Protein AF-0000000067513074 (afdb_homodimer)

Solvent-accessible surface area (backbone atoms only — not comparable to full-atom values): 26724 Å² total; per-residue (Å²): 68,36,32,22,31,34,34,36,28,40,37,81,64,78,59,92,57,51,27,50,28,47,42,52,38,52,47,52,33,28,34,73,69,33,50,67,59,33,52,51,52,70,66,39,91,72,62,56,42,25,28,27,61,53,77,79,62,62,86,81,49,72,67,53,92,24,59,45,41,37,36,40,22,25,51,39,55,80,50,51,60,54,42,53,51,26,46,63,68,39,33,84,79,36,42,60,40,76,96,36,60,24,37,70,72,46,79,27,54,35,48,88,71,31,84,78,16,24,71,49,46,64,67,56,36,69,65,32,62,62,32,54,61,50,36,38,38,30,76,25,44,22,22,35,74,38,82,31,87,92,77,44,80,38,70,43,46,63,89,46,40,48,56,53,52,48,40,31,48,52,50,42,55,72,59,44,96,73,50,68,52,70,68,57,44,51,52,44,52,51,47,37,65,64,30,39,31,70,69,44,48,42,71,47,38,60,46,77,42,70,42,75,95,42,76,42,56,10,22,29,29,32,43,27,32,33,45,72,62,82,49,64,70,55,20,34,47,46,15,23,39,39,58,42,24,57,44,61,26,40,52,39,59,23,50,28,25,18,7,40,30,39,58,101,70,34,32,22,29,34,34,35,28,40,36,80,65,80,57,93,57,52,27,49,29,48,42,51,38,52,47,52,34,28,35,73,67,33,51,67,58,33,51,52,53,69,66,40,90,73,63,56,42,25,29,26,61,53,76,80,62,62,85,80,52,70,64,52,90,27,59,46,40,37,36,39,20,27,51,38,55,80,50,52,59,54,40,53,52,28,48,62,66,38,31,84,78,36,41,59,40,77,96,36,60,24,37,71,72,47,80,27,55,36,48,87,70,31,86,78,15,24,71,51,46,64,67,56,37,70,62,31,62,62,32,53,61,50,38,38,38,30,76,25,43,22,23,36,75,38,82,31,86,90,77,42,79,38,72,42,46,64,89,45,39,49,58,52,52,46,38,31,48,52,50,40,54,73,57,44,96,72,50,69,53,71,68,58,43,52,52,45,52,50,47,37,65,64,31,40,32,69,71,42,47,45,70,46,40,58,45,77,43,70,42,73,95,41,75,42,57,10,22,28,29,34,41,28,34,32,44,72,60,84,48,62,68,54,20,33,49,48,15,24,39,40,58,42,24,58,43,62,26,39,53,40,59,21,49,27,24,19,7,40,29,39,58,102

Foldseek 3Di:
DKWKKKWKKFWQADDPQQLQLVLVLQLVLLCVQPVPVSVVQVPDPAHQKFKAWADDDPPPPCPDNGIIMMMMMGLDPVRVVSSVVSCVVCQVVFGDRPPITIHTDDMGAPCVRPVLHYDDDLVCLLPFDFAQKWKKFWRFFAWAWDADPPGDIDIDADPFQLQQLVQLLVSCQVRRPDHDDPVLSVVLSVQCVVFKGWPDWPDWDWDWHDFHPDIGIGIGGMTMIGGPDPDRSNRSSVRSSLCCCSRRFTHPRRRSRGRHMHID/DKWKKKWKKFWQDDDPQQLQLVLVLQLVLLCVQPVPVSVCQVPDPAHQKFKAWADDDPPPPCPDNGMIMMMMMGLDPVRVVSSVVSCVVCQVVFGDRPPITIHTDDMGAPCVRPVLHYDDDLVCLLPFDFAQKWKKFWRFFAWAWDADPPGDIDIDADPFQLQQLVQLLVSCQVRRPDHDDPVLSVVLSVQCVPFKGWPDWPDWDWDWHDFHPDIGIGIGGMTMIGGPDPDRSNRSSVRSSLCCCSRRFTHPSRRSRGRHMHID

pLDDT: mean 91.47, std 10.43, range [37.84, 98.88]

Sequence (528 aa):
MPQAVVLELVGEKPPLYPARYAHGLFFALLSRVSPELAQKLHEAPRKPFTLAPLPRAGPEGATLKGTLRLRLTTLDDGLFAPFLRALLEAAPDGLPLGDSSYRLARVLATREGHPLAGATSWEELKEAPKREKATFRFLTPTVFATSKPGGRTRYTPLPDPRLIAGSLLDKWQAHSPFPYNPKEEAALRELFELDLEVAGFRNLRFHRVQAGKGFFPGFTGEATLRLWSQSLEAQEALGRLHALAFFSGVGAKTPYGMGLAVPLMPQAVVLELVGEKPPLYPARYAHGLFFALLSRVSPELAQKLHEAPRKPFTLAPLPRAGPEGATLKGTLRLRLTTLDDGLFAPFLRALLEAAPDGLPLGDSSYRLARVLATREGHPLAGATSWEELKEAPKREKATFRFLTPTVFATSKPGGRTRYTPLPDPRLIAGSLLDKWQAHSPFPYNPKEEAALRELFELDLEVAGFRNLRFHRVQAGKGFFPGFTGEATLRLWSQSLEAQEALGRLHALAFFSGVGAKTPYGMGLAVPL

InterPro domains:
  IPR010156 CRISPR-associated endoribonuclease Cas6 [TIGR01877] (41-260)
  IPR019267 CRISPR-associated protein Cas6, C-terminal [PF10040] (137-259)
  IPR045648 CRISPR-associated protein Cas6-like, N-terminal domain [PF19308] (1-123)
  IPR045747 CRISPR-associated protein Cas6, N-terminal domain superfamily [G3DSA:3.30.70.1890] (1-123)

Organism: Thermus thermophilus (strain ATCC 27634 / DSM 579 / HB8) (NCBI:txid300852)

Secondary structure (DSSP, 8-state):
--EEEEEEEE-SS--S-HHHHHHHHHHHHHHHH-HHHHHHHHH-SS-SEEEEEPP---TTS---TTEEEEEEEES-HHHHHHHHHHHHHHGGG-EEETTEEEEEEEEE-STTT-TT-EE--HHHHHTPPP-SEEEEEEEEEEBEEEEPTTS-EEEE-S--HHHHHHHHHHHHHHH-SSPPPHHHHHHHHHHHHHHEEEEEEEEEEEEEEEETTEEEEEEEEEEEEEE----HHHHHHHHHHHHHHHHH-SSB-GGGT---EEE-/--EEEEEEEE-SS--S-HHHHHHHHHHHHHHHH-HHHHHHHHH-SS-SEEEEEPP---TTS---TTEEEEEEEES-HHHHHHHHHHHHHHGGG-EEETTEEEEEEEEE-STTT-TT-EE--HHHHHTPPP-SEEEEEEEEEEBEEEEPTTS-EEEE-S--HHHHHHHHHHHHHHH-SSPPPHHHHHHHHHHHHHHEEEEEEEEEEEEEEEETTEEEEEEEEEEEEEE----HHHHHHHHHHHHHHHHH-SSB-GGGT---EEE-

Radius of gyration: 27.01 Å; Cα contacts (8 Å, |Δi|>4): 1185; chains: 2; bounding box: 48×84×60 Å

Structure (mmCIF, N/CA/C/O backbone):
data_AF-0000000067513074-model_v1
#
loop_
_entity.id
_entity.type
_entity.pdbx_description
1 polymer 'Uncharacterized protein'
#
loop_
_atom_site.group_PDB
_atom_site.id
_atom_site.type_symbol
_atom_site.label_atom_id
_atom_site.label_alt_id
_atom_site.label_comp_id
_atom_site.label_asym_id
_atom_site.label_entity_id
_atom_site.label_seq_id
_atom_site.pdbx_PDB_ins_code
_atom_site.Cartn_x
_atom_site.Cartn_y
_atom_site.Cartn_z
_atom_site.occupancy
_atom_site.B_iso_or_equiv
_atom_site.auth_seq_id
_atom_site.auth_comp_id
_atom_site.auth_asym_id
_atom_site.auth_atom_id
_atom_site.pdbx_PDB_model_num
ATOM 1 N N . MET A 1 1 ? -8.18 26.219 18.656 1 90.75 1 MET A N 1
ATOM 2 C CA . MET A 1 1 ? -9.016 25.906 17.5 1 90.75 1 MET A CA 1
ATOM 3 C C . MET A 1 1 ? -8.156 25.625 16.266 1 90.75 1 MET A C 1
ATOM 5 O O . MET A 1 1 ? -7.246 26.391 15.953 1 90.75 1 MET A O 1
ATOM 9 N N . PRO A 1 2 ? -8.484 24.484 15.547 1 96.56 2 PRO A N 1
ATOM 10 C CA . PRO A 1 2 ? -7.773 24.172 14.312 1 96.56 2 PRO A CA 1
ATOM 11 C C . PRO A 1 2 ? -8.07 25.172 13.188 1 96.56 2 PRO A C 1
ATOM 13 O O . PRO A 1 2 ? -9.234 25.547 12.984 1 96.56 2 PRO A O 1
ATOM 16 N N . GLN A 1 3 ? -7.008 25.625 12.57 1 96.56 3 GLN A N 1
ATOM 17 C CA . GLN A 1 3 ? -7.137 26.625 11.5 1 96.56 3 GLN A CA 1
ATOM 18 C C . GLN A 1 3 ? -6.238 26.266 10.32 1 96.56 3 GLN A C 1
ATOM 20 O O . GLN A 1 3 ? -5.156 25.719 10.5 1 96.56 3 GLN A O 1
ATOM 25 N N . ALA A 1 4 ? -6.754 26.562 9.133 1 97.06 4 ALA A N 1
ATOM 26 C CA . ALA A 1 4 ? -6.016 26.422 7.883 1 97.06 4 ALA A CA 1
ATOM 27 C C . ALA A 1 4 ? -6.023 27.719 7.078 1 97.06 4 ALA A C 1
ATOM 29 O O . ALA A 1 4 ? -7.074 28.328 6.883 1 97.06 4 ALA A O 1
ATOM 30 N N . VAL A 1 5 ? -4.844 28.125 6.633 1 95.56 5 VAL A N 1
ATOM 31 C CA . VAL A 1 5 ? -4.73 29.344 5.852 1 95.56 5 VAL A CA 1
ATOM 32 C C . VAL A 1 5 ? -3.896 29.078 4.598 1 95.56 5 VAL A C 1
ATOM 34 O O . VAL A 1 5 ? -2.939 28.312 4.637 1 95.56 5 VAL A O 1
ATOM 37 N N . VAL A 1 6 ? -4.297 29.672 3.547 1 96.12 6 VAL A N 1
ATOM 38 C CA . VAL A 1 6 ? -3.521 29.625 2.311 1 96.12 6 VAL A CA 1
ATOM 39 C C . VAL A 1 6 ? -2.914 31 2.023 1 96.12 6 VAL A C 1
ATOM 41 O O . VAL A 1 6 ? -3.627 32 1.988 1 96.12 6 VAL A O 1
ATOM 44 N N . LEU A 1 7 ? -1.63 30.969 1.886 1 93.81 7 LEU A N 1
ATOM 45 C CA . LEU A 1 7 ? -0.892 32.188 1.55 1 93.81 7 LEU A CA 1
ATOM 46 C C . LEU A 1 7 ? -0.531 32.219 0.069 1 93.81 7 LEU A C 1
ATOM 48 O O . LEU A 1 7 ? 0.057 31.266 -0.447 1 93.81 7 LEU A O 1
ATOM 52 N N . GLU A 1 8 ? -0.875 33.219 -0.51 1 92.69 8 GLU A N 1
ATOM 53 C CA . GLU A 1 8 ? -0.435 33.438 -1.885 1 92.69 8 GLU A CA 1
ATOM 54 C C . GLU A 1 8 ? 0.752 34.406 -1.94 1 92.69 8 GLU A C 1
ATOM 56 O O . GLU A 1 8 ? 0.631 35.562 -1.574 1 92.69 8 GLU A O 1
ATOM 61 N N . LEU A 1 9 ? 1.809 33.844 -2.41 1 91 9 LEU A N 1
ATOM 62 C CA . LEU A 1 9 ? 3.053 34.594 -2.516 1 91 9 LEU A CA 1
ATOM 63 C C . LEU A 1 9 ? 3.445 34.781 -3.977 1 91 9 LEU A C 1
ATOM 65 O O . LEU A 1 9 ? 3.262 33.906 -4.801 1 91 9 LEU A O 1
ATOM 69 N N . VAL A 1 10 ? 3.969 35.938 -4.246 1 89.75 10 VAL A N 1
ATOM 70 C CA . VAL A 1 10 ? 4.391 36.25 -5.609 1 89.75 10 VAL A CA 1
ATOM 71 C C . VAL A 1 10 ? 5.879 36.594 -5.625 1 89.75 10 VAL A C 1
ATOM 73 O O . VAL A 1 10 ? 6.348 37.375 -4.812 1 89.75 10 VAL A O 1
ATOM 76 N N . GLY A 1 11 ? 6.531 35.875 -6.469 1 85.62 11 GLY A N 1
ATOM 77 C CA . GLY A 1 11 ? 7.957 36.094 -6.637 1 85.62 11 GLY A CA 1
ATOM 78 C C . GLY A 1 11 ? 8.453 35.812 -8.039 1 85.62 11 GLY A C 1
ATOM 79 O O . GLY A 1 11 ? 7.656 35.688 -8.977 1 85.62 11 GLY A O 1
ATOM 80 N N . GLU A 1 12 ? 9.797 35.844 -8.203 1 78 12 GLU A N 1
ATOM 81 C CA . GLU A 1 12 ? 10.375 35.656 -9.531 1 78 12 GLU A CA 1
ATOM 82 C C . GLU A 1 12 ? 10.312 34.219 -9.953 1 78 12 GLU A C 1
ATOM 84 O O . GLU A 1 12 ? 9.758 33.875 -11.016 1 78 12 GLU A O 1
ATOM 89 N N . LYS A 1 13 ? 11.047 33.375 -9.25 1 74.38 13 LYS A N 1
ATOM 90 C CA . LYS A 1 13 ? 11.055 31.953 -9.602 1 74.38 13 LYS A CA 1
ATOM 91 C C . LYS A 1 13 ? 10.867 31.078 -8.359 1 74.38 13 LYS A C 1
ATOM 93 O O . LYS A 1 13 ? 11.539 31.281 -7.348 1 74.38 13 LYS A O 1
ATOM 98 N N . PRO A 1 14 ? 9.93 30.266 -8.531 1 73 14 PRO A N 1
ATOM 99 C CA . PRO A 1 14 ? 9.781 29.359 -7.383 1 73 14 PRO A CA 1
ATOM 100 C C . PRO A 1 14 ? 11.039 28.531 -7.129 1 73 14 PRO A C 1
ATOM 102 O O . PRO A 1 14 ? 11.703 28.094 -8.078 1 73 14 PRO A O 1
ATOM 105 N N . PRO A 1 15 ? 11.305 28.422 -5.812 1 72.88 15 PRO A N 1
ATOM 106 C CA . PRO A 1 15 ? 12.484 27.594 -5.508 1 72.88 15 PRO A CA 1
ATOM 107 C C . PRO A 1 15 ? 12.273 26.125 -5.82 1 72.88 15 PRO A C 1
ATOM 109 O O . PRO A 1 15 ? 11.133 25.656 -5.926 1 72.88 15 PRO A O 1
ATOM 112 N N . LEU A 1 16 ? 13.328 25.391 -5.945 1 73.25 16 LEU A N 1
ATOM 113 C CA . LEU A 1 16 ? 13.312 23.969 -6.262 1 73.25 16 LEU A CA 1
ATOM 114 C C . LEU A 1 16 ? 12.703 23.156 -5.117 1 73.25 16 LEU A C 1
ATOM 116 O O . LEU A 1 16 ? 11.984 22.188 -5.352 1 73.25 16 LEU A O 1
ATOM 120 N N . TYR A 1 17 ? 13 23.625 -3.877 1 80.81 17 TYR A N 1
ATOM 121 C CA . TYR A 1 17 ? 12.5 22.922 -2.701 1 80.81 17 TYR A CA 1
ATOM 122 C C . TYR A 1 17 ? 11.672 23.844 -1.82 1 80.81 17 TYR A C 1
ATOM 124 O O . TYR A 1 17 ? 12.07 24.156 -0.698 1 80.81 17 TYR A O 1
ATOM 132 N N . PRO A 1 18 ? 10.484 24.062 -2.273 1 80.06 18 PRO A N 1
ATOM 133 C CA . PRO A 1 18 ? 9.703 25.094 -1.59 1 80.06 18 PRO A CA 1
ATOM 134 C C . PRO A 1 18 ? 9.305 24.688 -0.173 1 80.06 18 PRO A C 1
ATOM 136 O O . PRO A 1 18 ? 9.203 25.531 0.714 1 80.06 18 PRO A O 1
ATOM 139 N N . ALA A 1 19 ? 9.133 23.453 0.061 1 82.38 19 ALA A N 1
ATOM 140 C CA . ALA A 1 19 ? 8.695 23.016 1.382 1 82.38 19 ALA A CA 1
ATOM 141 C C . ALA A 1 19 ? 9.766 23.297 2.436 1 82.38 19 ALA A C 1
ATOM 143 O O . ALA A 1 19 ? 9.453 23.719 3.551 1 82.38 19 ALA A O 1
ATOM 144 N N . ARG A 1 20 ? 10.969 23.031 2.074 1 83.94 20 ARG A N 1
ATOM 145 C CA . ARG A 1 20 ? 12.086 23.281 2.98 1 83.94 20 ARG A CA 1
ATOM 146 C C . ARG A 1 20 ? 12.188 24.75 3.334 1 83.94 20 ARG A C 1
ATOM 148 O O . ARG A 1 20 ? 12.312 25.109 4.508 1 83.94 20 ARG A O 1
ATOM 155 N N . TYR A 1 21 ? 12.07 25.578 2.42 1 85.25 21 TYR A N 1
ATOM 156 C CA . TYR A 1 21 ? 12.211 27.016 2.629 1 85.25 21 TYR A CA 1
ATOM 157 C C . TYR A 1 21 ? 10.992 27.578 3.359 1 85.25 21 TYR A C 1
ATOM 159 O O . TYR A 1 21 ? 11.125 28.5 4.176 1 85.25 21 TYR A O 1
ATOM 167 N N . ALA A 1 22 ? 9.906 27 3.064 1 87.81 22 ALA A N 1
ATOM 168 C CA . ALA A 1 22 ? 8.695 27.422 3.754 1 87.81 22 ALA A CA 1
ATOM 169 C C . ALA A 1 22 ? 8.789 27.141 5.25 1 87.81 22 ALA A C 1
ATOM 171 O O . ALA A 1 22 ? 8.367 27.969 6.066 1 87.81 22 ALA A O 1
ATOM 172 N N . HIS A 1 23 ? 9.289 26.016 5.574 1 91.56 23 HIS A N 1
ATOM 173 C CA . HIS A 1 23 ? 9.477 25.672 6.977 1 91.56 23 HIS A CA 1
ATOM 174 C C . HIS A 1 23 ? 10.414 26.656 7.672 1 91.56 23 HIS A C 1
ATOM 176 O O . HIS A 1 23 ? 10.125 27.109 8.781 1 91.56 23 HIS A O 1
ATOM 182 N N . GLY A 1 24 ? 11.516 26.984 6.969 1 88.81 24 GLY A N 1
ATOM 183 C CA . GLY A 1 24 ? 12.43 27.984 7.496 1 88.81 24 GLY A CA 1
ATOM 184 C C . GLY A 1 24 ? 11.781 29.344 7.691 1 88.81 24 GLY A C 1
ATOM 185 O O . GLY A 1 24 ? 11.977 29.984 8.727 1 88.81 24 GLY A O 1
ATOM 186 N N . LEU A 1 25 ? 11.07 29.719 6.734 1 87.5 25 LEU A N 1
ATOM 187 C CA . LEU A 1 25 ? 10.367 31 6.801 1 87.5 25 LEU A CA 1
ATOM 188 C C . LEU A 1 25 ? 9.391 31.016 7.973 1 87.5 25 LEU A C 1
ATOM 190 O O . LEU A 1 25 ? 9.305 32 8.695 1 87.5 25 LEU A O 1
ATOM 194 N N . PHE A 1 26 ? 8.664 29.969 8.18 1 89.44 26 PHE A N 1
ATOM 195 C CA . PHE A 1 26 ? 7.703 29.859 9.273 1 89.44 26 PHE A CA 1
ATOM 196 C C . PHE A 1 26 ? 8.383 30.078 10.617 1 89.44 26 PHE A C 1
ATOM 198 O O . PHE A 1 26 ? 7.93 30.891 11.422 1 89.44 26 PHE A O 1
ATOM 205 N N . PHE A 1 27 ? 9.469 29.469 10.812 1 90.69 27 PHE A N 1
ATOM 206 C CA . PHE A 1 27 ? 10.148 29.578 12.094 1 90.69 27 PHE A CA 1
ATOM 207 C C . PHE A 1 27 ? 10.805 30.938 12.25 1 90.69 27 PHE A C 1
ATOM 209 O O . PHE A 1 27 ? 10.859 31.5 13.344 1 90.69 27 PHE A O 1
ATOM 216 N N . ALA A 1 28 ? 11.281 31.469 11.133 1 88.94 28 ALA A N 1
ATOM 217 C CA . ALA A 1 28 ? 11.852 32.812 11.18 1 88.94 28 ALA A CA 1
ATOM 218 C C . ALA A 1 28 ? 10.797 33.844 11.594 1 88.94 28 ALA A C 1
ATOM 220 O O . ALA A 1 28 ? 11.07 34.719 12.422 1 88.94 28 ALA A O 1
ATOM 221 N N . LEU A 1 29 ? 9.664 33.656 11.031 1 88.12 29 LEU A N 1
ATOM 222 C CA . LEU A 1 29 ? 8.562 34.562 11.352 1 88.12 29 LEU A CA 1
ATOM 223 C C . LEU A 1 29 ? 8.148 34.438 12.805 1 88.12 29 LEU A C 1
ATOM 225 O O . LEU A 1 29 ? 7.969 35.438 13.508 1 88.12 29 LEU A O 1
ATOM 229 N N . LEU A 1 30 ? 8.023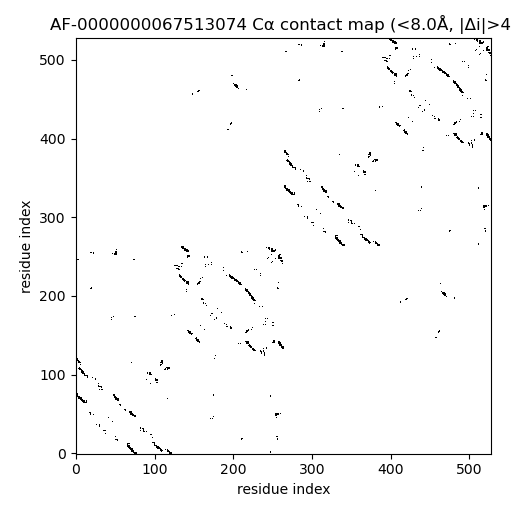 33.219 13.242 1 87.25 30 LEU A N 1
ATOM 230 C CA . LEU A 1 30 ? 7.617 33 14.617 1 87.25 30 LEU A CA 1
ATOM 231 C C . LEU A 1 30 ? 8.656 33.531 15.602 1 87.25 30 LEU A C 1
ATOM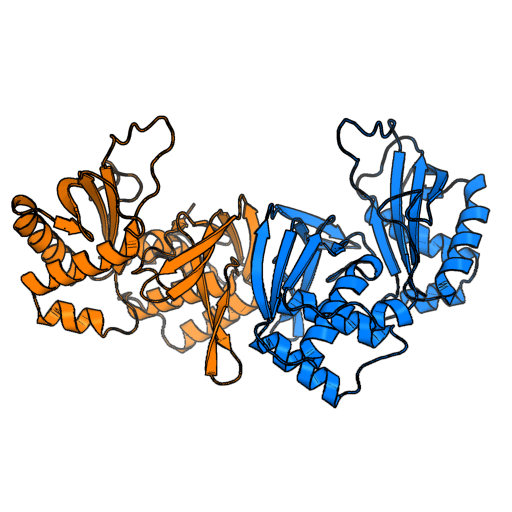 233 O O . LEU A 1 30 ? 8.297 34.094 16.641 1 87.25 30 LEU A O 1
ATOM 237 N N . SER A 1 31 ? 9.883 33.375 15.234 1 89.88 31 SER A N 1
ATOM 238 C CA . SER A 1 31 ? 10.977 33.812 16.094 1 89.88 31 SER A CA 1
ATOM 239 C C . SER A 1 31 ? 10.977 35.344 16.25 1 89.88 31 SER A C 1
ATOM 241 O O . SER A 1 31 ? 11.367 35.844 17.297 1 89.88 31 SER A O 1
ATOM 243 N N . ARG A 1 32 ? 10.531 36 15.258 1 84.25 32 ARG A N 1
ATOM 244 C CA . ARG A 1 32 ? 10.469 37.469 15.281 1 84.25 32 ARG A CA 1
ATOM 245 C C . ARG A 1 32 ? 9.438 37.938 16.297 1 84.25 32 ARG A C 1
ATOM 247 O O . ARG A 1 32 ? 9.633 38.969 16.953 1 84.25 32 ARG A O 1
ATOM 254 N N . VAL A 1 33 ? 8.438 37.25 16.391 1 84.44 33 VAL A N 1
ATOM 255 C CA . VAL A 1 33 ? 7.34 37.688 17.234 1 84.44 33 VAL A CA 1
ATOM 256 C C . VAL A 1 33 ? 7.488 37.094 18.641 1 84.44 33 VAL A C 1
ATOM 258 O O . VAL A 1 33 ? 7.168 37.75 19.625 1 84.44 33 VAL A O 1
ATOM 261 N N . SER A 1 34 ? 7.961 35.844 18.672 1 87.69 34 SER A N 1
ATOM 262 C CA . SER A 1 34 ? 8.125 35.156 19.953 1 87.69 34 SER A CA 1
ATOM 263 C C . SER A 1 34 ? 9.219 34.094 19.875 1 87.69 34 SER A C 1
ATOM 265 O O . SER A 1 34 ? 8.938 32.938 19.594 1 87.69 34 SER A O 1
ATOM 267 N N . PRO A 1 35 ? 10.375 34.5 20.234 1 91 35 PRO A N 1
ATOM 268 C CA . PRO A 1 35 ? 11.477 33.531 20.219 1 91 35 PRO A CA 1
ATOM 269 C C . PRO A 1 35 ? 11.211 32.312 21.109 1 91 35 PRO A C 1
ATOM 271 O O . PRO A 1 35 ? 11.602 31.188 20.766 1 91 35 PRO A O 1
ATOM 274 N N . GLU A 1 36 ? 10.586 32.594 22.188 1 91 36 GLU A N 1
ATOM 275 C CA . GLU A 1 36 ? 10.273 31.5 23.109 1 91 36 GLU A CA 1
ATOM 276 C C . GLU A 1 36 ? 9.297 30.5 22.484 1 91 36 GLU A C 1
ATOM 278 O O . GLU A 1 36 ? 9.484 29.297 22.594 1 91 36 GLU A O 1
ATOM 283 N N . LEU A 1 37 ? 8.305 31.016 21.828 1 87.56 37 LEU A N 1
ATOM 284 C CA . LEU A 1 37 ? 7.328 30.172 21.156 1 87.56 37 LEU A CA 1
ATOM 285 C C . LEU A 1 37 ? 7.977 29.359 20.047 1 87.56 37 LEU A C 1
ATOM 287 O O . LEU A 1 37 ? 7.703 28.172 19.891 1 87.56 37 LEU A O 1
ATOM 291 N N . ALA A 1 38 ? 8.836 29.984 19.281 1 90.44 38 ALA A N 1
ATOM 292 C CA . ALA A 1 38 ? 9.539 29.328 18.188 1 90.44 38 ALA A CA 1
ATOM 293 C C . ALA A 1 38 ? 10.398 28.172 18.703 1 90.44 38 ALA A C 1
ATOM 295 O O . ALA A 1 38 ? 10.406 27.094 18.109 1 90.44 38 ALA A O 1
ATOM 296 N N . GLN A 1 39 ? 11.055 28.438 19.781 1 91.44 39 GLN A N 1
ATOM 297 C CA . GLN A 1 39 ? 11.914 27.422 20.375 1 91.44 39 GLN A CA 1
ATOM 298 C C . GLN A 1 39 ? 11.086 26.25 20.922 1 91.44 39 GLN A C 1
ATOM 300 O O . GLN A 1 39 ? 11.438 25.094 20.703 1 91.44 39 GLN A O 1
ATOM 305 N N . LYS A 1 40 ? 10.047 26.578 21.578 1 88.56 40 LYS A N 1
ATOM 306 C CA . LYS A 1 40 ? 9.148 25.547 22.109 1 88.56 40 LYS A CA 1
ATOM 307 C C . LYS A 1 40 ? 8.602 24.656 21 1 88.56 40 LYS A C 1
ATOM 309 O O . LYS A 1 40 ? 8.562 23.438 21.141 1 88.56 40 LYS A O 1
ATOM 314 N N . LEU A 1 41 ? 8.195 25.312 19.953 1 88.88 41 LEU A N 1
ATOM 315 C CA . LEU A 1 41 ? 7.629 24.594 18.828 1 88.88 41 LEU A CA 1
ATOM 316 C C . LEU A 1 41 ? 8.688 23.719 18.156 1 88.88 41 LEU A C 1
ATOM 318 O O . LEU A 1 41 ? 8.391 22.594 17.734 1 88.88 41 LEU A O 1
ATOM 322 N N . HIS A 1 42 ? 9.836 24.25 18.094 1 88.25 42 HIS A N 1
ATOM 323 C CA . HIS A 1 42 ? 10.93 23.531 17.469 1 88.25 42 HIS A CA 1
ATOM 324 C C . HIS A 1 42 ? 11.258 22.25 18.234 1 88.25 42 HIS A C 1
ATOM 326 O O . HIS A 1 42 ? 11.617 21.234 17.625 1 88.25 42 HIS A O 1
ATOM 332 N N . GLU A 1 43 ? 11.016 22.25 19.5 1 88.06 43 GLU A N 1
ATOM 333 C CA . GLU A 1 43 ? 11.391 21.141 20.359 1 8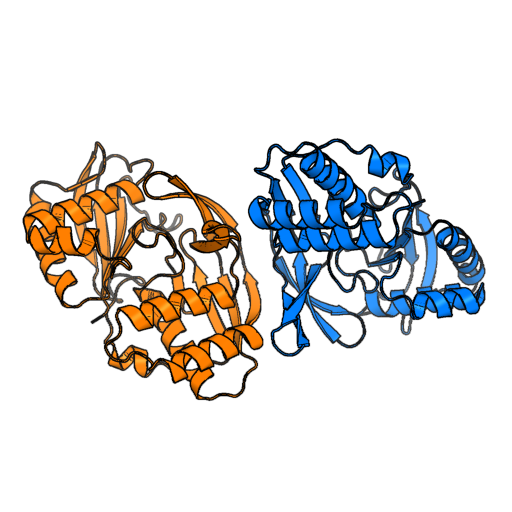8.06 43 GLU A CA 1
ATOM 334 C C . GLU A 1 43 ? 10.219 20.188 20.562 1 88.06 43 GLU A C 1
ATOM 336 O O . GLU A 1 43 ? 10.391 19.078 21.094 1 88.06 43 GLU A O 1
ATOM 341 N N . ALA A 1 44 ? 9.109 20.609 20.188 1 85.06 44 ALA A N 1
ATOM 342 C CA . ALA A 1 44 ? 7.922 19.781 20.391 1 85.06 44 ALA A CA 1
ATOM 343 C C . ALA A 1 44 ? 8.023 18.484 19.594 1 85.06 44 ALA A C 1
ATOM 345 O O . ALA A 1 44 ? 8.398 18.484 18.422 1 85.06 44 ALA A O 1
ATOM 346 N N . PRO A 1 45 ? 7.723 17.344 20.312 1 82.44 45 PRO A N 1
ATOM 347 C CA . PRO A 1 45 ? 7.797 16.078 19.594 1 82.44 45 PRO A CA 1
ATOM 348 C C . PRO A 1 45 ? 6.785 15.969 18.453 1 82.44 45 PRO A C 1
ATOM 350 O O . PRO A 1 45 ? 7.094 15.43 17.391 1 82.44 45 PRO A O 1
ATOM 353 N N . ARG A 1 46 ? 5.562 16.438 18.672 1 88.94 46 ARG A N 1
ATOM 354 C CA . ARG A 1 46 ? 4.539 16.516 17.625 1 88.94 46 ARG A CA 1
ATOM 355 C C . ARG A 1 46 ? 4.129 17.953 17.375 1 88.94 46 ARG A C 1
ATOM 357 O O . ARG A 1 46 ? 3.512 18.594 18.234 1 88.94 46 ARG A O 1
ATOM 364 N N . LYS A 1 47 ? 4.473 18.359 16.25 1 92.19 47 LYS A N 1
ATOM 365 C CA . LYS A 1 47 ? 4.223 19.766 15.906 1 92.19 47 LYS A CA 1
ATOM 366 C C . LYS A 1 47 ? 2.732 20.016 15.711 1 92.19 47 LYS A C 1
ATOM 368 O O . LYS A 1 47 ? 2.051 19.266 15.016 1 92.19 47 LYS A O 1
ATOM 373 N N . PRO A 1 48 ? 2.217 21.031 16.266 1 94.94 48 PRO A N 1
ATOM 374 C CA . PRO A 1 48 ? 0.794 21.359 16.125 1 94.94 48 PRO A CA 1
ATOM 375 C C . PRO A 1 48 ? 0.492 22.156 14.852 1 94.94 48 PRO A C 1
ATOM 377 O O . PRO A 1 48 ? -0.359 23.047 14.867 1 94.94 48 PRO A O 1
ATOM 380 N N . PHE A 1 49 ? 1.309 22 13.812 1 95.06 49 PHE A N 1
ATOM 381 C CA . PHE A 1 49 ? 1.068 22.719 12.562 1 95.06 49 PHE A CA 1
ATOM 382 C C . PHE A 1 49 ? 1.548 21.906 11.367 1 95.06 49 PHE A C 1
ATOM 384 O O . PHE A 1 49 ? 2.324 20.969 11.531 1 95.06 49 PHE A O 1
ATOM 391 N N . THR A 1 50 ? 1.024 22.141 10.281 1 96 50 THR A N 1
ATOM 392 C CA . THR A 1 50 ? 1.497 21.625 9.008 1 96 50 THR A CA 1
ATOM 393 C C . THR A 1 50 ? 1.851 22.766 8.055 1 96 50 THR A C 1
ATOM 395 O O . THR A 1 50 ? 1.396 23.891 8.234 1 96 50 THR A O 1
ATOM 398 N N . LEU A 1 51 ? 2.691 22.469 7.145 1 94.81 51 LEU A N 1
ATOM 399 C CA . LEU A 1 51 ? 3.076 23.406 6.094 1 94.81 51 LEU A CA 1
ATOM 400 C C . LEU A 1 51 ? 3.262 22.688 4.762 1 94.81 51 LEU A C 1
ATOM 402 O O . LEU A 1 51 ? 4.004 21.703 4.684 1 94.81 51 LEU A O 1
ATOM 406 N N . ALA A 1 52 ? 2.572 23.141 3.777 1 93.81 52 ALA A N 1
ATOM 407 C CA . ALA A 1 52 ? 2.68 22.453 2.492 1 93.81 52 ALA A CA 1
ATOM 408 C C . ALA A 1 52 ? 2.578 23.438 1.333 1 93.81 52 ALA A C 1
ATOM 410 O O . ALA A 1 52 ? 1.667 24.266 1.296 1 93.81 52 ALA A O 1
ATOM 411 N N . PRO A 1 53 ? 3.541 23.375 0.439 1 91 53 PRO A N 1
ATOM 412 C CA . PRO A 1 53 ? 3.299 24.047 -0.836 1 91 53 PRO A CA 1
ATOM 413 C C . PRO A 1 53 ? 2.188 23.391 -1.65 1 91 53 PRO A C 1
ATOM 415 O O . PRO A 1 53 ? 2.094 22.172 -1.694 1 91 53 PRO A O 1
ATOM 418 N N . LEU A 1 54 ? 1.294 24.156 -2.145 1 91.19 54 LEU A N 1
ATOM 419 C CA . LEU A 1 54 ? 0.197 23.625 -2.938 1 91.19 54 LEU A CA 1
ATOM 420 C C . LEU A 1 54 ? 0.581 23.547 -4.414 1 91.19 54 LEU A C 1
ATOM 422 O O . LEU A 1 54 ? 1.266 24.422 -4.93 1 91.19 54 LEU A O 1
ATOM 426 N N . PRO A 1 55 ? 0.227 22.297 -4.996 1 74.62 55 PRO A N 1
ATOM 427 C CA . PRO A 1 55 ? 0.526 22.203 -6.43 1 74.62 55 PRO A CA 1
ATOM 428 C C . PRO A 1 55 ? -0.165 23.297 -7.242 1 74.62 55 PRO A C 1
ATOM 430 O O . PRO A 1 55 ? -1.15 23.891 -6.785 1 74.62 55 PRO A O 1
ATOM 433 N N . ARG A 1 56 ? 0.603 23.562 -8.406 1 64.69 56 ARG A N 1
ATOM 434 C CA . ARG A 1 56 ? 0.059 24.562 -9.312 1 64.69 56 ARG A CA 1
ATOM 435 C C . ARG A 1 56 ? -1.299 24.141 -9.859 1 64.69 56 ARG A C 1
ATOM 437 O O . ARG A 1 56 ? -1.506 22.969 -10.164 1 64.69 56 ARG A O 1
ATOM 444 N N . ALA A 1 57 ? -2.395 24.781 -9.43 1 54.84 57 ALA A N 1
ATOM 445 C CA . ALA A 1 57 ? -3.688 24.453 -10.023 1 54.84 57 ALA A CA 1
ATOM 446 C C . ALA A 1 57 ? -3.568 24.281 -11.539 1 54.84 57 ALA A C 1
ATOM 448 O O . ALA A 1 57 ? -2.676 24.859 -12.164 1 54.84 57 ALA A O 1
ATOM 449 N N . GLY A 1 58 ? -4 23.172 -12.203 1 46.59 58 GLY A N 1
ATOM 450 C CA . GLY A 1 58 ? -4.07 22.906 -13.633 1 46.59 58 GLY A CA 1
ATOM 451 C C . GLY A 1 58 ? -4.086 24.172 -14.469 1 46.59 58 GLY A C 1
ATOM 452 O O . GLY A 1 58 ? -3.955 25.281 -13.93 1 46.59 58 GLY A O 1
ATOM 453 N N . PRO A 1 59 ? -4.199 23.953 -15.914 1 41.62 59 PRO A N 1
ATOM 454 C CA . PRO A 1 59 ? -4.262 25.031 -16.906 1 41.62 59 PRO A CA 1
ATOM 455 C C . PRO A 1 59 ? -5.172 26.188 -16.469 1 41.62 59 PRO A C 1
ATOM 457 O O . PRO A 1 59 ? -4.953 27.328 -16.859 1 41.62 59 PRO A O 1
ATOM 460 N N . GLU A 1 60 ? -6.238 25.797 -16.031 1 42.19 60 GLU A N 1
ATOM 461 C CA . GLU A 1 60 ? -7.27 26.828 -15.938 1 42.19 60 GLU A CA 1
ATOM 462 C C . GLU A 1 60 ? -6.922 27.859 -14.875 1 42.19 60 GLU A C 1
ATOM 464 O O . GLU A 1 60 ? -7.516 28.938 -14.836 1 42.19 60 GLU A O 1
ATOM 469 N N . GLY A 1 61 ? -6.414 27.438 -13.75 1 42.16 61 GLY A N 1
ATOM 470 C CA . GLY A 1 61 ? -6.137 28.531 -12.844 1 42.16 61 GLY A CA 1
ATOM 471 C C . GLY A 1 61 ? -4.801 29.203 -13.109 1 42.16 61 GLY A C 1
ATOM 472 O O . GLY A 1 61 ? -3.756 28.547 -13.062 1 42.16 61 GLY A O 1
ATOM 473 N N . ALA A 1 62 ? -4.887 30.109 -13.93 1 42.81 62 ALA A N 1
ATOM 474 C CA . ALA A 1 62 ? -3.832 31.047 -14.312 1 42.81 62 ALA A CA 1
ATOM 475 C C . ALA A 1 62 ? -2.914 31.359 -13.133 1 42.81 62 ALA A C 1
ATOM 477 O O . ALA A 1 62 ? -3.264 32.156 -12.266 1 42.81 62 ALA A O 1
ATOM 478 N N . THR A 1 63 ? -2.459 30.328 -12.43 1 51.44 63 THR A N 1
ATOM 479 C CA . THR A 1 63 ? -1.455 30.906 -11.547 1 51.44 63 THR A CA 1
ATOM 480 C C . THR A 1 63 ? -0.356 31.594 -12.352 1 51.44 63 THR A C 1
ATOM 482 O O . THR A 1 63 ? 0.137 31.047 -13.336 1 51.44 63 THR A O 1
ATOM 485 N N . LEU A 1 64 ? -0.41 32.812 -12.352 1 52.38 64 LEU A N 1
ATOM 486 C CA . LEU A 1 64 ? 0.58 33.688 -12.938 1 52.38 64 LEU A CA 1
ATOM 487 C C . LEU A 1 64 ? 1.992 33.156 -12.727 1 52.38 64 LEU A C 1
ATOM 489 O O . LEU A 1 64 ? 2.266 32.5 -11.727 1 52.38 64 LEU A O 1
ATOM 493 N N . LYS A 1 65 ? 2.703 33.219 -13.664 1 61.47 65 LYS A N 1
ATOM 494 C CA . LYS A 1 65 ? 4.156 33.094 -13.586 1 61.47 65 LYS A CA 1
ATOM 495 C C . LYS A 1 65 ? 4.695 33.719 -12.312 1 61.47 65 LYS A C 1
ATOM 497 O O . LYS A 1 65 ? 4.336 34.875 -11.977 1 61.47 65 LYS A O 1
ATOM 502 N N . GLY A 1 66 ? 5.055 32.875 -11.281 1 77.31 66 GLY A N 1
ATOM 503 C CA . GLY A 1 66 ? 5.75 33.375 -10.109 1 77.31 66 GLY A CA 1
ATOM 504 C C . GLY A 1 66 ? 4.941 33.25 -8.836 1 77.31 66 GLY A C 1
ATOM 505 O O . GLY A 1 66 ? 5.363 33.75 -7.777 1 77.31 66 GLY A O 1
ATOM 506 N N . THR A 1 67 ? 3.766 32.688 -8.938 1 85 67 THR A N 1
ATOM 507 C CA . THR A 1 67 ? 2.943 32.594 -7.734 1 85 67 THR A CA 1
ATOM 508 C C . THR A 1 67 ? 3.211 31.281 -6.988 1 85 67 THR A C 1
ATOM 510 O O . THR A 1 67 ? 3.295 30.219 -7.602 1 85 67 THR A O 1
ATOM 513 N N . LEU A 1 68 ? 3.445 31.375 -5.68 1 88.12 68 LEU A N 1
ATOM 514 C CA . LEU A 1 68 ? 3.594 30.25 -4.762 1 88.12 68 LEU A CA 1
ATOM 515 C C . LEU A 1 68 ? 2.488 30.25 -3.711 1 88.12 68 LEU A C 1
ATOM 517 O O . LEU A 1 68 ? 2.258 31.266 -3.055 1 88.12 68 LEU A O 1
ATOM 521 N N . ARG A 1 69 ? 1.799 29.172 -3.662 1 92.31 69 ARG A N 1
ATOM 522 C CA . ARG A 1 69 ? 0.79 29.031 -2.617 1 92.31 69 ARG A CA 1
ATOM 523 C C . ARG A 1 69 ? 1.275 28.109 -1.507 1 92.31 69 ARG A C 1
ATOM 525 O O . ARG A 1 69 ? 1.693 26.969 -1.771 1 92.31 69 ARG A O 1
ATOM 532 N N . LEU A 1 70 ? 1.196 28.656 -0.32 1 93.12 70 LEU A N 1
ATOM 533 C CA . LEU A 1 70 ? 1.561 27.891 0.869 1 93.12 70 LEU A CA 1
ATOM 534 C C . LEU A 1 70 ? 0.355 27.703 1.785 1 93.12 70 LEU A C 1
ATOM 536 O O . LEU A 1 70 ? -0.384 28.656 2.049 1 93.12 70 LEU A O 1
ATOM 540 N N . ARG A 1 71 ? 0.203 26.484 2.176 1 96.25 71 ARG A N 1
ATOM 541 C CA . ARG A 1 71 ? -0.843 26.219 3.156 1 96.25 71 ARG A CA 1
ATOM 542 C C . ARG A 1 71 ? -0.247 25.938 4.531 1 96.25 71 ARG A C 1
ATOM 544 O O . ARG A 1 71 ? 0.678 25.141 4.668 1 96.25 71 ARG A O 1
ATOM 551 N N . LEU A 1 72 ? -0.785 26.625 5.484 1 95 72 LEU A N 1
ATOM 552 C CA . LEU A 1 72 ? -0.414 26.422 6.883 1 95 72 LEU A CA 1
ATOM 553 C C . LEU A 1 72 ? -1.634 26.062 7.723 1 95 72 LEU A C 1
ATOM 555 O O . LEU A 1 72 ? -2.691 26.672 7.586 1 95 72 LEU A O 1
ATOM 559 N N . THR A 1 73 ? -1.455 25.031 8.484 1 96.69 73 THR A N 1
ATOM 560 C CA . THR A 1 73 ? -2.482 24.703 9.469 1 96.69 73 THR A CA 1
ATOM 561 C C . THR A 1 73 ? -1.908 24.734 10.883 1 96.69 73 THR A C 1
ATOM 563 O O . THR A 1 73 ? -0.708 24.531 11.07 1 96.69 73 THR A O 1
ATOM 566 N N . THR A 1 74 ? -2.76 25.094 11.797 1 95.44 74 THR A N 1
ATOM 567 C CA . THR A 1 74 ? -2.395 25.016 13.211 1 95.44 74 THR A CA 1
ATOM 568 C C . THR A 1 74 ? -3.479 24.297 14.008 1 95.44 74 THR A C 1
ATOM 570 O O . THR A 1 74 ? -4.668 24.438 13.711 1 95.44 74 THR A O 1
ATOM 573 N N . LEU A 1 75 ? -3.047 23.531 14.961 1 96.25 75 LEU A N 1
ATOM 574 C CA . LEU A 1 75 ? -3.957 22.812 15.852 1 96.25 75 LEU A CA 1
ATOM 575 C C . LEU A 1 75 ? -3.992 23.484 17.219 1 96.25 75 LEU A C 1
ATOM 577 O O . LEU A 1 75 ? -4.738 23.047 18.109 1 96.25 75 LEU A O 1
ATOM 581 N N . ASP A 1 76 ? -3.209 24.484 17.359 1 88.62 76 ASP A N 1
ATOM 582 C CA . ASP A 1 76 ? -3.076 25.234 18.594 1 88.62 76 ASP A CA 1
ATOM 583 C C . ASP A 1 76 ? -3.568 26.672 18.438 1 88.62 76 ASP A C 1
ATOM 585 O O . ASP A 1 76 ? -3.006 27.438 17.641 1 88.62 76 ASP A O 1
ATOM 589 N N . ASP A 1 77 ? -4.527 27.031 19.188 1 80.56 77 ASP A N 1
ATOM 590 C CA . ASP A 1 77 ? -5.152 28.344 19.094 1 80.56 77 ASP A CA 1
ATOM 591 C C . ASP A 1 77 ? -4.133 29.453 19.344 1 80.56 77 ASP A C 1
ATOM 593 O O . ASP A 1 77 ? -4.258 30.562 18.797 1 80.56 77 ASP A O 1
ATOM 597 N N . GLY A 1 78 ? -3.195 29.141 20.125 1 82.44 78 GLY A N 1
ATOM 598 C CA . GLY A 1 78 ? -2.227 30.156 20.5 1 82.44 78 GLY A CA 1
ATOM 599 C C . GLY A 1 78 ? -1.178 30.406 19.438 1 82.44 78 GLY A C 1
ATOM 600 O O . GLY A 1 78 ? -0.426 31.391 19.531 1 82.44 78 GLY A O 1
ATOM 601 N N . LEU A 1 79 ? -1.212 29.641 18.375 1 87.19 79 LEU A N 1
ATOM 602 C CA . LEU A 1 79 ? -0.146 29.734 17.375 1 87.19 79 LEU A CA 1
ATOM 603 C C . LEU A 1 79 ? -0.582 30.578 16.188 1 87.19 79 LEU A C 1
ATOM 605 O O . LEU A 1 79 ? 0.23 31.312 15.609 1 87.19 79 LEU A O 1
ATOM 609 N N . PHE A 1 80 ? -1.782 30.594 15.883 1 86.94 80 PHE A N 1
ATOM 610 C CA . PHE A 1 80 ? -2.27 31.203 14.648 1 86.94 80 PHE A CA 1
ATOM 611 C C . PHE A 1 80 ? -2.096 32.719 14.68 1 86.94 80 PHE A C 1
ATOM 613 O O . PHE A 1 80 ? -1.519 33.312 13.758 1 86.94 80 PHE A O 1
ATOM 620 N N . ALA A 1 81 ? -2.557 33.281 15.727 1 87.62 81 ALA A N 1
ATOM 621 C CA . ALA A 1 81 ? -2.549 34.75 15.805 1 87.62 81 ALA A CA 1
ATOM 622 C C . ALA A 1 81 ? -1.123 35.281 15.789 1 87.62 81 ALA A C 1
ATOM 624 O O . ALA A 1 81 ? -0.804 36.188 15.008 1 87.62 81 ALA A O 1
ATOM 625 N N . PRO A 1 82 ? -0.287 34.719 16.625 1 86.81 82 PRO A N 1
ATOM 626 C CA . PRO A 1 82 ? 1.099 35.188 16.578 1 86.81 82 PRO A CA 1
ATOM 627 C C . PRO A 1 82 ? 1.733 35.031 15.203 1 86.81 82 PRO A C 1
ATOM 629 O O . PRO A 1 82 ? 2.492 35.875 14.758 1 86.81 82 PRO A O 1
ATOM 632 N N . PHE A 1 83 ? 1.47 34 14.547 1 88 83 PHE A N 1
ATOM 633 C CA . PHE A 1 83 ? 2.012 33.75 13.211 1 88 83 PHE A CA 1
ATOM 634 C C . PHE A 1 83 ? 1.502 34.781 12.219 1 88 83 PHE A C 1
ATOM 636 O O . PHE A 1 83 ? 2.283 35.375 11.461 1 88 83 PHE A O 1
ATOM 643 N N . LEU A 1 84 ? 0.21 34.938 12.234 1 87.75 84 LEU A N 1
ATOM 644 C CA . LEU A 1 84 ? -0.381 35.875 11.297 1 87.75 84 LEU A CA 1
ATOM 645 C C . LEU A 1 84 ? 0.171 37.281 11.523 1 87.75 84 LEU A C 1
ATOM 647 O O . LEU A 1 84 ? 0.428 38 10.562 1 87.75 84 LEU A O 1
ATOM 651 N N . ARG A 1 85 ? 0.336 37.656 12.734 1 89.25 85 ARG A N 1
ATOM 652 C CA . ARG A 1 85 ? 0.911 38.938 13.062 1 89.25 85 ARG A CA 1
ATOM 653 C C . ARG A 1 85 ? 2.324 39.094 12.508 1 89.25 85 ARG A C 1
ATOM 655 O O . ARG A 1 85 ? 2.656 40.094 11.875 1 89.25 85 ARG A O 1
ATOM 662 N N . ALA A 1 86 ? 3.086 38.062 12.758 1 90.44 86 ALA A N 1
ATOM 663 C CA . ALA A 1 86 ? 4.461 38.062 12.266 1 90.44 86 ALA A CA 1
ATOM 664 C C . ALA A 1 86 ? 4.504 38.156 10.742 1 90.44 86 ALA A C 1
ATOM 666 O O . ALA A 1 86 ? 5.336 38.906 10.188 1 90.44 86 ALA A O 1
ATOM 667 N N . LEU A 1 87 ? 3.66 37.438 10.141 1 91 87 LEU A N 1
ATOM 668 C CA . LEU A 1 87 ? 3.588 37.438 8.68 1 91 87 LEU A CA 1
ATOM 669 C C . LEU A 1 87 ? 3.25 38.812 8.125 1 91 87 LEU A C 1
ATOM 671 O O . LEU A 1 87 ? 3.92 39.281 7.215 1 91 87 LEU A O 1
ATOM 675 N N . LEU A 1 88 ? 2.311 39.406 8.711 1 90.06 88 LEU A N 1
ATOM 676 C CA . LEU A 1 88 ? 1.849 40.719 8.227 1 90.06 88 LEU A CA 1
ATOM 677 C C . LEU A 1 88 ? 2.891 41.812 8.492 1 90.06 88 LEU A C 1
ATOM 679 O O . LEU A 1 88 ? 3.031 42.75 7.703 1 90.06 88 LEU A O 1
ATOM 683 N N . GLU A 1 89 ? 3.578 41.625 9.516 1 90.06 89 GLU A N 1
ATOM 684 C CA . GLU A 1 89 ? 4.625 42.594 9.844 1 90.06 89 GLU A CA 1
ATOM 685 C C . GLU A 1 89 ? 5.82 42.438 8.906 1 90.06 89 GLU A C 1
ATOM 687 O O . GLU A 1 89 ? 6.488 43.438 8.586 1 90.06 89 GLU A O 1
ATOM 692 N N . ALA A 1 90 ? 6.039 41.25 8.508 1 89.75 90 ALA A N 1
ATOM 693 C CA . ALA A 1 90 ? 7.211 40.969 7.68 1 89.75 90 ALA A CA 1
ATOM 694 C C . ALA A 1 90 ? 6.895 41.188 6.199 1 89.75 90 ALA A C 1
ATOM 696 O O . ALA A 1 90 ? 7.801 41.406 5.395 1 89.75 90 ALA A O 1
ATOM 697 N N . ALA A 1 91 ? 5.695 41.156 5.891 1 88.81 91 ALA A N 1
ATOM 698 C CA . ALA A 1 91 ? 5.234 41.125 4.504 1 88.81 91 ALA A CA 1
ATOM 699 C C . ALA A 1 91 ? 5.777 42.312 3.715 1 88.81 91 ALA A C 1
ATOM 701 O O . ALA A 1 91 ? 6.234 42.156 2.582 1 88.81 91 ALA A O 1
ATOM 702 N N . PRO A 1 92 ? 5.809 43.531 4.324 1 88.5 92 PRO A N 1
ATOM 703 C CA . PRO A 1 92 ? 6.289 44.688 3.562 1 88.5 92 PRO A CA 1
ATOM 704 C C . PRO A 1 92 ? 7.758 44.562 3.164 1 88.5 92 PRO A C 1
ATOM 706 O O . PRO A 1 92 ? 8.172 45.094 2.135 1 88.5 92 PRO A O 1
ATOM 709 N N . ASP A 1 93 ? 8.539 43.875 3.932 1 86.94 93 ASP A N 1
ATOM 710 C CA . ASP A 1 93 ? 9.969 43.75 3.691 1 86.94 93 ASP A CA 1
ATOM 711 C C . ASP A 1 93 ? 10.258 42.594 2.734 1 86.94 93 ASP A C 1
ATOM 713 O O . ASP A 1 93 ? 11.383 42.438 2.254 1 86.94 93 ASP A O 1
ATOM 717 N N . GLY A 1 94 ? 9.25 41.906 2.502 1 88.94 94 GLY A N 1
ATOM 718 C CA . GLY A 1 94 ? 9.461 40.719 1.687 1 88.94 94 GLY A CA 1
ATOM 719 C C . GLY A 1 94 ? 9.688 39.438 2.506 1 88.94 94 GLY A C 1
ATOM 720 O O . GLY A 1 94 ? 10.203 39.5 3.621 1 88.94 94 GLY A O 1
ATOM 721 N N . LEU A 1 95 ? 9.281 38.375 1.97 1 89.81 95 LEU A N 1
ATOM 722 C CA . LEU A 1 95 ? 9.422 37.062 2.609 1 89.81 95 LEU A CA 1
ATOM 723 C C . LEU A 1 95 ? 10.453 36.219 1.882 1 89.81 95 LEU A C 1
ATOM 725 O O . LEU A 1 95 ? 10.219 35.781 0.752 1 89.81 95 LEU A O 1
ATOM 729 N N . PRO A 1 96 ? 11.539 36 2.527 1 86.31 96 PRO A N 1
ATOM 730 C CA . PRO A 1 96 ? 12.586 35.25 1.848 1 86.31 96 PRO A CA 1
ATOM 731 C C . PRO A 1 96 ? 12.281 33.75 1.773 1 86.31 96 PRO A C 1
ATOM 733 O O . PRO A 1 96 ? 11.984 33.125 2.795 1 86.31 96 PRO A O 1
ATOM 736 N N . LEU A 1 97 ? 12.312 33.219 0.663 1 86.44 97 LEU A N 1
ATOM 737 C CA . LEU A 1 97 ? 12.281 31.781 0.395 1 86.44 97 LEU A CA 1
ATOM 738 C C . LEU A 1 97 ? 13.484 31.359 -0.44 1 86.44 97 LEU A C 1
ATOM 740 O O . LEU A 1 97 ? 13.508 31.562 -1.654 1 86.44 97 LEU A O 1
ATOM 744 N N . GLY A 1 98 ? 14.43 30.688 0.289 1 81.44 98 GLY A N 1
ATOM 745 C CA . GLY A 1 98 ? 15.695 30.453 -0.382 1 81.44 98 GLY A CA 1
ATOM 746 C C . GLY A 1 98 ? 16.406 31.734 -0.778 1 81.44 98 GLY A C 1
ATOM 747 O O . GLY A 1 98 ? 16.578 32.625 0.049 1 81.44 98 GLY A O 1
ATOM 748 N N . ASP A 1 99 ? 16.719 31.734 -2.102 1 80.44 99 ASP A N 1
ATOM 749 C CA . ASP A 1 99 ? 17.453 32.906 -2.592 1 80.44 99 ASP A CA 1
ATOM 750 C C . ASP A 1 99 ? 16.516 33.938 -3.186 1 80.44 99 ASP A C 1
ATOM 752 O O . ASP A 1 99 ? 16.969 34.906 -3.803 1 80.44 99 ASP A O 1
ATOM 756 N N . SER A 1 100 ? 15.305 33.75 -3.012 1 82.56 100 SER A N 1
ATOM 757 C CA . SER A 1 100 ? 14.312 34.625 -3.605 1 82.56 100 SER A CA 1
ATOM 758 C C . SER A 1 100 ? 13.445 35.281 -2.533 1 82.56 100 SER A C 1
ATOM 760 O O . SER A 1 100 ? 13.219 34.719 -1.473 1 82.56 100 SER A O 1
ATOM 762 N N . SER A 1 101 ? 13.07 36.469 -2.887 1 87.12 101 SER A N 1
ATOM 763 C CA . SER A 1 101 ? 12.141 37.188 -2.021 1 87.12 101 SER A CA 1
ATOM 764 C C . SER A 1 101 ? 10.742 37.219 -2.621 1 87.12 101 SER A C 1
ATOM 766 O O . SER A 1 101 ? 10.578 37.406 -3.824 1 87.12 101 SER A O 1
ATOM 768 N N . TYR A 1 102 ? 9.797 36.938 -1.716 1 89.5 102 TYR A N 1
ATOM 769 C CA . TYR A 1 102 ? 8.406 36.875 -2.158 1 89.5 102 TYR A CA 1
ATOM 770 C C . TYR A 1 102 ? 7.582 37.969 -1.475 1 89.5 102 TYR A C 1
ATOM 772 O O . TYR A 1 102 ? 7.867 38.344 -0.336 1 89.5 102 TYR A O 1
ATOM 780 N N . ARG A 1 103 ? 6.617 38.438 -2.225 1 91.88 103 ARG A N 1
ATOM 781 C CA . ARG A 1 103 ? 5.629 39.344 -1.667 1 91.88 103 ARG A CA 1
ATOM 782 C C . ARG A 1 103 ? 4.344 38.625 -1.305 1 91.88 103 ARG A C 1
ATOM 784 O O . ARG A 1 103 ? 3.891 37.75 -2.047 1 91.88 103 ARG A O 1
ATOM 791 N N . LEU A 1 104 ? 3.807 39 -0.17 1 93.19 104 LEU A N 1
ATOM 792 C CA . LEU A 1 104 ? 2.523 38.438 0.239 1 93.19 104 LEU A CA 1
ATOM 793 C C . LEU A 1 104 ? 1.379 39.094 -0.537 1 93.19 104 LEU A C 1
ATOM 795 O O . LEU A 1 104 ? 1.116 40.281 -0.388 1 93.19 104 LEU A O 1
ATOM 799 N N . ALA A 1 105 ? 0.755 38.312 -1.308 1 91.94 105 ALA A N 1
ATOM 800 C CA . ALA A 1 105 ? -0.327 38.844 -2.129 1 91.94 105 ALA A CA 1
ATOM 801 C C . ALA A 1 105 ? -1.671 38.719 -1.417 1 91.94 105 ALA A C 1
ATOM 803 O O . ALA A 1 105 ? -2.457 39.656 -1.388 1 91.94 105 ALA A O 1
ATOM 804 N N . ARG A 1 106 ? -1.967 37.562 -0.917 1 93.75 106 ARG A N 1
ATOM 805 C CA . ARG A 1 106 ?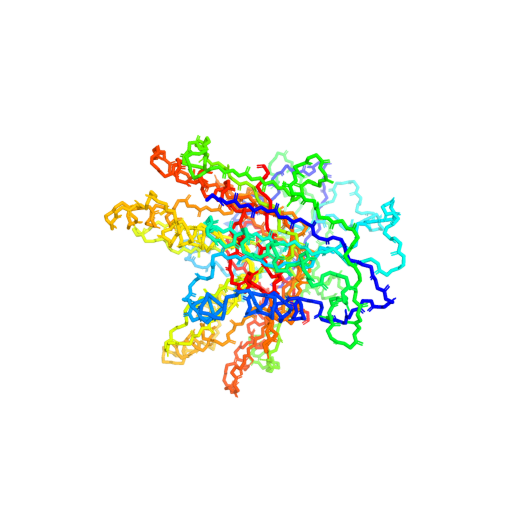 -3.242 37.281 -0.262 1 93.75 106 ARG A CA 1
ATOM 806 C C . ARG A 1 106 ? -3.066 36.312 0.905 1 93.75 106 ARG A C 1
ATOM 808 O O . ARG A 1 106 ? -2.184 35.438 0.877 1 93.75 106 ARG A O 1
ATOM 815 N N . VAL A 1 107 ? -3.811 36.5 1.877 1 93.75 107 VAL A N 1
ATOM 816 C CA . VAL A 1 107 ? -4.023 35.562 2.967 1 93.75 107 VAL A CA 1
ATOM 817 C C . VAL A 1 107 ? -5.461 35.031 2.938 1 93.75 107 VAL A C 1
ATOM 819 O O . VAL A 1 107 ? -6.402 35.812 3.156 1 93.75 107 VAL A O 1
ATOM 822 N N . LEU A 1 108 ? -5.645 33.812 2.607 1 95.56 108 LEU A N 1
ATOM 823 C CA . LEU A 1 108 ? -6.965 33.188 2.496 1 95.56 108 LEU A CA 1
ATOM 824 C C . LEU A 1 108 ? -7.246 32.281 3.686 1 95.56 108 LEU A C 1
ATOM 826 O O . LEU A 1 108 ? -6.715 31.172 3.754 1 95.56 108 LEU A O 1
ATOM 830 N N . ALA A 1 109 ? -8.148 32.75 4.566 1 93.5 109 ALA A N 1
ATOM 831 C CA . ALA A 1 109 ? -8.328 32.031 5.84 1 93.5 109 ALA A CA 1
ATOM 832 C C . ALA A 1 109 ? -9.719 31.406 5.926 1 93.5 109 ALA A C 1
ATOM 834 O O . ALA A 1 109 ? -10.055 30.781 6.926 1 93.5 109 ALA A O 1
ATOM 835 N N . THR A 1 110 ? -10.523 31.625 4.855 1 94.69 110 THR A N 1
ATOM 836 C CA . THR A 1 110 ? -11.875 31.062 4.855 1 94.69 110 THR A CA 1
ATOM 837 C C . THR A 1 110 ? -12.078 30.141 3.654 1 94.69 110 THR A C 1
ATOM 839 O O . THR A 1 110 ? -11.352 30.234 2.668 1 94.69 110 THR A O 1
ATOM 842 N N . ARG A 1 111 ? -13.086 29.359 3.826 1 93.88 111 ARG A N 1
ATOM 843 C CA . ARG A 1 111 ? -13.398 28.422 2.756 1 93.88 111 ARG A CA 1
ATOM 844 C C . ARG A 1 111 ? -13.836 29.156 1.491 1 93.88 111 ARG A C 1
ATOM 846 O O . ARG A 1 111 ? -13.633 28.656 0.38 1 93.88 111 ARG A O 1
ATOM 853 N N . GLU A 1 112 ? -14.422 30.234 1.642 1 94 112 GLU A N 1
ATOM 854 C CA . GLU A 1 112 ? -14.852 31.047 0.507 1 94 112 GLU A CA 1
ATOM 855 C C . GLU A 1 112 ? -13.656 31.531 -0.303 1 94 112 GLU A C 1
ATOM 857 O O . GLU A 1 112 ? -13.734 31.656 -1.527 1 94 112 GLU A O 1
ATOM 862 N N . GLY A 1 113 ? -12.633 31.844 0.392 1 93.5 113 GLY A N 1
ATOM 863 C CA . GLY A 1 113 ? -11.43 32.312 -0.276 1 93.5 113 GLY A CA 1
ATOM 864 C C . GLY A 1 113 ? -10.664 31.203 -0.967 1 93.5 113 GLY A C 1
ATOM 865 O O . GLY A 1 113 ? -10.164 31.375 -2.078 1 93.5 113 GLY A O 1
ATOM 866 N N . HIS A 1 114 ? -10.57 30.094 -0.309 1 95.69 114 HIS A N 1
ATOM 867 C CA . HIS A 1 114 ? -9.898 28.922 -0.852 1 95.69 114 HIS A CA 1
ATOM 868 C C . HIS A 1 114 ? -10.445 27.641 -0.242 1 95.69 114 HIS A C 1
ATOM 870 O O . HIS A 1 114 ? -10.648 27.562 0.971 1 95.69 114 HIS A O 1
ATOM 876 N N . PRO A 1 115 ? -10.586 26.609 -1.054 1 96.12 115 PRO A N 1
ATOM 877 C CA . PRO A 1 115 ? -11.188 25.375 -0.545 1 96.12 115 PRO A CA 1
ATOM 878 C C . PRO A 1 115 ? -10.328 24.703 0.515 1 96.12 115 PRO A C 1
ATOM 880 O O . PRO A 1 115 ? -10.828 23.875 1.285 1 96.12 115 PRO A O 1
ATOM 883 N N . LEU A 1 116 ? -9.062 25.031 0.583 1 97.69 116 LEU A N 1
ATOM 884 C CA . LEU A 1 116 ? -8.156 24.391 1.53 1 97.69 116 LEU A CA 1
ATOM 885 C C . LEU A 1 116 ? -7.914 25.281 2.742 1 97.69 116 LEU A C 1
ATOM 887 O O . LEU A 1 116 ? -6.996 25.031 3.525 1 97.69 116 LEU A O 1
ATOM 891 N N . ALA A 1 117 ? -8.719 26.297 2.863 1 97.31 117 ALA A N 1
ATOM 892 C CA . ALA A 1 117 ? -8.68 27.188 4.027 1 97.31 117 ALA A CA 1
ATOM 893 C C . ALA A 1 117 ? -9.922 27.016 4.891 1 97.31 117 ALA A C 1
ATOM 895 O O . ALA A 1 117 ? -10.922 26.422 4.453 1 97.31 117 ALA A O 1
ATOM 896 N N . GLY A 1 118 ? -9.781 27.375 6.117 1 96.25 118 GLY A N 1
ATOM 897 C CA . GLY A 1 118 ? -10.93 27.328 7.012 1 96.25 118 GLY A CA 1
ATOM 898 C C . GLY A 1 118 ? -10.547 27.125 8.461 1 96.25 118 GLY A C 1
ATOM 899 O O . GLY A 1 118 ? -9.359 27.109 8.805 1 96.25 118 GLY A O 1
ATOM 900 N N . ALA A 1 119 ? -11.547 27.156 9.273 1 95.88 119 ALA A N 1
ATOM 901 C CA . ALA A 1 119 ? -11.383 26.938 10.711 1 95.88 119 ALA A CA 1
ATOM 902 C C . ALA A 1 119 ? -12.508 26.078 11.273 1 95.88 119 ALA A C 1
ATOM 904 O O . ALA A 1 119 ? -13.57 25.969 10.664 1 95.88 119 ALA A O 1
ATOM 905 N N . THR A 1 120 ? -12.211 25.438 12.297 1 96.75 120 THR A N 1
ATOM 906 C CA . THR A 1 120 ? -13.203 24.656 13.016 1 96.75 120 THR A CA 1
ATOM 907 C C . THR A 1 120 ? -12.898 24.641 14.516 1 96.75 120 THR A C 1
ATOM 909 O O . THR A 1 120 ? -11.891 25.203 14.953 1 96.75 120 THR A O 1
ATOM 912 N N . SER A 1 121 ? -13.844 24.25 15.289 1 96.81 121 SER A N 1
ATOM 913 C CA . SER A 1 121 ? -13.594 24.047 16.703 1 96.81 121 SER A CA 1
ATOM 914 C C . SER A 1 121 ? -13.328 22.578 17.016 1 96.81 121 SER A C 1
ATOM 916 O O . SER A 1 121 ? -13.734 21.703 16.266 1 96.81 121 SER A O 1
ATOM 918 N N . TRP A 1 122 ? -12.633 22.344 18.125 1 97.88 122 TRP A N 1
ATOM 919 C CA . TRP A 1 122 ? -12.422 20.969 18.562 1 97.88 122 TRP A CA 1
ATOM 920 C C . TRP A 1 122 ? -13.75 20.297 18.875 1 97.88 122 TRP A C 1
ATOM 922 O O . TRP A 1 122 ? -13.898 19.078 18.672 1 97.88 122 TRP A O 1
ATOM 932 N N . GLU A 1 123 ? -14.719 21.078 19.359 1 98.06 123 GLU A N 1
ATOM 933 C CA . GLU A 1 123 ? -16.047 20.531 19.609 1 98.06 123 GLU A CA 1
ATOM 934 C C . GLU A 1 123 ? -16.703 20.047 18.312 1 98.06 123 GLU A C 1
ATOM 936 O O . GLU A 1 123 ? -17.328 18.984 18.297 1 98.06 123 GLU A O 1
ATOM 941 N N . GLU A 1 124 ? -16.516 20.828 17.297 1 98.06 124 GLU A N 1
ATOM 942 C CA . GLU A 1 124 ? -17.078 20.422 16 1 98.06 124 GLU A CA 1
ATOM 943 C C . GLU A 1 124 ? -16.422 19.141 15.5 1 98.06 124 GLU A C 1
ATOM 945 O O . GLU A 1 124 ? -17.094 18.266 14.945 1 98.06 124 GLU A O 1
ATOM 950 N N . LEU A 1 125 ? -15.148 19.031 15.648 1 98.44 125 LEU A N 1
ATOM 951 C CA . LEU A 1 1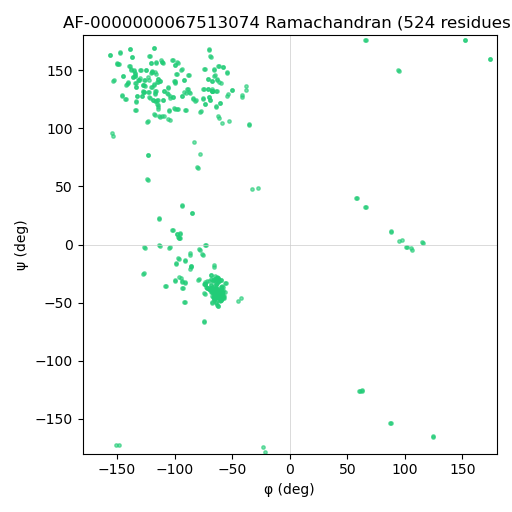25 ? -14.438 17.812 15.258 1 98.44 125 LEU A CA 1
ATOM 952 C C . LEU A 1 125 ? -14.906 16.625 16.094 1 98.44 125 LEU A C 1
ATOM 954 O O . LEU A 1 125 ? -15.094 15.523 15.562 1 98.44 125 LEU A O 1
ATOM 958 N N . LYS A 1 126 ? -15.086 16.875 17.359 1 98.38 126 LYS A N 1
ATOM 959 C CA . LYS A 1 126 ? -15.547 15.828 18.266 1 98.38 126 LYS A CA 1
ATOM 960 C C . LYS A 1 126 ? -16.922 15.305 17.859 1 98.38 126 LYS A C 1
ATOM 962 O O . LYS A 1 126 ? -17.203 14.117 18.016 1 98.38 126 LYS A O 1
ATOM 967 N N . GLU A 1 127 ? -17.703 16.188 17.281 1 98.12 127 GLU A N 1
ATOM 968 C CA . GLU A 1 127 ? -19.078 15.852 16.953 1 98.12 127 GLU A CA 1
ATOM 969 C C . GLU A 1 127 ? -19.219 15.438 15.484 1 98.12 127 GLU A C 1
ATOM 971 O O . GLU A 1 127 ? -20.328 15.352 14.961 1 98.12 127 GLU A O 1
ATOM 976 N N . ALA A 1 128 ? -18.078 15.281 14.859 1 98.44 128 ALA A N 1
ATOM 977 C CA . ALA A 1 128 ? -18.141 14.828 13.477 1 98.44 128 ALA A CA 1
ATOM 978 C C . ALA A 1 128 ? -18.953 13.539 13.352 1 98.44 128 ALA A C 1
ATOM 980 O O . ALA A 1 128 ? -18.953 12.711 14.266 1 98.44 128 ALA A O 1
ATOM 981 N N . PRO A 1 129 ? -19.625 13.336 12.266 1 98.25 129 PRO A N 1
ATOM 982 C CA . PRO A 1 129 ? -20.469 12.148 12.109 1 98.25 129 PRO A CA 1
ATOM 983 C C . PRO A 1 129 ? -19.672 10.852 12.148 1 98.25 129 PRO A C 1
ATOM 985 O O . PRO A 1 129 ? -18.562 10.789 11.633 1 98.25 129 PRO A O 1
ATOM 988 N N . LYS A 1 130 ? -20.281 9.867 12.773 1 98.31 130 LYS A N 1
ATOM 989 C CA . LYS A 1 130 ? -19.656 8.547 12.789 1 98.31 130 LYS A CA 1
ATOM 990 C C . LYS A 1 130 ? -19.516 7.992 11.375 1 98.31 130 LYS A C 1
ATOM 992 O O . LYS A 1 130 ? -20.281 8.344 10.477 1 98.31 130 LYS A O 1
ATOM 997 N N . ARG A 1 131 ? -18.531 7.121 11.195 1 98.12 131 ARG A N 1
ATOM 998 C CA . ARG A 1 131 ? -18.25 6.586 9.867 1 98.12 131 ARG A CA 1
ATOM 999 C C . ARG A 1 131 ? -17.906 5.102 9.93 1 98.12 131 ARG A C 1
ATOM 1001 O O . ARG A 1 131 ? -17.188 4.668 10.836 1 98.12 131 ARG A O 1
ATOM 1008 N N . GLU A 1 132 ? -18.406 4.363 9.008 1 98.12 132 GLU A N 1
ATOM 1009 C CA . GLU A 1 132 ? -17.953 3.002 8.742 1 98.12 132 GLU A CA 1
ATOM 1010 C C . GLU A 1 132 ? -16.906 2.975 7.637 1 98.12 132 GLU A C 1
ATOM 1012 O O . GLU A 1 132 ? -16.094 2.055 7.574 1 98.12 132 GLU A O 1
ATOM 1017 N N . LYS A 1 133 ? -17.062 3.977 6.789 1 98.5 133 LYS A N 1
ATOM 1018 C CA . LYS A 1 133 ? -16.125 4.164 5.684 1 98.5 133 LYS A CA 1
ATOM 1019 C C . LYS A 1 133 ? -15.57 5.586 5.672 1 98.5 133 LYS A C 1
ATOM 1021 O O . LYS A 1 133 ? -16.297 6.547 5.922 1 98.5 133 LYS A O 1
ATOM 1026 N N . ALA A 1 134 ? -14.305 5.727 5.445 1 98.81 134 ALA A N 1
ATOM 1027 C CA . ALA A 1 134 ? -13.656 7.035 5.371 1 98.81 134 ALA A CA 1
ATOM 1028 C C . ALA A 1 134 ? -12.734 7.117 4.156 1 98.81 134 ALA A C 1
ATOM 1030 O O . ALA A 1 134 ? -11.844 6.285 3.99 1 98.81 134 ALA A O 1
ATOM 1031 N N . THR A 1 135 ? -12.953 8.07 3.305 1 98.88 135 THR A N 1
ATOM 1032 C CA . THR A 1 135 ? -12.109 8.289 2.129 1 98.88 135 THR A CA 1
ATOM 1033 C C . THR A 1 135 ? -11.273 9.547 2.289 1 98.88 135 THR A C 1
ATOM 1035 O O . THR A 1 135 ? -11.781 10.594 2.711 1 98.88 135 THR A O 1
ATOM 1038 N N . PHE A 1 136 ? -10.016 9.469 2.021 1 98.81 136 PHE A N 1
ATOM 1039 C CA . PHE A 1 136 ? -9.07 10.578 2.062 1 98.81 136 PHE A CA 1
ATOM 1040 C C . PHE A 1 136 ? -8.469 10.828 0.684 1 98.81 136 PHE A C 1
ATOM 1042 O O . PHE A 1 136 ? -8.148 9.891 -0.041 1 98.81 136 PHE A O 1
ATOM 1049 N N . ARG A 1 137 ? -8.352 12.039 0.32 1 98.75 137 ARG A N 1
ATOM 1050 C CA . ARG A 1 137 ? -7.539 12.438 -0.825 1 98.75 137 ARG A CA 1
ATOM 1051 C C . ARG A 1 137 ? -6.23 13.078 -0.373 1 98.75 137 ARG A C 1
ATOM 1053 O O . ARG A 1 137 ? -6.238 14.133 0.263 1 98.75 137 ARG A O 1
ATOM 1060 N N . PHE A 1 138 ? -5.188 12.406 -0.691 1 98.56 138 PHE A N 1
ATOM 1061 C CA . PHE A 1 138 ? -3.861 12.898 -0.331 1 98.56 138 PHE A CA 1
ATOM 1062 C C . PHE A 1 138 ? -3.295 13.789 -1.434 1 98.56 138 PHE A C 1
ATOM 1064 O O . PHE A 1 138 ? -2.965 13.305 -2.518 1 98.56 138 PHE A O 1
ATOM 1071 N N . LEU A 1 139 ? -3.098 15.008 -1.14 1 97.56 139 LEU A N 1
ATOM 1072 C CA . LEU A 1 139 ? -2.744 16 -2.148 1 97.56 139 LEU A CA 1
ATOM 1073 C C . LEU A 1 139 ? -1.229 16.156 -2.252 1 97.56 139 LEU A C 1
ATOM 1075 O O . LEU A 1 139 ? -0.711 16.547 -3.297 1 97.56 139 LEU A O 1
ATOM 1079 N N . THR A 1 140 ? -0.493 15.992 -1.213 1 97.06 140 THR A N 1
ATOM 1080 C CA . THR A 1 140 ? 0.965 15.977 -1.224 1 97.06 140 THR A CA 1
ATOM 1081 C C . THR A 1 140 ? 1.493 14.609 -0.8 1 97.06 140 THR A C 1
ATOM 1083 O O . THR A 1 140 ? 0.777 13.828 -0.17 1 97.06 140 THR A O 1
ATOM 1086 N N . PRO A 1 141 ? 2.723 14.328 -1.235 1 97.44 141 PRO A N 1
ATOM 1087 C CA . PRO A 1 141 ? 3.258 13.008 -0.869 1 97.44 141 PRO A CA 1
ATOM 1088 C C . PRO A 1 141 ? 3.129 12.719 0.624 1 97.44 141 PRO A C 1
ATOM 1090 O O . PRO A 1 141 ? 3.443 13.57 1.454 1 97.44 141 PRO A O 1
ATOM 1093 N N . THR A 1 142 ? 2.646 11.523 0.94 1 98.69 142 THR A N 1
ATOM 1094 C CA . THR A 1 142 ? 2.406 11.094 2.314 1 98.69 142 THR A CA 1
ATOM 1095 C C . THR A 1 142 ? 3.238 9.859 2.648 1 98.69 142 THR A C 1
ATOM 1097 O O . THR A 1 142 ? 3.342 8.938 1.838 1 98.69 142 THR A O 1
ATOM 1100 N N . VAL A 1 143 ? 3.846 9.875 3.801 1 98.44 143 VAL A N 1
ATOM 1101 C CA . VAL A 1 143 ? 4.699 8.781 4.242 1 98.44 143 VAL A CA 1
ATOM 1102 C C . VAL A 1 143 ? 4.387 8.438 5.699 1 98.44 143 VAL A C 1
ATOM 1104 O O . VAL A 1 143 ? 3.926 9.289 6.457 1 98.44 143 VAL A O 1
ATOM 1107 N N . PHE A 1 144 ? 4.562 7.188 6.059 1 98.06 144 PHE A N 1
ATOM 1108 C CA . PHE A 1 144 ? 4.402 6.766 7.445 1 98.06 144 PHE A CA 1
ATOM 1109 C C . PHE A 1 144 ? 5.715 6.23 8.008 1 98.06 144 PHE A C 1
ATOM 1111 O O . PHE A 1 144 ? 6.422 5.477 7.332 1 98.06 144 PHE A O 1
ATOM 1118 N N . ALA A 1 145 ? 6.039 6.742 9.133 1 95.19 145 ALA A N 1
ATOM 1119 C CA . ALA A 1 145 ? 7.18 6.195 9.867 1 95.19 145 ALA A CA 1
ATOM 1120 C C . ALA A 1 145 ? 6.773 4.98 10.688 1 95.19 145 ALA A C 1
ATOM 1122 O O . ALA A 1 145 ? 5.773 5.02 11.414 1 95.19 145 ALA A O 1
ATOM 1123 N N . THR A 1 146 ? 7.477 3.922 10.469 1 91.31 146 THR A N 1
ATOM 1124 C CA . THR A 1 146 ? 7.227 2.715 11.25 1 91.31 146 THR A CA 1
ATOM 1125 C C . THR A 1 146 ? 8.492 2.258 11.961 1 91.31 146 THR A C 1
ATOM 1127 O O . THR A 1 146 ? 9.602 2.533 11.508 1 91.31 146 THR A O 1
ATOM 1130 N N . SER A 1 147 ? 8.273 1.76 13.133 1 83.38 147 SER A N 1
ATOM 1131 C CA . SER A 1 147 ? 9.438 1.26 13.867 1 83.38 147 SER A CA 1
ATOM 1132 C C . SER A 1 147 ? 9.906 -0.08 13.305 1 83.38 147 SER A C 1
ATOM 1134 O O . SER A 1 147 ? 9.094 -0.875 12.828 1 83.38 147 SER A O 1
ATOM 1136 N N . LYS A 1 148 ? 11.203 -0.236 13.094 1 72.38 148 LYS A N 1
ATOM 1137 C CA . LYS A 1 148 ? 11.812 -1.506 12.719 1 72.38 148 LYS A CA 1
ATOM 1138 C C . LYS A 1 148 ? 12.32 -2.262 13.945 1 72.38 148 LYS A C 1
ATOM 1140 O O . LYS A 1 148 ? 12.539 -1.665 15 1 72.38 148 LYS A O 1
ATOM 1145 N N . PRO A 1 149 ? 12.273 -3.592 13.727 1 71.94 149 PRO A N 1
ATOM 1146 C CA . PRO A 1 149 ? 13.008 -4.293 14.781 1 71.94 149 PRO A CA 1
ATOM 1147 C C . PRO A 1 149 ? 14.438 -3.775 14.945 1 71.94 149 PRO A C 1
ATOM 1149 O O . PRO A 1 149 ? 15.102 -3.475 13.953 1 71.94 149 PRO A O 1
ATOM 1152 N N . GLY A 1 150 ? 14.953 -3.416 16.156 1 74 150 GLY A N 1
ATOM 1153 C CA . GLY A 1 150 ? 16.281 -2.881 16.422 1 74 150 GLY A CA 1
ATOM 1154 C C . GLY A 1 150 ? 16.266 -1.395 16.719 1 74 150 GLY A C 1
ATOM 1155 O O . GLY A 1 150 ? 17.328 -0.788 16.906 1 74 150 GLY A O 1
ATOM 1156 N N . GLY A 1 151 ? 15.141 -0.85 16.625 1 79.06 151 GLY A N 1
ATOM 1157 C CA . GLY A 1 151 ? 14.992 0.528 17.062 1 79.06 151 GLY A CA 1
ATOM 1158 C C . GLY A 1 151 ? 15.125 1.533 15.938 1 79.06 151 GLY A C 1
ATOM 1159 O O . GLY A 1 151 ? 15.109 2.742 16.172 1 79.06 151 GLY A O 1
ATOM 1160 N N . ARG A 1 152 ? 15.289 0.999 14.68 1 84.19 152 ARG A N 1
ATOM 1161 C CA . ARG A 1 152 ? 15.422 1.89 13.531 1 84.19 152 ARG A CA 1
ATOM 1162 C C . ARG A 1 152 ? 14.055 2.258 12.961 1 84.19 152 ARG A C 1
ATOM 1164 O O . ARG A 1 152 ? 13.117 1.454 13.008 1 84.19 152 ARG A O 1
ATOM 1171 N N . THR A 1 153 ? 13.992 3.531 12.461 1 89.38 153 THR A N 1
ATOM 1172 C CA . THR A 1 153 ? 12.742 3.986 11.859 1 89.38 153 THR A CA 1
ATOM 1173 C C . THR A 1 153 ? 12.695 3.623 10.375 1 89.38 153 THR A C 1
ATOM 1175 O O . THR A 1 153 ? 13.68 3.797 9.656 1 89.38 153 THR A O 1
ATOM 1178 N N . ARG A 1 154 ? 11.633 3.068 10.016 1 90.69 154 ARG A N 1
ATOM 1179 C CA . ARG A 1 154 ? 11.352 2.795 8.617 1 90.69 154 ARG A CA 1
ATOM 1180 C C . ARG A 1 154 ? 10.211 3.674 8.102 1 90.69 154 ARG A C 1
ATOM 1182 O O . ARG A 1 154 ? 9.422 4.199 8.891 1 90.69 154 ARG A O 1
ATOM 1189 N N . TYR A 1 155 ? 10.25 3.822 6.715 1 94.94 155 TYR A N 1
ATOM 1190 C CA . TYR A 1 155 ? 9.211 4.645 6.102 1 94.94 155 TYR A CA 1
ATOM 1191 C C . TYR A 1 155 ? 8.484 3.879 5 1 94.94 155 TYR A C 1
ATOM 1193 O O . TYR A 1 155 ? 9.109 3.141 4.234 1 94.94 155 TYR A O 1
ATOM 1201 N N . THR A 1 156 ? 7.191 3.977 4.945 1 96.81 156 THR A N 1
ATOM 1202 C CA . THR A 1 156 ? 6.434 3.328 3.883 1 96.81 156 THR A CA 1
ATOM 1203 C C . THR A 1 156 ? 5.508 4.328 3.191 1 96.81 156 THR A C 1
ATOM 1205 O O . THR A 1 156 ? 4.832 5.117 3.854 1 96.81 156 THR A O 1
ATOM 1208 N N . PRO A 1 157 ? 5.523 4.359 1.88 1 98.25 157 PRO A N 1
ATOM 1209 C CA . PRO A 1 157 ? 4.648 5.23 1.092 1 98.25 157 PRO A CA 1
ATOM 1210 C C . PRO A 1 157 ? 3.352 4.543 0.671 1 98.25 157 PRO A C 1
ATOM 1212 O O . PRO A 1 157 ? 2.889 4.723 -0.458 1 98.25 157 PRO A O 1
ATOM 1215 N N . LEU A 1 158 ? 2.793 3.637 1.486 1 98.38 158 LEU A N 1
ATOM 1216 C CA . LEU A 1 158 ? 1.562 2.918 1.175 1 98.38 158 LEU A CA 1
ATOM 1217 C C . LEU A 1 158 ? 0.435 3.34 2.113 1 98.38 158 LEU A C 1
ATOM 1219 O O . LEU A 1 158 ? 0.659 3.535 3.309 1 98.38 158 LEU A O 1
ATOM 1223 N N . PRO A 1 159 ? -0.777 3.457 1.554 1 98.44 159 PRO A N 1
ATOM 1224 C CA . PRO A 1 159 ? -1.892 3.934 2.375 1 98.44 159 PRO A CA 1
ATOM 1225 C C . PRO A 1 159 ? -2.482 2.838 3.26 1 98.44 159 PRO A C 1
ATOM 1227 O O . PRO A 1 159 ? -3.668 2.516 3.141 1 98.44 159 PRO A O 1
ATOM 1230 N N . ASP A 1 160 ? -1.702 2.395 4.18 1 96.88 160 ASP A N 1
ATOM 1231 C CA . ASP A 1 160 ? -2.16 1.41 5.156 1 96.88 160 ASP A CA 1
ATOM 1232 C C . ASP A 1 160 ? -3.188 2.02 6.109 1 96.88 160 ASP A C 1
ATOM 1234 O O . ASP A 1 160 ? -2.889 2.984 6.816 1 96.88 160 ASP A O 1
ATOM 1238 N N . PRO A 1 161 ? -4.375 1.404 6.191 1 97.38 161 PRO A N 1
ATOM 1239 C CA . PRO A 1 161 ? -5.438 1.989 7.012 1 97.38 161 PRO A CA 1
ATOM 1240 C C . PRO A 1 161 ? -5.043 2.123 8.484 1 97.38 161 PRO A C 1
ATOM 1242 O O . PRO A 1 161 ? -5.422 3.096 9.141 1 97.38 161 PRO A O 1
ATOM 1245 N N . ARG A 1 162 ? -4.316 1.183 8.969 1 95.25 162 ARG A N 1
ATOM 1246 C CA . ARG A 1 162 ? -3.916 1.207 10.375 1 95.25 162 ARG A CA 1
ATOM 1247 C C . ARG A 1 162 ? -2.949 2.354 10.648 1 95.25 162 ARG A C 1
ATOM 1249 O O . ARG A 1 162 ? -3.023 3 11.695 1 95.25 162 ARG A O 1
ATOM 1256 N N . LEU A 1 163 ? -2.059 2.6 9.695 1 97.69 163 LEU A N 1
ATOM 1257 C CA . LEU A 1 163 ? -1.101 3.689 9.844 1 97.69 163 LEU A CA 1
ATOM 1258 C C . LEU A 1 163 ? -1.788 5.043 9.688 1 97.69 163 LEU A C 1
ATOM 1260 O O . LEU A 1 163 ? -1.452 6 10.391 1 97.69 163 LEU A O 1
ATOM 1264 N N . ILE A 1 164 ? -2.766 5.094 8.781 1 98.81 164 ILE A N 1
ATOM 1265 C CA . ILE A 1 164 ? -3.543 6.316 8.609 1 98.81 164 ILE A CA 1
ATOM 1266 C C . ILE A 1 164 ? -4.293 6.637 9.898 1 98.81 164 ILE A C 1
ATOM 1268 O O . ILE A 1 164 ? -4.152 7.727 10.453 1 98.81 164 ILE A O 1
ATOM 1272 N N . ALA A 1 165 ? -5.039 5.656 10.398 1 98.5 165 ALA A N 1
ATOM 1273 C CA . ALA A 1 165 ? -5.828 5.852 11.617 1 98.5 165 ALA A CA 1
ATOM 1274 C C . ALA A 1 165 ? -4.926 6.105 12.82 1 98.5 165 ALA A C 1
ATOM 1276 O O . ALA A 1 165 ? -5.223 6.961 13.656 1 98.5 165 ALA A O 1
ATOM 1277 N N . GLY A 1 166 ? -3.834 5.355 12.867 1 97.69 166 GLY A N 1
ATOM 1278 C CA . GLY A 1 166 ? -2.904 5.535 13.969 1 97.69 166 GLY A CA 1
ATOM 1279 C C . GLY A 1 166 ? -2.283 6.918 14.008 1 97.69 166 GLY A C 1
ATOM 1280 O O . GLY A 1 166 ? -2.178 7.527 15.078 1 97.69 166 GLY A O 1
ATOM 1281 N N . SER A 1 167 ? -1.846 7.371 12.844 1 97.69 167 SER A N 1
ATOM 1282 C CA . SER A 1 167 ? -1.261 8.703 12.75 1 97.69 167 SER A CA 1
ATOM 1283 C C . SER A 1 167 ? -2.248 9.773 13.203 1 97.69 167 SER A C 1
ATOM 1285 O O . SER A 1 167 ? -1.879 10.695 13.938 1 97.69 167 SER A O 1
ATOM 1287 N N . LEU A 1 168 ? -3.461 9.664 12.781 1 98.56 168 LEU A N 1
ATOM 1288 C CA . LEU A 1 168 ? -4.488 10.641 13.125 1 98.56 168 LEU A CA 1
ATOM 1289 C C . LEU A 1 168 ? -4.852 10.547 14.609 1 98.56 168 LEU A C 1
ATOM 1291 O O . LEU A 1 168 ? -5.07 11.57 15.258 1 98.56 168 LEU A O 1
ATOM 1295 N N . LEU A 1 169 ? -4.895 9.352 15.109 1 98.62 169 LEU A N 1
ATOM 1296 C CA . LEU A 1 169 ? -5.188 9.164 16.531 1 98.62 169 LEU A CA 1
ATOM 1297 C C . LEU A 1 169 ? -4.086 9.773 17.391 1 98.62 169 LEU A C 1
ATOM 1299 O O . LEU A 1 169 ? -4.371 10.406 18.406 1 98.62 169 LEU A O 1
ATOM 1303 N N . ASP A 1 170 ? -2.857 9.594 17 1 97.5 170 ASP A N 1
ATOM 1304 C CA . ASP A 1 170 ? -1.735 10.203 17.703 1 97.5 170 ASP A CA 1
ATOM 1305 C C . ASP A 1 170 ? -1.885 11.719 17.766 1 97.5 170 ASP A C 1
ATOM 1307 O O . ASP A 1 170 ? -1.639 12.328 18.812 1 97.5 170 ASP A O 1
ATOM 1311 N N . LYS A 1 171 ? -2.252 12.305 16.672 1 97.38 171 LYS A N 1
ATOM 1312 C CA . LYS A 1 171 ? -2.42 13.75 16.609 1 97.38 171 LYS A CA 1
ATOM 1313 C C . LYS A 1 171 ? -3.594 14.211 17.469 1 97.38 171 LYS A C 1
ATOM 1315 O O . LYS A 1 171 ? -3.516 15.242 18.141 1 97.38 171 LYS A O 1
ATOM 1320 N N . TRP A 1 172 ? -4.641 13.438 17.422 1 98.19 172 TRP A N 1
ATOM 1321 C CA . TRP A 1 172 ? -5.785 13.734 18.281 1 98.19 172 TRP A CA 1
ATOM 1322 C C . TRP A 1 172 ? -5.379 13.719 19.75 1 98.19 172 TRP A C 1
ATOM 1324 O O . TRP A 1 172 ? -5.684 14.656 20.484 1 98.19 172 TRP A O 1
ATOM 1334 N N . GLN A 1 173 ? -4.641 12.695 20.125 1 97.56 173 GLN A N 1
ATOM 1335 C CA . GLN A 1 173 ? -4.203 12.539 21.516 1 97.56 173 GLN A CA 1
ATOM 1336 C C . GLN A 1 173 ? -3.273 13.68 21.922 1 97.56 173 GLN A C 1
ATOM 1338 O O . GLN A 1 173 ? -3.326 14.148 23.062 1 97.56 173 GLN A O 1
ATOM 1343 N N . ALA A 1 174 ? -2.535 14.117 21.031 1 95.56 174 ALA A N 1
ATOM 1344 C CA . ALA A 1 174 ? -1.495 15.094 21.344 1 95.56 174 ALA A CA 1
ATOM 1345 C C . ALA A 1 174 ? -2.084 16.5 21.484 1 95.56 174 ALA A C 1
ATOM 1347 O O . ALA A 1 174 ? -1.584 17.297 22.281 1 95.56 174 ALA A O 1
ATOM 1348 N N . HIS A 1 175 ? -3.182 16.797 20.766 1 95.94 175 HIS A N 1
ATOM 1349 C CA . HIS A 1 175 ? -3.516 18.203 20.656 1 95.94 175 HIS A CA 1
ATOM 1350 C C . HIS A 1 175 ? -4.961 18.469 21.062 1 95.94 175 HIS A C 1
ATOM 1352 O O . HIS A 1 175 ? -5.328 19.594 21.391 1 95.94 175 HIS A O 1
ATOM 1358 N N . SER A 1 176 ? -5.777 17.453 20.938 1 96.81 176 SER A N 1
ATOM 1359 C CA . SER A 1 176 ? -7.195 17.641 21.219 1 96.81 176 SER A CA 1
ATOM 1360 C C . SER A 1 176 ? -7.43 17.906 22.703 1 96.81 176 SER A C 1
ATOM 1362 O O . SER A 1 176 ? -6.797 17.281 23.562 1 96.81 176 SER A O 1
ATOM 1364 N N . PRO A 1 177 ? -8.352 18.828 23.062 1 96.88 177 PRO A N 1
ATOM 1365 C CA . PRO A 1 177 ? -8.758 18.984 24.469 1 96.88 177 PRO A CA 1
ATOM 1366 C C . PRO A 1 177 ? -9.641 17.844 24.969 1 96.88 177 PRO A C 1
ATOM 1368 O O . PRO A 1 177 ? -10.016 17.812 26.141 1 96.88 177 PRO A O 1
ATOM 1371 N N . PHE A 1 178 ? -9.93 16.875 24.078 1 97.56 178 PHE A N 1
ATOM 1372 C CA . PHE A 1 178 ? -10.781 15.742 24.406 1 97.56 178 PHE A CA 1
ATOM 1373 C C . PHE A 1 178 ? -10.055 14.43 24.156 1 97.56 178 PHE A C 1
ATOM 1375 O O . PHE A 1 178 ? -10.578 13.539 23.484 1 97.56 178 PHE A O 1
ATOM 1382 N N . PRO A 1 179 ? -8.938 14.242 24.734 1 98.12 179 PRO A N 1
ATOM 1383 C CA . PRO A 1 179 ? -8.219 12.992 24.484 1 98.12 179 PRO A CA 1
ATOM 1384 C C . PRO A 1 179 ? -8.953 11.773 25.031 1 98.12 179 PRO A C 1
ATOM 1386 O O . PRO A 1 179 ? -9.727 11.883 25.984 1 98.12 179 PRO A O 1
ATOM 1389 N N . TYR A 1 180 ? -8.742 10.68 24.391 1 98.31 180 TYR A N 1
ATOM 1390 C CA . TYR A 1 180 ? -9.195 9.406 24.953 1 98.31 180 TYR A CA 1
ATOM 1391 C C . TYR A 1 180 ? -8.352 9.016 26.156 1 98.31 180 TYR A C 1
ATOM 1393 O O . TYR A 1 180 ? -7.141 9.258 26.188 1 98.31 180 TYR A O 1
ATOM 1401 N N . ASN A 1 181 ? -8.961 8.438 27.156 1 98.12 181 ASN A N 1
ATOM 1402 C CA . ASN A 1 181 ? -8.148 7.895 28.25 1 98.12 181 ASN A CA 1
ATOM 1403 C C . ASN A 1 181 ? -7.375 6.652 27.797 1 98.12 181 ASN A C 1
ATOM 1405 O O . ASN A 1 181 ? -7.637 6.109 26.719 1 98.12 181 ASN A O 1
ATOM 1409 N N . PRO A 1 182 ? -6.445 6.195 28.562 1 97.88 182 PRO A N 1
ATOM 1410 C CA . PRO A 1 182 ? -5.547 5.125 28.125 1 97.88 182 PRO A CA 1
ATOM 1411 C C . PRO A 1 182 ? -6.289 3.844 27.75 1 97.88 182 PRO A C 1
ATOM 1413 O O . PRO A 1 182 ? -5.938 3.182 26.766 1 97.88 182 PRO A O 1
ATOM 1416 N N . LYS A 1 183 ? -7.27 3.463 28.484 1 98 183 LYS A N 1
ATOM 1417 C CA . LYS A 1 183 ? -8.039 2.256 28.219 1 98 183 LYS A CA 1
ATOM 1418 C C . LYS A 1 183 ? -8.812 2.383 26.906 1 98 183 LYS A C 1
ATOM 1420 O O . LYS A 1 183 ? -8.828 1.449 26.094 1 98 183 LYS A O 1
ATOM 1425 N N . GLU A 1 184 ? -9.445 3.539 26.75 1 97.56 184 GLU A N 1
ATOM 1426 C CA . GLU A 1 184 ? -10.203 3.807 25.531 1 97.56 184 GLU A CA 1
ATOM 1427 C C . GLU A 1 184 ? -9.289 3.809 24.312 1 97.56 184 GLU A C 1
ATOM 1429 O O . GLU A 1 184 ? -9.633 3.246 23.266 1 97.56 184 GLU A O 1
ATOM 1434 N N . GL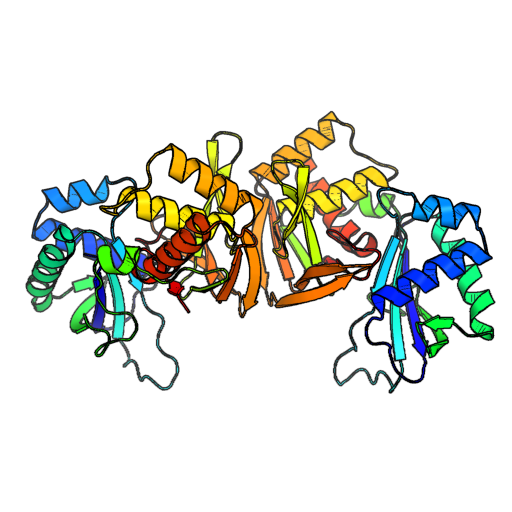U A 1 185 ? -8.188 4.469 24.469 1 98.25 185 GLU A N 1
ATOM 1435 C CA . GLU A 1 185 ? -7.23 4.531 23.359 1 98.25 185 GLU A CA 1
ATOM 1436 C C . GLU A 1 185 ? -6.754 3.139 22.969 1 98.25 185 GLU A C 1
ATOM 1438 O O . GLU A 1 185 ? -6.691 2.812 21.781 1 98.25 185 GLU A O 1
ATOM 1443 N N . ALA A 1 186 ? -6.383 2.355 23.953 1 97.75 186 ALA A N 1
ATOM 1444 C CA . ALA A 1 186 ? -5.906 1 23.688 1 97.75 186 ALA A CA 1
ATOM 1445 C C . ALA A 1 186 ? -6.965 0.176 22.969 1 97.75 186 ALA A C 1
ATOM 1447 O O . ALA A 1 186 ? -6.652 -0.57 22.031 1 97.75 186 ALA A O 1
ATOM 1448 N N . ALA A 1 187 ? -8.188 0.282 23.422 1 96.94 187 ALA A N 1
ATOM 1449 C CA . ALA A 1 187 ? -9.289 -0.443 22.797 1 96.94 187 ALA A CA 1
ATOM 1450 C C . ALA A 1 187 ? -9.492 -0.01 21.359 1 96.94 187 ALA A C 1
ATOM 1452 O O . ALA A 1 187 ? -9.727 -0.844 20.469 1 96.94 187 ALA A O 1
ATOM 1453 N N . LEU A 1 188 ? -9.391 1.271 21.109 1 97.56 188 LEU A N 1
ATOM 1454 C CA . LEU A 1 188 ? -9.547 1.806 19.766 1 97.56 188 LEU A CA 1
ATOM 1455 C C . LEU A 1 188 ? -8.438 1.307 18.844 1 97.56 188 LEU A C 1
ATOM 1457 O O . LEU A 1 188 ? -8.703 0.892 17.703 1 97.56 188 LEU A O 1
ATOM 1461 N N . ARG A 1 189 ? -7.246 1.371 19.344 1 97 189 ARG A N 1
ATOM 1462 C CA . ARG A 1 189 ? -6.113 0.907 18.547 1 97 189 ARG A CA 1
ATOM 1463 C C . ARG A 1 189 ? -6.258 -0.571 18.203 1 97 189 ARG A C 1
ATOM 1465 O O . ARG A 1 189 ? -5.934 -0.986 17.094 1 97 189 ARG A O 1
ATOM 1472 N N . GLU A 1 190 ? -6.688 -1.351 19.125 1 94.69 190 GLU A N 1
ATOM 1473 C CA . GLU A 1 190 ? -6.914 -2.771 18.875 1 94.69 190 GLU A CA 1
ATOM 1474 C C . GLU A 1 190 ? -7.996 -2.98 17.812 1 94.69 190 GLU A C 1
ATOM 1476 O O . GLU A 1 190 ? -7.836 -3.805 16.906 1 94.69 190 GLU A O 1
ATOM 1481 N N . LEU A 1 191 ? -9.07 -2.26 17.922 1 94.75 191 LEU A N 1
ATOM 1482 C CA . LEU A 1 191 ? -10.164 -2.383 16.953 1 94.75 191 LEU A CA 1
ATOM 1483 C C . LEU A 1 191 ? -9.711 -1.97 15.562 1 94.75 191 LEU A C 1
ATOM 1485 O O . LEU A 1 191 ? -10.07 -2.615 14.57 1 94.75 191 LEU A O 1
ATOM 1489 N N . PHE A 1 192 ? -8.938 -0.887 15.492 1 95.31 192 PHE A N 1
ATOM 1490 C CA . PHE A 1 192 ? -8.422 -0.451 14.195 1 95.31 192 PHE A CA 1
ATOM 1491 C C . PHE A 1 192 ? -7.48 -1.498 13.609 1 95.31 192 PHE A C 1
ATOM 1493 O O . PHE A 1 192 ? -7.516 -1.764 12.406 1 95.31 192 PHE A O 1
ATOM 1500 N N . GLU A 1 193 ? -6.688 -2.076 14.484 1 92.94 193 GLU A N 1
ATOM 1501 C CA . GLU A 1 193 ? -5.766 -3.113 14.031 1 92.94 193 GLU A CA 1
ATOM 1502 C C . GLU A 1 193 ? -6.52 -4.324 13.492 1 92.94 193 GLU A C 1
ATOM 1504 O O . GLU A 1 193 ? -6.086 -4.945 12.516 1 92.94 193 GLU A O 1
ATOM 1509 N N . LEU A 1 194 ? -7.637 -4.633 14.062 1 91.56 194 LEU A N 1
ATOM 1510 C CA . LEU A 1 194 ? -8.352 -5.863 13.75 1 91.56 194 LEU A CA 1
ATOM 1511 C C . LEU A 1 194 ? -9.344 -5.641 12.609 1 91.56 194 LEU A C 1
ATOM 1513 O O . LEU A 1 194 ? -9.547 -6.527 11.781 1 91.56 194 LEU A O 1
ATOM 1517 N N . ASP A 1 195 ? -9.898 -4.43 12.531 1 93.69 195 ASP A N 1
ATOM 1518 C CA . ASP A 1 195 ? -11.133 -4.352 11.75 1 93.69 195 ASP A CA 1
ATOM 1519 C C . ASP A 1 195 ? -11.039 -3.277 10.672 1 93.69 195 ASP A C 1
ATOM 1521 O O . ASP A 1 195 ? -11.984 -3.064 9.914 1 93.69 195 ASP A O 1
ATOM 1525 N N . LEU A 1 196 ? -9.945 -2.578 10.633 1 95.88 196 LEU A N 1
ATOM 1526 C CA . LEU A 1 196 ? -9.781 -1.558 9.609 1 95.88 196 LEU A CA 1
ATOM 1527 C C . LEU A 1 196 ? -9.062 -2.125 8.391 1 95.88 196 LEU A C 1
ATOM 1529 O O . LEU A 1 196 ? -7.98 -2.703 8.516 1 95.88 196 LEU A O 1
ATOM 1533 N N . GLU A 1 197 ? -9.609 -1.963 7.223 1 96.06 197 GLU A N 1
ATOM 1534 C CA . GLU A 1 197 ? -9.016 -2.502 6 1 96.06 197 GLU A CA 1
ATOM 1535 C C . GLU A 1 197 ? -9.07 -1.482 4.867 1 96.06 197 GLU A C 1
ATOM 1537 O O . GLU A 1 197 ? -9.812 -0.499 4.941 1 96.06 197 GLU A O 1
ATOM 1542 N N . VAL A 1 198 ? -8.234 -1.725 3.852 1 97.5 198 VAL A N 1
ATOM 1543 C CA . VAL A 1 198 ? -8.328 -0.946 2.621 1 97.5 198 VAL A CA 1
ATOM 1544 C C . VAL A 1 198 ? -9.555 -1.387 1.825 1 97.5 198 VAL A C 1
ATOM 1546 O O . VAL A 1 198 ? -9.68 -2.557 1.458 1 97.5 198 VAL A O 1
ATOM 1549 N N . ALA A 1 199 ? -10.438 -0.467 1.587 1 97.5 199 ALA A N 1
ATOM 1550 C CA . ALA A 1 199 ? -11.633 -0.78 0.809 1 97.5 199 ALA A CA 1
ATOM 1551 C C . ALA A 1 199 ? -11.461 -0.352 -0.647 1 97.5 199 ALA A C 1
ATOM 1553 O O . ALA A 1 199 ? -12.234 -0.774 -1.516 1 97.5 199 ALA A O 1
ATOM 1554 N N . GLY A 1 200 ? -10.5 0.476 -0.928 1 98.06 200 GLY A N 1
ATOM 1555 C CA . GLY A 1 200 ? -10.227 0.952 -2.275 1 98.06 200 GLY A CA 1
ATOM 1556 C C . GLY A 1 200 ? -9.156 2.025 -2.326 1 98.06 200 GLY A C 1
ATOM 1557 O O . GLY A 1 200 ? -8.844 2.645 -1.308 1 98.06 200 GLY A O 1
ATOM 1558 N N . PHE A 1 201 ? -8.594 2.188 -3.449 1 98.62 201 PHE A N 1
ATOM 1559 C CA . PHE A 1 201 ? -7.73 3.334 -3.717 1 98.62 201 PHE A CA 1
ATOM 1560 C C . PHE A 1 201 ? -7.777 3.711 -5.195 1 98.62 201 PHE A C 1
ATOM 1562 O O . PHE A 1 201 ? -8.125 2.885 -6.039 1 98.62 201 PHE A O 1
ATOM 1569 N N . ARG A 1 202 ? -7.473 4.945 -5.449 1 98.12 202 ARG A N 1
ATOM 1570 C CA . ARG A 1 202 ? -7.496 5.484 -6.805 1 98.12 202 ARG A CA 1
ATOM 1571 C C . ARG A 1 202 ? -6.336 6.449 -7.031 1 98.12 202 ARG A C 1
ATOM 1573 O O . ARG A 1 202 ? -6 7.238 -6.145 1 98.12 202 ARG A O 1
ATOM 1580 N N . ASN A 1 203 ? -5.734 6.305 -8.234 1 97.44 203 ASN A N 1
ATOM 1581 C CA . ASN A 1 203 ? -4.727 7.246 -8.703 1 97.44 203 ASN A CA 1
ATOM 1582 C C . ASN A 1 203 ? -3.549 7.34 -7.738 1 97.44 203 ASN A C 1
ATOM 1584 O O . ASN A 1 203 ? -3.074 8.438 -7.438 1 97.44 203 ASN A O 1
ATOM 1588 N N . LEU A 1 204 ? -3.168 6.215 -7.215 1 98.12 204 LEU A N 1
ATOM 1589 C CA . LEU A 1 204 ? -1.996 6.223 -6.344 1 98.12 204 LEU A CA 1
ATOM 1590 C C . LEU A 1 204 ? -0.725 6.477 -7.145 1 98.12 204 LEU A C 1
ATOM 1592 O O . LEU A 1 204 ? -0.482 5.82 -8.164 1 98.12 204 LEU A O 1
ATOM 1596 N N . ARG A 1 205 ? -0.011 7.43 -6.703 1 98 205 ARG A N 1
ATOM 1597 C CA . ARG A 1 205 ? 1.252 7.777 -7.348 1 98 205 ARG A CA 1
ATOM 1598 C C . ARG A 1 205 ? 2.395 7.789 -6.34 1 98 205 ARG A C 1
ATOM 1600 O O . ARG A 1 205 ? 2.23 8.258 -5.211 1 98 205 ARG A O 1
ATOM 1607 N N . PHE A 1 206 ? 3.498 7.301 -6.832 1 98.56 206 PHE A N 1
ATOM 1608 C CA . PHE A 1 206 ? 4.703 7.281 -6.012 1 98.56 206 PHE A CA 1
ATOM 1609 C C . PHE A 1 206 ? 5.523 8.547 -6.223 1 98.56 206 PHE A C 1
ATOM 1611 O O . PHE A 1 206 ? 5.633 9.039 -7.348 1 98.56 206 PHE A O 1
ATOM 1618 N N . HIS A 1 207 ? 6.094 9.031 -5.102 1 96.88 207 HIS A N 1
ATOM 1619 C CA . HIS A 1 207 ? 6.973 10.195 -5.152 1 96.88 207 HIS A CA 1
ATOM 1620 C C . HIS A 1 207 ? 8.203 10 -4.27 1 96.88 207 HIS A C 1
ATOM 1622 O O . HIS A 1 207 ? 8.164 9.227 -3.309 1 96.88 207 HIS A O 1
ATOM 1628 N N . ARG A 1 208 ? 9.281 10.578 -4.586 1 95.56 208 ARG A N 1
ATOM 1629 C CA . ARG A 1 208 ? 10.422 10.82 -3.707 1 95.56 208 ARG A CA 1
ATOM 1630 C C . ARG A 1 208 ? 10.625 12.32 -3.479 1 95.56 208 ARG A C 1
ATOM 1632 O O . ARG A 1 208 ? 10.82 13.078 -4.43 1 95.56 208 ARG A O 1
ATOM 1639 N N . VAL A 1 209 ? 10.508 12.711 -2.287 1 93.81 209 VAL A N 1
ATOM 1640 C CA . VAL A 1 209 ? 10.484 14.148 -2.051 1 93.81 209 VAL A CA 1
ATOM 1641 C C . VAL A 1 209 ? 11.484 14.508 -0.951 1 93.81 209 VAL A C 1
ATOM 1643 O O . VAL A 1 209 ? 11.766 13.695 -0.067 1 93.81 209 VAL A O 1
ATOM 1646 N N . GLN A 1 210 ? 11.984 15.664 -1.055 1 91.94 210 GLN A N 1
ATOM 1647 C CA . GLN A 1 210 ? 12.852 16.203 -0.009 1 91.94 210 GLN A CA 1
ATOM 1648 C C . GLN A 1 210 ? 12.031 16.781 1.141 1 91.94 210 GLN A C 1
ATOM 1650 O O . GLN A 1 210 ? 11.117 17.578 0.917 1 91.94 210 GLN A O 1
ATOM 1655 N N . ALA A 1 211 ? 12.242 16.328 2.262 1 91 211 ALA A N 1
ATOM 1656 C CA . ALA A 1 211 ? 11.648 16.844 3.49 1 91 211 ALA A CA 1
ATOM 1657 C C . ALA A 1 211 ? 12.703 17.016 4.582 1 91 211 ALA A C 1
ATOM 1659 O O . ALA A 1 211 ? 13.273 16.031 5.059 1 91 211 ALA A O 1
ATOM 1660 N N . GLY A 1 212 ? 12.883 18.266 4.961 1 87.69 212 GLY A N 1
ATOM 1661 C CA . GLY A 1 212 ? 13.992 18.531 5.855 1 87.69 212 GLY A CA 1
ATOM 1662 C C . GLY A 1 212 ? 15.344 18.203 5.246 1 87.69 212 GLY A C 1
ATOM 1663 O O . GLY A 1 212 ? 15.68 18.688 4.16 1 87.69 212 GLY A O 1
ATOM 1664 N N . LYS A 1 213 ? 16.078 17.375 5.992 1 84.88 213 LYS A N 1
ATOM 1665 C CA . LYS A 1 213 ? 17.438 17.078 5.559 1 84.88 213 LYS A CA 1
ATOM 1666 C C . LYS A 1 213 ? 17.484 15.773 4.77 1 84.88 213 LYS A C 1
ATOM 1668 O O . LYS A 1 213 ? 18.562 15.328 4.363 1 84.88 213 LYS A O 1
ATOM 1673 N N . GLY A 1 214 ? 16.359 15.195 4.504 1 90.75 214 GLY A N 1
ATOM 1674 C CA . GLY A 1 214 ? 16.406 13.898 3.844 1 90.75 214 GLY A CA 1
ATOM 1675 C C . GLY A 1 214 ? 15.352 13.742 2.762 1 90.75 214 GLY A C 1
ATOM 1676 O O . GLY A 1 214 ? 14.539 14.648 2.541 1 90.75 214 GLY A O 1
ATOM 1677 N N . PHE A 1 215 ? 15.57 12.68 2.025 1 93.88 215 PHE A N 1
ATOM 1678 C CA . PHE A 1 215 ? 14.578 12.289 1.031 1 93.88 215 PHE A CA 1
ATOM 1679 C C . PHE A 1 215 ? 13.703 11.148 1.555 1 93.88 215 PHE A C 1
ATOM 1681 O O . PHE A 1 215 ? 14.203 10.234 2.209 1 93.88 215 PHE A O 1
ATOM 1688 N N . PHE A 1 216 ? 12.469 11.227 1.248 1 95.88 216 PHE A N 1
ATOM 1689 C CA . PHE A 1 216 ? 11.508 10.242 1.74 1 95.88 216 PHE A CA 1
ATOM 1690 C C . PHE A 1 216 ? 10.594 9.773 0.62 1 95.88 216 PHE A C 1
ATOM 1692 O O . PHE A 1 216 ? 10.242 10.555 -0.268 1 95.88 216 PHE A O 1
ATOM 1699 N N . PRO A 1 217 ? 10.219 8.516 0.669 1 97.44 217 PRO A N 1
ATOM 1700 C CA . PRO A 1 217 ? 9.148 8.07 -0.22 1 97.44 217 PRO A CA 1
ATOM 1701 C C . PRO A 1 217 ? 7.766 8.547 0.228 1 97.44 217 PRO A C 1
ATOM 1703 O O . PRO A 1 217 ? 7.555 8.805 1.415 1 97.44 217 PRO A O 1
ATOM 1706 N N . GLY A 1 218 ? 6.844 8.742 -0.713 1 98.19 218 GLY A N 1
ATOM 1707 C CA . GLY A 1 218 ? 5.477 9.141 -0.414 1 98.19 218 GLY A CA 1
ATOM 1708 C C . GLY A 1 218 ? 4.492 8.758 -1.504 1 98.19 218 GLY A C 1
ATOM 1709 O O . GLY A 1 218 ? 4.895 8.422 -2.619 1 98.19 218 GLY A O 1
ATOM 1710 N N . PHE A 1 219 ? 3.279 8.797 -1.112 1 98.62 219 PHE A N 1
ATOM 1711 C CA . PHE A 1 219 ? 2.236 8.539 -2.1 1 98.62 219 PHE A CA 1
ATOM 1712 C C . PHE A 1 219 ? 1.242 9.695 -2.148 1 98.62 219 PHE A C 1
ATOM 1714 O O . PHE A 1 219 ? 1.09 10.43 -1.172 1 98.62 219 PHE A O 1
ATOM 1721 N N . THR A 1 220 ? 0.633 9.953 -3.293 1 98.25 220 THR A N 1
ATOM 1722 C CA . THR A 1 220 ? -0.58 10.75 -3.445 1 98.25 220 THR A CA 1
ATOM 1723 C C . THR A 1 220 ? -1.711 9.906 -4.027 1 98.25 220 THR A C 1
ATOM 1725 O O . THR A 1 220 ? -1.486 8.781 -4.473 1 98.25 220 THR A O 1
ATOM 1728 N N . GLY A 1 221 ? -2.836 10.453 -3.982 1 98.44 221 GLY A N 1
ATOM 1729 C CA . GLY A 1 221 ? -4.008 9.734 -4.465 1 98.44 221 GLY A CA 1
ATOM 1730 C C . GLY A 1 221 ? -5.109 9.633 -3.426 1 98.44 221 GLY A C 1
ATOM 1731 O O . GLY A 1 221 ? -5.145 10.406 -2.471 1 98.44 221 GLY A O 1
ATOM 1732 N N . GLU A 1 222 ? -6.055 8.75 -3.697 1 98.81 222 GLU A N 1
ATOM 1733 C CA . GLU A 1 222 ? -7.195 8.555 -2.807 1 98.81 222 GLU A CA 1
ATOM 1734 C C . GLU A 1 222 ? -7.188 7.16 -2.189 1 98.81 222 GLU A C 1
ATOM 1736 O O . GLU A 1 222 ? -6.824 6.188 -2.852 1 98.81 222 GLU A O 1
ATOM 1741 N N . ALA A 1 223 ? -7.504 7.074 -0.989 1 98.81 223 ALA A N 1
ATOM 1742 C CA . ALA A 1 223 ? -7.652 5.797 -0.296 1 98.81 223 ALA A CA 1
ATOM 1743 C C . ALA A 1 223 ? -8.938 5.766 0.525 1 98.81 223 ALA A C 1
ATOM 1745 O O . ALA A 1 223 ? -9.297 6.758 1.164 1 98.81 223 ALA A O 1
ATOM 1746 N N . THR A 1 224 ? -9.609 4.66 0.5 1 98.81 224 THR A N 1
ATOM 1747 C CA . THR A 1 224 ? -10.82 4.438 1.28 1 98.81 224 THR A CA 1
ATOM 1748 C C . THR A 1 224 ? -10.602 3.348 2.324 1 98.81 224 THR A C 1
ATOM 1750 O O . THR A 1 224 ? -10.164 2.246 1.992 1 98.81 224 THR A O 1
ATOM 1753 N N . LEU A 1 225 ? -10.852 3.658 3.537 1 98.56 225 LEU A N 1
ATOM 1754 C CA . LEU A 1 225 ? -10.805 2.727 4.656 1 98.56 225 LEU A CA 1
ATOM 1755 C C . LEU A 1 225 ? -12.195 2.223 5.004 1 98.56 225 LEU A C 1
ATOM 1757 O O . LEU A 1 225 ? -13.172 2.977 4.926 1 98.56 225 LEU A O 1
ATOM 1761 N N . ARG A 1 226 ? -12.297 1.004 5.449 1 98.19 226 ARG A N 1
ATOM 1762 C CA . ARG A 1 226 ? -13.539 0.442 5.957 1 98.19 226 ARG A CA 1
ATOM 1763 C C . ARG A 1 226 ? -13.344 -0.182 7.336 1 98.19 226 ARG A C 1
ATOM 1765 O O . ARG A 1 226 ? -12.422 -0.983 7.531 1 98.19 226 ARG A O 1
ATOM 1772 N N . LEU A 1 227 ? -14.141 0.207 8.203 1 98.06 227 LEU A N 1
ATOM 1773 C CA . LEU A 1 227 ? -14.211 -0.372 9.539 1 98.06 227 LEU A CA 1
ATOM 1774 C C . LEU A 1 227 ? -15.312 -1.416 9.625 1 98.06 227 LEU A C 1
ATOM 1776 O O . LEU A 1 227 ? -16.5 -1.081 9.547 1 98.06 227 LEU A O 1
ATOM 1780 N N . TRP A 1 228 ? -14.961 -2.635 9.867 1 94.12 228 TRP A N 1
ATOM 1781 C CA . TRP A 1 228 ? -15.938 -3.719 9.891 1 94.12 228 TRP A CA 1
ATOM 1782 C C . TRP A 1 228 ? -16.578 -3.842 11.273 1 94.12 228 TRP A C 1
ATOM 1784 O O . TRP A 1 228 ? -17.672 -4.402 11.406 1 94.12 228 TRP A O 1
ATOM 1794 N N . SER A 1 229 ? -15.914 -3.268 12.227 1 93.31 229 SER A N 1
ATOM 1795 C CA . SER A 1 229 ? -16.469 -3.309 13.578 1 93.31 229 SER A CA 1
ATOM 1796 C C . SER A 1 229 ? -17.766 -2.531 13.664 1 93.31 229 SER A C 1
ATOM 1798 O O . SER A 1 229 ? -17.906 -1.464 13.062 1 93.31 229 SER A O 1
ATOM 1800 N N . GLN A 1 230 ? -18.719 -3.049 14.531 1 94.94 230 GLN A N 1
ATOM 1801 C CA . GLN A 1 230 ? -19.984 -2.365 14.773 1 94.94 230 GLN A CA 1
ATOM 1802 C C . GLN A 1 230 ? -19.906 -1.498 16.031 1 94.94 230 GLN A C 1
ATOM 1804 O O . GLN A 1 230 ? -20.906 -0.916 16.453 1 94.94 230 GLN A O 1
ATOM 1809 N N . SER A 1 231 ? -18.734 -1.425 16.594 1 96.25 231 SER A N 1
ATOM 1810 C CA . SER A 1 231 ? -18.547 -0.578 17.766 1 96.25 231 SER A CA 1
ATOM 1811 C C . SER A 1 231 ? -18.844 0.885 17.453 1 96.25 231 SER A C 1
ATOM 1813 O O . SER A 1 231 ? -18.156 1.487 16.625 1 96.25 231 SER A O 1
ATOM 1815 N N . LEU A 1 232 ? -19.781 1.439 18.188 1 97.06 232 LEU A N 1
ATOM 1816 C CA . LEU A 1 232 ? -20.141 2.842 17.984 1 97.06 232 LEU A CA 1
ATOM 1817 C C . LEU A 1 232 ? -18.953 3.75 18.312 1 97.06 232 LEU A C 1
ATOM 1819 O O . LEU A 1 232 ? -18.734 4.75 17.625 1 97.06 232 LEU A O 1
ATOM 1823 N N . GLU A 1 233 ? -18.25 3.391 19.344 1 97 233 GLU A N 1
ATOM 1824 C CA . GLU A 1 233 ? -17.094 4.164 19.75 1 97 233 GLU A CA 1
ATOM 1825 C C . GLU A 1 233 ? -16.047 4.234 18.641 1 97 233 GLU A C 1
ATOM 1827 O O . GLU A 1 233 ? -15.477 5.293 18.391 1 97 233 GLU A O 1
ATOM 1832 N N . ALA A 1 234 ? -15.828 3.119 17.984 1 98.06 234 ALA A N 1
ATOM 1833 C CA . ALA A 1 234 ? -14.836 3.059 16.922 1 98.06 234 ALA A CA 1
ATOM 1834 C C . ALA A 1 234 ? -15.305 3.857 15.703 1 98.06 234 ALA A C 1
ATOM 1836 O O . ALA A 1 234 ? -14.5 4.543 15.062 1 98.06 234 ALA A O 1
ATOM 1837 N N . GLN A 1 235 ? -16.562 3.764 15.438 1 98.62 235 GLN A N 1
ATOM 1838 C CA . GLN A 1 235 ? -17.125 4.496 14.305 1 98.62 235 GLN A CA 1
ATOM 1839 C C . GLN A 1 235 ? -17.078 6 14.547 1 98.62 235 GLN A C 1
ATOM 1841 O O . GLN A 1 235 ? -16.797 6.777 13.633 1 98.62 235 GLN A O 1
ATOM 1846 N N . GLU A 1 236 ? -17.375 6.387 15.742 1 98.69 236 GLU A N 1
ATOM 1847 C CA . GLU A 1 236 ? -17.281 7.797 16.109 1 98.69 236 GLU A CA 1
ATOM 1848 C C . GLU A 1 236 ? -15.844 8.297 16 1 98.69 236 GLU A C 1
ATOM 1850 O O . GLU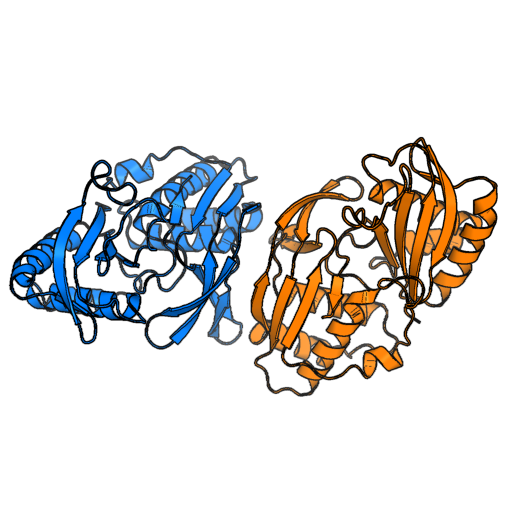 A 1 236 ? -15.594 9.391 15.492 1 98.69 236 GLU A O 1
ATOM 1855 N N . ALA A 1 237 ? -14.953 7.48 16.516 1 98.69 237 ALA A N 1
ATOM 1856 C CA . ALA A 1 237 ? -13.539 7.84 16.438 1 98.69 237 ALA A CA 1
ATOM 1857 C C . ALA A 1 237 ? -13.086 8.008 14.992 1 98.69 237 ALA A C 1
ATOM 1859 O O . ALA A 1 237 ? -12.383 8.969 14.664 1 98.69 237 ALA A O 1
ATOM 1860 N N . LEU A 1 238 ? -13.5 7.07 14.133 1 98.75 238 LEU A N 1
ATOM 1861 C CA . LEU A 1 238 ? -13.125 7.16 12.727 1 98.75 238 LEU A CA 1
ATOM 1862 C C . LEU A 1 238 ? -13.656 8.453 12.102 1 98.75 238 LEU A C 1
ATOM 1864 O O . LEU A 1 238 ? -12.977 9.078 11.297 1 98.75 238 LEU A O 1
ATOM 1868 N N . GLY A 1 239 ? -14.836 8.805 12.469 1 98.75 239 GLY A N 1
ATOM 1869 C CA . GLY A 1 239 ? -15.398 10.062 12 1 98.75 239 GLY A CA 1
ATOM 1870 C C . GLY A 1 239 ? -14.594 11.273 12.422 1 98.75 239 GLY A C 1
ATOM 1871 O O . GLY A 1 239 ? -14.297 12.148 11.602 1 98.75 239 GLY A O 1
ATOM 1872 N N . ARG A 1 240 ? -14.211 11.344 13.703 1 98.69 240 ARG A N 1
ATOM 1873 C CA . ARG A 1 240 ? -13.398 12.43 14.242 1 98.69 240 ARG A CA 1
ATOM 1874 C C . ARG A 1 240 ? -12.062 12.523 13.523 1 98.69 240 ARG A C 1
ATOM 1876 O O . ARG A 1 240 ? -11.617 13.617 13.164 1 98.69 240 ARG A O 1
ATOM 1883 N N . LEU A 1 241 ? -11.5 11.406 13.344 1 98.81 241 LEU A N 1
ATOM 1884 C CA . LEU A 1 241 ? -10.172 11.344 12.734 1 98.81 241 LEU A CA 1
ATOM 1885 C C . LEU A 1 241 ? -10.234 11.727 11.258 1 98.81 241 LEU A C 1
ATOM 1887 O O . LEU A 1 241 ? -9.328 12.383 10.75 1 98.81 241 LEU A O 1
ATOM 1891 N N . HIS A 1 242 ? -11.336 11.297 10.602 1 98.88 242 HIS A N 1
ATOM 1892 C CA . HIS A 1 242 ? -11.57 11.672 9.211 1 98.88 242 HIS A CA 1
ATOM 1893 C C . HIS A 1 242 ? -11.625 13.188 9.055 1 98.88 242 HIS A C 1
ATOM 1895 O O . HIS A 1 242 ? -10.969 13.75 8.164 1 98.88 242 HIS A O 1
ATOM 1901 N N . ALA A 1 243 ? -12.312 13.805 9.914 1 98.81 243 ALA A N 1
ATOM 1902 C CA . ALA A 1 243 ? -12.453 15.258 9.867 1 98.81 243 ALA A CA 1
ATOM 1903 C C . ALA A 1 243 ? -11.148 15.953 10.242 1 98.81 243 ALA A C 1
ATOM 1905 O O . ALA A 1 243 ? -10.805 16.984 9.664 1 98.81 243 ALA A O 1
ATOM 1906 N N . LEU A 1 244 ? -10.469 15.414 11.164 1 98.75 244 LEU A N 1
ATOM 1907 C CA . LEU A 1 244 ? -9.234 16 11.672 1 98.75 244 LEU A CA 1
ATOM 1908 C C . LEU A 1 244 ? -8.172 16.062 10.586 1 98.75 244 LEU A C 1
ATOM 1910 O O . LEU A 1 244 ? -7.324 16.953 10.594 1 98.75 244 LEU A O 1
ATOM 1914 N N . ALA A 1 245 ? -8.25 15.141 9.641 1 98.88 245 ALA A N 1
ATOM 1915 C CA . ALA A 1 245 ? -7.227 14.992 8.609 1 98.88 245 ALA A CA 1
ATOM 1916 C C . ALA A 1 245 ? -7.016 16.297 7.852 1 98.88 245 ALA A C 1
ATOM 1918 O O . ALA A 1 245 ? -5.891 16.625 7.461 1 98.88 245 ALA A O 1
ATOM 1919 N N . PHE A 1 246 ? -8.039 17.062 7.695 1 98.56 246 PHE A N 1
ATOM 1920 C CA . PHE A 1 246 ? -7.977 18.328 6.953 1 98.56 246 PHE A CA 1
ATOM 1921 C C . PHE A 1 246 ? -7.016 19.297 7.617 1 98.56 246 PHE A C 1
ATOM 1923 O O . PHE A 1 246 ? -6.348 20.078 6.938 1 98.56 246 PHE A O 1
ATOM 1930 N N . PHE A 1 247 ? -6.883 19.172 8.891 1 98.31 247 PHE A N 1
ATOM 1931 C CA . PHE A 1 247 ? -6.145 20.188 9.633 1 98.31 247 PHE A CA 1
ATOM 1932 C C . PHE A 1 247 ? -4.801 19.641 10.102 1 98.31 247 PHE A C 1
ATOM 1934 O O . PHE A 1 247 ? -3.807 20.375 10.133 1 98.31 247 PHE A O 1
ATOM 1941 N N . SER A 1 248 ? -4.742 18.422 10.445 1 98.19 248 SER A N 1
ATOM 1942 C CA . SER A 1 248 ? -3.553 17.875 11.094 1 98.19 248 SER A CA 1
ATOM 1943 C C . SER A 1 248 ? -2.572 17.312 10.07 1 98.19 248 SER A C 1
ATOM 1945 O O . SER A 1 248 ? -1.414 17.047 10.398 1 98.19 248 SER A O 1
ATOM 1947 N N . GLY A 1 249 ? -3.037 17.141 8.836 1 97.88 249 GLY A N 1
ATOM 1948 C CA . GLY A 1 249 ? -2.268 16.281 7.953 1 97.88 249 GLY A CA 1
ATOM 1949 C C . GLY A 1 249 ? -2.236 14.836 8.398 1 97.88 249 GLY A C 1
ATOM 1950 O O . GLY A 1 249 ? -2.779 14.492 9.453 1 97.88 249 GLY A O 1
ATOM 1951 N N . VAL A 1 250 ? -1.623 14.023 7.57 1 98.69 250 VAL A N 1
ATOM 1952 C CA . VAL A 1 250 ? -1.577 12.586 7.836 1 98.69 250 VAL A CA 1
ATOM 1953 C C . VAL A 1 250 ? -0.155 12.07 7.633 1 98.69 250 VAL A C 1
ATOM 1955 O O . VAL A 1 250 ? 0.51 12.43 6.66 1 98.69 250 VAL A O 1
ATOM 1958 N N . GLY A 1 251 ? 0.309 11.203 8.609 1 98.19 251 GLY A N 1
ATOM 1959 C CA . GLY A 1 251 ? 1.614 10.578 8.461 1 98.19 251 GLY A CA 1
ATOM 1960 C C . GLY A 1 251 ? 2.746 11.422 9.016 1 98.19 251 GLY A C 1
ATOM 1961 O O . GLY A 1 251 ? 2.557 12.164 9.984 1 98.19 251 GLY A O 1
ATOM 1962 N N . ALA A 1 252 ? 3.906 11.242 8.492 1 96.81 252 ALA A N 1
ATOM 1963 C CA . ALA A 1 252 ? 5.125 11.875 8.984 1 96.81 252 ALA A CA 1
ATOM 1964 C C . ALA A 1 252 ? 5.516 13.062 8.109 1 96.81 252 ALA A C 1
ATOM 1966 O O . ALA A 1 252 ? 5.062 13.172 6.965 1 96.81 252 ALA A O 1
ATOM 1967 N N . LYS A 1 253 ? 6.328 14 8.656 1 95.88 253 LYS A N 1
ATOM 1968 C CA . LYS A 1 253 ? 6.949 15.117 7.957 1 95.88 253 LYS A CA 1
ATOM 1969 C C . LYS A 1 253 ? 5.898 16.109 7.465 1 95.88 253 LYS A C 1
ATOM 1971 O O . LYS A 1 253 ? 6.074 16.75 6.422 1 95.88 253 LYS A O 1
ATOM 1976 N N . THR A 1 254 ? 4.836 16.219 8.211 1 96.5 254 THR A N 1
ATOM 1977 C CA . THR A 1 254 ? 3.744 17.109 7.832 1 96.5 254 THR A CA 1
ATOM 1978 C C . THR A 1 254 ? 4.18 18.562 7.934 1 96.5 254 THR A C 1
ATOM 1980 O O . THR A 1 254 ? 3.658 19.422 7.215 1 96.5 254 THR A O 1
ATOM 1983 N N . PRO A 1 255 ? 5.168 18.938 8.773 1 94.94 255 PRO A N 1
ATOM 1984 C CA . PRO A 1 255 ? 5.652 20.328 8.766 1 94.94 255 PRO A CA 1
ATOM 1985 C C . PRO A 1 255 ? 6.551 20.625 7.566 1 94.94 255 PRO A C 1
ATOM 1987 O O . PRO A 1 255 ? 6.926 21.781 7.344 1 94.94 255 PRO A O 1
ATOM 1990 N N . TYR A 1 256 ? 6.891 19.609 6.828 1 94.38 256 TYR A N 1
ATOM 1991 C CA . TYR A 1 256 ? 7.812 19.766 5.711 1 94.38 256 TYR A CA 1
ATOM 1992 C C . TYR A 1 256 ? 7.113 19.5 4.383 1 94.38 256 TYR A C 1
ATOM 1994 O O . TYR A 1 256 ? 7.746 19.062 3.414 1 94.38 256 TYR A O 1
ATOM 2002 N N . GLY A 1 257 ? 5.844 19.641 4.383 1 94.19 257 GLY A N 1
ATOM 2003 C CA . GLY A 1 257 ? 5.121 19.656 3.119 1 94.19 257 GLY A CA 1
ATOM 2004 C C . GLY A 1 257 ? 4.441 18.344 2.801 1 94.19 257 GLY A C 1
ATOM 2005 O O . GLY A 1 257 ? 3.736 18.219 1.797 1 94.19 257 GLY A O 1
ATOM 2006 N N . MET A 1 258 ? 4.602 17.359 3.633 1 96.69 258 MET A N 1
ATOM 2007 C CA . MET A 1 258 ? 4.031 16.047 3.342 1 96.69 258 MET A CA 1
ATOM 2008 C C . MET A 1 258 ? 2.727 15.836 4.102 1 96.69 258 MET A C 1
ATOM 2010 O O . MET A 1 258 ? 2.447 16.547 5.07 1 96.69 258 MET A O 1
ATOM 2014 N N . GLY A 1 259 ? 1.856 14.984 3.584 1 98.12 259 GLY A N 1
ATOM 2015 C CA . GLY A 1 259 ? 0.737 14.453 4.348 1 98.12 259 GLY A CA 1
ATOM 2016 C C . GLY A 1 259 ? -0.501 15.328 4.273 1 98.12 259 GLY A C 1
ATOM 2017 O O . GLY A 1 259 ? -1.429 15.164 5.07 1 98.12 259 GLY A O 1
ATOM 2018 N N . LEU A 1 260 ? -0.514 16.359 3.332 1 98.12 260 LEU A N 1
ATOM 2019 C CA . LEU A 1 260 ? -1.745 17.109 3.145 1 98.12 260 LEU A CA 1
ATOM 2020 C C . LEU A 1 260 ? -2.857 16.219 2.602 1 98.12 260 LEU A C 1
ATOM 2022 O O . LEU A 1 260 ? -2.748 15.695 1.494 1 98.12 260 LEU A O 1
ATOM 2026 N N . ALA A 1 261 ? -3.93 16.125 3.416 1 98.44 261 ALA A N 1
ATOM 2027 C CA . ALA A 1 261 ? -5.035 15.242 3.049 1 98.44 261 ALA A CA 1
ATOM 2028 C C . ALA A 1 261 ? -6.379 15.938 3.238 1 98.44 261 ALA A C 1
ATOM 2030 O O . ALA A 1 261 ? -6.543 16.75 4.156 1 98.44 261 ALA A O 1
ATOM 2031 N N . VAL A 1 262 ? -7.32 15.617 2.404 1 98.12 262 VAL A N 1
ATOM 2032 C CA . VAL A 1 262 ? -8.688 16.141 2.471 1 98.12 262 VAL A CA 1
ATOM 2033 C C . VAL A 1 262 ? -9.664 14.984 2.672 1 98.12 262 VAL A C 1
ATOM 2035 O O . VAL A 1 262 ? -9.664 14.016 1.903 1 98.12 262 VAL A O 1
ATOM 2038 N N . PRO A 1 263 ? -10.477 15.086 3.758 1 98.31 263 PRO A N 1
ATOM 2039 C CA . PRO A 1 263 ? -11.547 14.094 3.904 1 98.31 263 PRO A CA 1
ATOM 2040 C C . PRO A 1 263 ? -12.625 14.234 2.83 1 98.31 263 PRO A C 1
ATOM 2042 O O . PRO A 1 263 ? -13.047 15.352 2.514 1 98.31 263 PRO A O 1
ATOM 2045 N N . LEU A 1 264 ? -13.008 13.172 2.248 1 97.56 264 LEU A N 1
ATOM 2046 C CA . LEU A 1 264 ? -14.023 13.195 1.205 1 97.56 264 LEU A CA 1
ATOM 2047 C C . LEU A 1 264 ? -15.352 12.664 1.733 1 97.56 264 LEU A C 1
ATOM 2049 O O . LEU A 1 264 ? -15.383 11.82 2.631 1 97.56 264 LEU A O 1
ATOM 2053 N N . MET B 1 1 ? 10.383 -29.469 -12.172 1 90.88 1 MET B N 1
ATOM 2054 C CA . MET B 1 1 ? 10.719 -28.266 -12.93 1 90.88 1 MET B CA 1
ATOM 2055 C C . MET B 1 1 ? 9.5 -27.344 -13.047 1 90.88 1 MET B C 1
ATOM 2057 O O . MET B 1 1 ? 8.414 -27.797 -13.406 1 90.88 1 MET B O 1
ATOM 2061 N N . PRO B 1 2 ? 9.711 -26.016 -12.758 1 96.56 2 PRO B N 1
ATOM 2062 C CA . PRO B 1 2 ? 8.625 -25.047 -12.93 1 96.56 2 PRO B CA 1
ATOM 2063 C C . PRO B 1 2 ? 8.242 -24.844 -14.391 1 96.56 2 PRO B C 1
ATOM 2065 O O . PRO B 1 2 ? 9.117 -24.719 -15.25 1 96.56 2 PRO B O 1
ATOM 2068 N N . GLN B 1 3 ? 6.953 -24.891 -14.641 1 96.5 3 GLN B N 1
ATOM 2069 C CA . GLN B 1 3 ? 6.438 -24.75 -15.992 1 96.5 3 GLN B CA 1
ATOM 2070 C C . GLN B 1 3 ? 5.219 -23.828 -16.031 1 96.5 3 GLN B C 1
ATOM 2072 O O . GLN B 1 3 ? 4.438 -23.781 -15.078 1 96.5 3 GLN B O 1
ATOM 2077 N N . ALA B 1 4 ? 5.129 -23.078 -17.109 1 97.06 4 ALA B N 1
ATOM 2078 C CA . ALA B 1 4 ? 3.984 -22.219 -17.391 1 97.06 4 ALA B CA 1
ATOM 2079 C C . ALA B 1 4 ? 3.41 -22.5 -18.781 1 97.06 4 ALA B C 1
ATOM 2081 O O . ALA B 1 4 ? 4.152 -22.562 -19.766 1 97.06 4 ALA B O 1
ATOM 2082 N N . VAL B 1 5 ? 2.102 -22.672 -18.844 1 95.56 5 VAL B N 1
ATOM 2083 C CA . VAL B 1 5 ? 1.443 -22.938 -20.109 1 95.56 5 VAL B CA 1
ATOM 2084 C C . VAL B 1 5 ? 0.234 -22.016 -20.281 1 95.56 5 VAL B C 1
ATOM 2086 O O . VAL B 1 5 ? -0.461 -21.719 -19.297 1 95.56 5 VAL B O 1
ATOM 2089 N N . VAL B 1 6 ? 0.045 -21.578 -21.453 1 96.12 6 VAL B N 1
ATOM 2090 C CA . VAL B 1 6 ? -1.143 -20.797 -21.781 1 96.12 6 VAL B CA 1
ATOM 2091 C C . VAL B 1 6 ? -2.064 -21.625 -22.688 1 96.12 6 VAL B C 1
ATOM 2093 O O . VAL B 1 6 ? -1.637 -22.125 -23.719 1 96.12 6 VAL B O 1
ATOM 2096 N N . LEU B 1 7 ? -3.264 -21.75 -22.219 1 93.75 7 LEU B N 1
ATOM 2097 C CA . LEU B 1 7 ? -4.293 -22.453 -22.969 1 93.75 7 LEU B CA 1
ATOM 2098 C C . LEU B 1 7 ? -5.227 -21.453 -23.672 1 93.75 7 LEU B C 1
ATOM 2100 O O . LEU B 1 7 ? -5.785 -20.562 -23.016 1 93.75 7 LEU B O 1
ATOM 2104 N N . GLU B 1 8 ? -5.344 -21.656 -24.859 1 92.75 8 GLU B N 1
ATOM 2105 C CA . GLU B 1 8 ? -6.34 -20.891 -25.594 1 92.75 8 GLU B CA 1
ATOM 2106 C C . GLU B 1 8 ? -7.605 -21.703 -25.828 1 92.75 8 GLU B C 1
ATOM 2108 O O . GLU B 1 8 ? -7.57 -22.734 -26.516 1 92.75 8 GLU B O 1
ATOM 2113 N N . LEU B 1 9 ? -8.641 -21.188 -25.266 1 90.94 9 LEU B N 1
ATOM 2114 C CA . LEU B 1 9 ? -9.938 -21.844 -25.359 1 90.94 9 LEU B CA 1
ATOM 2115 C C . LEU B 1 9 ? -10.922 -21 -26.156 1 90.94 9 LEU B C 1
ATOM 2117 O O . LEU B 1 9 ? -10.922 -19.781 -26.047 1 90.94 9 LEU B O 1
ATOM 2121 N N . VAL B 1 10 ? -11.719 -21.672 -26.906 1 89.88 10 VAL B N 1
ATOM 2122 C CA . VAL B 1 10 ? -12.711 -20.969 -27.719 1 89.88 10 VAL B CA 1
ATOM 2123 C C . VAL B 1 10 ? -14.109 -21.469 -27.359 1 89.88 10 VAL B C 1
ATOM 2125 O O . VAL B 1 10 ? -14.352 -22.672 -27.281 1 89.88 10 VAL B O 1
ATOM 2128 N N . GLY B 1 11 ? -14.914 -20.5 -27.047 1 85.56 11 GLY B N 1
ATOM 2129 C CA . GLY B 1 11 ? -16.297 -20.812 -26.719 1 85.56 11 GLY B CA 1
ATOM 2130 C C . GLY B 1 11 ? -17.25 -19.688 -27.062 1 85.56 11 GLY B C 1
ATOM 2131 O O . GLY B 1 11 ? -16.906 -18.797 -27.844 1 85.56 11 GLY B O 1
ATOM 2132 N N . GLU B 1 12 ? -18.516 -19.859 -26.641 1 77.81 12 GLU B N 1
ATOM 2133 C CA . GLU B 1 12 ? -19.547 -18.891 -27.016 1 77.81 12 GLU B CA 1
ATOM 2134 C C . GLU B 1 12 ? -19.375 -17.594 -26.203 1 77.81 12 GLU B C 1
ATOM 2136 O O . GLU B 1 12 ? -19.234 -16.516 -26.781 1 77.81 12 GLU B O 1
ATOM 2141 N N . LYS B 1 13 ? -19.594 -17.719 -24.891 1 74.19 13 LYS B N 1
ATOM 2142 C CA . LYS B 1 13 ? -19.484 -16.516 -24.047 1 74.19 13 LYS B CA 1
ATOM 2143 C C . LYS B 1 13 ? -18.641 -16.797 -22.812 1 74.19 13 LYS B C 1
ATOM 2145 O O . LYS B 1 13 ? -18.844 -17.812 -22.125 1 74.19 13 LYS B O 1
ATOM 2150 N N . PRO B 1 14 ? -17.734 -15.945 -22.703 1 72.94 14 PRO B N 1
ATOM 2151 C CA . PRO B 1 14 ? -16.953 -16.156 -21.469 1 72.94 14 PRO B CA 1
ATOM 2152 C C . PRO B 1 14 ? -17.812 -16.031 -20.219 1 72.94 14 PRO B C 1
ATOM 2154 O O . PRO B 1 14 ? -18.719 -15.188 -20.156 1 72.94 14 PRO B O 1
ATOM 2157 N N . PRO B 1 15 ? -17.484 -16.953 -19.312 1 72.75 15 PRO B N 1
ATOM 2158 C CA . PRO B 1 15 ? -18.25 -16.844 -18.062 1 72.75 15 PRO B CA 1
ATOM 2159 C C . PRO B 1 15 ? -17.906 -15.602 -17.25 1 72.75 15 PRO B C 1
ATOM 2161 O O . PRO B 1 15 ? -16.844 -15.008 -17.453 1 72.75 15 PRO B O 1
ATOM 2164 N N . LEU B 1 16 ? -18.75 -15.242 -16.344 1 72.69 16 LEU B N 1
ATOM 2165 C CA . LEU B 1 16 ? -18.578 -14.055 -15.508 1 72.69 16 LEU B CA 1
ATOM 2166 C C . LEU B 1 16 ? -17.406 -14.234 -14.539 1 72.69 16 LEU B C 1
ATOM 2168 O O . LEU B 1 16 ? -16.688 -13.281 -14.266 1 72.69 16 LEU B O 1
ATOM 2172 N N . TYR B 1 17 ? -17.25 -15.508 -14.07 1 80.38 17 TYR B N 1
ATOM 2173 C CA . TYR B 1 17 ? -16.188 -15.789 -13.117 1 80.38 17 TYR B CA 1
ATOM 2174 C C . TYR B 1 17 ? -15.266 -16.891 -13.641 1 80.38 17 TYR B C 1
ATOM 2176 O O . TYR B 1 17 ? -15.219 -17.984 -13.078 1 80.38 17 TYR B O 1
ATOM 2184 N N . PRO B 1 18 ? -14.438 -16.484 -14.547 1 79.5 18 PRO B N 1
ATOM 2185 C CA . PRO B 1 18 ? -13.656 -17.516 -15.234 1 79.5 18 PRO B CA 1
ATOM 2186 C C . PRO B 1 18 ? -12.641 -18.203 -14.32 1 79.5 18 PRO B C 1
ATOM 2188 O O . PRO B 1 18 ? -12.352 -19.391 -14.477 1 79.5 18 PRO B O 1
ATOM 2191 N N . ALA B 1 19 ? -12.164 -17.5 -13.375 1 81.69 19 ALA B N 1
ATOM 2192 C CA . ALA B 1 19 ? -11.141 -18.078 -12.508 1 81.69 19 ALA B CA 1
ATOM 2193 C C . ALA B 1 19 ? -11.711 -19.234 -11.68 1 81.69 19 ALA B C 1
ATOM 2195 O O . ALA B 1 19 ? -11.055 -20.266 -11.508 1 81.69 19 ALA B O 1
ATOM 2196 N N . ARG B 1 20 ? -12.875 -19.031 -11.188 1 83.44 20 ARG B N 1
ATOM 2197 C CA . ARG B 1 20 ? -13.547 -20.062 -10.398 1 83.44 20 ARG B CA 1
ATOM 2198 C C . ARG B 1 20 ? -13.781 -21.328 -11.227 1 83.44 20 ARG B C 1
ATOM 2200 O O . ARG B 1 20 ? -13.477 -22.438 -10.781 1 83.44 20 ARG B O 1
ATOM 2207 N N . TYR B 1 21 ? -14.203 -21.203 -12.383 1 85.12 21 TYR B N 1
ATOM 2208 C CA . TYR B 1 21 ? -14.523 -22.328 -13.242 1 85.12 21 TYR B CA 1
ATOM 2209 C C . TYR B 1 21 ? -13.25 -23 -13.75 1 85.12 21 TYR B C 1
ATOM 2211 O O . TYR B 1 21 ? -13.211 -24.219 -13.906 1 85.12 21 TYR B O 1
ATOM 2219 N N . ALA B 1 22 ? -12.297 -22.188 -13.938 1 87.56 22 ALA B N 1
ATOM 2220 C CA . ALA B 1 22 ? -11.016 -22.734 -14.367 1 87.56 22 ALA B CA 1
ATOM 2221 C C . ALA B 1 22 ? -10.43 -23.656 -13.297 1 87.56 22 ALA B C 1
ATOM 2223 O O . ALA B 1 22 ? -9.883 -24.719 -13.617 1 87.56 22 ALA B O 1
ATOM 2224 N N . HIS B 1 23 ? -10.523 -23.234 -12.094 1 91.31 23 HIS B N 1
ATOM 2225 C CA . HIS B 1 23 ? -10.047 -24.062 -10.984 1 91.31 23 HIS B CA 1
ATOM 2226 C C . HIS B 1 23 ? -10.781 -25.391 -10.93 1 91.31 23 HIS B C 1
ATOM 2228 O O . HIS B 1 23 ? -10.156 -26.438 -10.773 1 91.31 23 HIS B O 1
ATOM 2234 N N . GLY B 1 24 ? -12.117 -25.328 -11.117 1 88.56 24 GLY B N 1
ATOM 2235 C CA . GLY B 1 24 ? -12.906 -26.547 -11.164 1 88.56 24 GLY B CA 1
ATOM 2236 C C . GLY B 1 24 ? -12.508 -27.453 -12.305 1 88.56 24 GLY B C 1
ATOM 2237 O O . GLY B 1 24 ? -12.383 -28.672 -12.117 1 88.56 24 GLY B O 1
ATOM 2238 N N . LEU B 1 25 ? -12.336 -26.875 -13.391 1 87.31 25 LEU B N 1
ATOM 2239 C CA . LEU B 1 25 ? -11.922 -27.641 -14.57 1 87.31 25 LEU B CA 1
ATOM 2240 C C . LEU B 1 25 ? -10.578 -28.312 -14.328 1 87.31 25 LEU B C 1
ATOM 2242 O O . LEU B 1 25 ? -10.398 -29.484 -14.68 1 87.31 25 LEU B O 1
ATOM 2246 N N . PHE B 1 26 ? -9.656 -27.625 -13.742 1 88.88 26 PHE B N 1
ATOM 2247 C CA . PHE B 1 26 ? -8.328 -28.156 -13.453 1 88.88 26 PHE B CA 1
ATOM 2248 C C . PHE B 1 26 ? -8.422 -29.406 -12.578 1 88.88 26 PHE B C 1
ATOM 2250 O O . PHE B 1 26 ? -7.84 -30.438 -12.906 1 88.88 26 PHE B O 1
ATOM 2257 N N . PHE B 1 27 ? -9.188 -29.344 -11.594 1 90.56 27 PHE B N 1
ATOM 2258 C CA . PHE B 1 27 ? -9.289 -30.469 -10.68 1 90.56 27 PHE B CA 1
ATOM 2259 C C . PHE B 1 27 ? -10.07 -31.609 -11.312 1 90.56 27 PHE B C 1
ATOM 2261 O O . PHE B 1 27 ? -9.773 -32.781 -11.07 1 90.56 27 PHE B O 1
ATOM 2268 N N . ALA B 1 28 ? -11.047 -31.25 -12.125 1 88.69 28 ALA B N 1
ATOM 2269 C CA . ALA B 1 28 ? -11.789 -32.281 -12.828 1 88.69 28 ALA B CA 1
ATOM 2270 C C . ALA B 1 28 ? -10.875 -33.062 -13.773 1 88.69 28 ALA B C 1
ATOM 2272 O O . ALA B 1 28 ? -10.945 -34.312 -13.828 1 88.69 28 ALA B O 1
ATOM 2273 N N . LEU B 1 29 ? -10.062 -32.344 -14.43 1 87.88 29 LEU B N 1
ATOM 2274 C CA . LEU B 1 29 ? -9.125 -32.969 -15.359 1 87.88 29 LEU B CA 1
ATOM 2275 C C . LEU B 1 29 ? -8.117 -33.844 -14.609 1 87.88 29 LEU B C 1
ATOM 2277 O O . LEU B 1 29 ? -7.852 -34.969 -15.016 1 87.88 29 LEU B O 1
ATOM 2281 N N . LEU B 1 30 ? -7.617 -33.312 -13.555 1 86.81 30 LEU B N 1
ATOM 2282 C CA . LEU B 1 30 ? -6.637 -34.062 -12.773 1 86.81 30 LEU B CA 1
ATOM 2283 C C . LEU B 1 30 ? -7.25 -35.344 -12.195 1 86.81 30 LEU B C 1
ATOM 2285 O O . LEU B 1 30 ? -6.602 -36.375 -12.164 1 86.81 30 LEU B O 1
ATOM 2289 N N . SER B 1 31 ? -8.469 -35.219 -11.781 1 89.62 31 SER B N 1
ATOM 2290 C CA . SER B 1 31 ? -9.156 -36.344 -11.18 1 89.62 31 SER B CA 1
ATOM 2291 C C . SER B 1 31 ? -9.375 -37.469 -12.195 1 89.62 31 SER B C 1
ATOM 2293 O O . SER B 1 31 ? -9.391 -38.625 -11.836 1 89.62 31 SER B O 1
ATOM 2295 N N . ARG B 1 32 ? -9.508 -37.094 -13.422 1 84.06 32 ARG B N 1
ATOM 2296 C CA . ARG B 1 32 ? -9.711 -38.062 -14.484 1 84.06 32 ARG B CA 1
ATOM 2297 C C . ARG B 1 32 ? -8.461 -38.906 -14.695 1 84.06 32 ARG B C 1
ATOM 2299 O O . ARG B 1 32 ? -8.555 -40.094 -15 1 84.06 32 ARG B O 1
ATOM 2306 N N . VAL B 1 33 ? -7.395 -38.312 -14.531 1 84.12 33 VAL B N 1
ATOM 2307 C CA . VAL B 1 33 ? -6.145 -39 -14.828 1 84.12 33 VAL B CA 1
ATOM 2308 C C . VAL B 1 33 ? -5.602 -39.656 -13.555 1 84.12 33 VAL B C 1
ATOM 2310 O O . VAL B 1 33 ? -5.016 -40.75 -13.609 1 84.12 33 VAL B O 1
ATOM 2313 N N . SER B 1 34 ? -5.785 -38.938 -12.43 1 87.19 34 SER B N 1
ATOM 2314 C CA . SER B 1 34 ? -5.289 -39.469 -11.156 1 87.19 34 SER B CA 1
ATOM 2315 C C . SER B 1 34 ? -6.102 -38.906 -9.984 1 87.19 34 SER B C 1
ATOM 2317 O O . SER B 1 34 ? -5.75 -37.875 -9.414 1 87.19 34 SER B O 1
ATOM 2319 N N . PRO B 1 35 ? -7.051 -39.656 -9.594 1 90.81 35 PRO B N 1
ATOM 2320 C CA . PRO B 1 35 ? -7.859 -39.219 -8.453 1 90.81 35 PRO B CA 1
ATOM 2321 C C . PRO B 1 35 ? -7.031 -39 -7.191 1 90.81 35 PRO B C 1
ATOM 2323 O O . PRO B 1 35 ? -7.309 -38.062 -6.414 1 90.81 35 PRO B O 1
ATOM 2326 N N . GLU B 1 36 ? -6.082 -39.812 -7.043 1 90.69 36 GLU B N 1
ATOM 2327 C CA . GLU B 1 36 ? -5.219 -39.719 -5.871 1 90.69 36 GLU B CA 1
ATOM 2328 C C . GLU B 1 36 ? -4.426 -38.406 -5.902 1 90.69 36 GLU B C 1
ATOM 2330 O O . GLU B 1 36 ? -4.32 -37.719 -4.887 1 90.69 36 GLU B O 1
ATOM 2335 N N . LEU B 1 37 ? -3.898 -38.094 -7.035 1 87 37 LEU B N 1
ATOM 2336 C CA . LEU B 1 37 ? -3.139 -36.844 -7.203 1 87 37 LEU B CA 1
ATOM 2337 C C . LEU B 1 37 ? -4.027 -35.625 -6.977 1 87 37 LEU B C 1
ATOM 2339 O O . LEU B 1 37 ? -3.617 -34.688 -6.316 1 87 37 LEU B O 1
ATOM 2343 N N . ALA B 1 38 ? -5.223 -35.688 -7.504 1 89.75 38 ALA B N 1
ATOM 2344 C CA . ALA B 1 38 ? -6.176 -34.594 -7.352 1 89.75 38 ALA B CA 1
ATOM 2345 C C . ALA B 1 38 ? -6.512 -34.344 -5.883 1 89.75 38 ALA B C 1
ATOM 2347 O O . ALA B 1 38 ? -6.551 -33.188 -5.426 1 89.75 38 ALA B O 1
ATOM 2348 N N . GLN B 1 39 ? -6.695 -35.438 -5.188 1 91.12 39 GLN B N 1
ATOM 2349 C CA . GLN B 1 39 ? -7.02 -35.344 -3.77 1 91.12 39 GLN B CA 1
ATOM 2350 C C . GLN B 1 39 ? -5.844 -34.781 -2.971 1 91.12 39 GLN B C 1
ATOM 2352 O O . GLN B 1 39 ? -6.023 -33.906 -2.102 1 91.12 39 GLN B O 1
ATOM 2357 N N . LYS B 1 40 ? -4.707 -35.281 -3.266 1 88.06 40 LYS B N 1
ATOM 2358 C CA . LYS B 1 40 ? -3.498 -34.812 -2.596 1 88.06 40 LYS B CA 1
ATOM 2359 C C . LYS B 1 40 ? -3.299 -33.312 -2.807 1 88.06 40 LYS B C 1
ATOM 2361 O O . LYS B 1 40 ? -2.973 -32.562 -1.864 1 88.06 40 LYS B O 1
ATOM 2366 N N . LEU B 1 41 ? -3.482 -32.938 -4.031 1 88.38 41 LEU B N 1
ATOM 2367 C CA . LEU B 1 41 ? -3.311 -31.516 -4.379 1 88.38 41 LEU B CA 1
ATOM 2368 C C . LEU B 1 41 ? -4.359 -30.656 -3.689 1 88.38 41 LEU B C 1
ATOM 2370 O O . LEU B 1 41 ? -4.059 -29.547 -3.238 1 88.38 41 LEU B O 1
ATOM 2374 N N . HIS B 1 42 ? -5.508 -31.203 -3.625 1 87.81 42 HIS B N 1
ATOM 2375 C CA . HIS B 1 42 ? -6.605 -30.453 -3.008 1 87.81 42 HIS B CA 1
ATOM 2376 C C . HIS B 1 42 ? -6.344 -30.219 -1.523 1 87.81 42 HIS B C 1
ATOM 2378 O O . HIS B 1 42 ? -6.723 -29.188 -0.98 1 87.81 42 HIS B O 1
ATOM 2384 N N . GLU B 1 43 ? -5.602 -31.078 -0.92 1 87.94 43 GLU B N 1
ATOM 2385 C CA . GLU B 1 43 ? -5.371 -31.031 0.521 1 87.94 43 GLU B CA 1
ATOM 2386 C C . GLU B 1 43 ? -4.055 -30.328 0.845 1 87.94 43 GLU B C 1
ATOM 2388 O O . GLU B 1 43 ? -3.789 -30 2.004 1 87.94 43 GLU B O 1
ATOM 2393 N N . ALA B 1 44 ? -3.303 -30.125 -0.123 1 84.88 44 ALA B N 1
ATOM 2394 C CA . ALA B 1 44 ? -2.006 -29.5 0.102 1 84.88 44 ALA B CA 1
ATOM 2395 C C . ALA B 1 44 ? -2.174 -28.078 0.627 1 84.88 44 ALA B C 1
ATOM 2397 O O . ALA B 1 44 ? -2.996 -27.312 0.116 1 84.88 44 ALA B O 1
ATOM 2398 N N . PRO B 1 45 ? -1.406 -27.781 1.715 1 82.69 45 PRO B N 1
ATOM 2399 C CA . PRO B 1 45 ? -1.52 -26.422 2.264 1 82.69 45 PRO B CA 1
ATOM 2400 C C . PRO B 1 45 ? -1.066 -25.344 1.279 1 82.69 45 PRO B C 1
ATOM 2402 O O . PRO B 1 45 ? -1.677 -24.281 1.204 1 82.69 45 PRO B O 1
ATOM 2405 N N . ARG B 1 46 ? 0.016 -25.578 0.564 1 88.94 46 ARG B N 1
ATOM 2406 C CA . ARG B 1 46 ? 0.49 -24.703 -0.496 1 88.94 46 ARG B CA 1
ATOM 2407 C C . ARG B 1 46 ? 0.472 -25.406 -1.847 1 88.94 46 ARG B C 1
ATOM 2409 O O . ARG B 1 46 ? 1.253 -26.328 -2.08 1 88.94 46 ARG B O 1
ATOM 2416 N N . LYS B 1 47 ? -0.374 -24.938 -2.625 1 92.12 47 LYS B N 1
ATOM 2417 C CA . LYS B 1 47 ? -0.557 -25.578 -3.926 1 92.12 47 LYS B CA 1
ATOM 2418 C C . LYS B 1 47 ? 0.637 -25.328 -4.84 1 92.12 47 LYS B C 1
ATOM 2420 O O . LYS B 1 47 ? 1.098 -24.188 -4.957 1 92.12 47 LYS B O 1
ATOM 2425 N N . PRO B 1 48 ? 1.128 -26.297 -5.48 1 94.88 48 PRO B N 1
ATOM 2426 C CA . PRO B 1 48 ? 2.275 -26.141 -6.379 1 94.88 48 PRO B CA 1
ATOM 2427 C C . PRO B 1 48 ? 1.869 -25.688 -7.781 1 94.88 48 PRO B C 1
ATOM 2429 O O . PRO B 1 48 ? 2.463 -26.125 -8.766 1 94.88 48 PRO B O 1
ATOM 2432 N N . PHE B 1 49 ? 0.739 -24.984 -7.902 1 94.88 49 PHE B N 1
ATOM 2433 C CA . PHE B 1 49 ? 0.301 -24.516 -9.211 1 94.88 49 PHE B CA 1
ATOM 2434 C C . PHE B 1 49 ? -0.46 -23.203 -9.086 1 94.88 49 PHE B C 1
ATOM 2436 O O . PHE B 1 49 ? -0.901 -22.844 -7.992 1 94.88 49 PHE B O 1
ATOM 2443 N N . THR B 1 50 ? -0.482 -22.484 -10.07 1 95.88 50 THR B N 1
ATOM 2444 C CA . THR B 1 50 ? -1.332 -21.297 -10.211 1 95.88 50 THR B CA 1
ATOM 2445 C C . THR B 1 50 ? -2.254 -21.438 -11.414 1 95.88 50 THR B C 1
ATOM 2447 O O . THR B 1 50 ? -1.989 -22.234 -12.32 1 95.88 50 THR B O 1
ATOM 2450 N N . LEU B 1 51 ? -3.322 -20.734 -11.375 1 94.56 51 LEU B N 1
ATOM 2451 C CA . LEU B 1 51 ? -4.277 -20.672 -12.477 1 94.56 51 LEU B CA 1
ATOM 2452 C C . LEU B 1 51 ? -4.852 -19.266 -12.617 1 94.56 51 LEU B C 1
ATOM 2454 O O . LEU B 1 51 ? -5.359 -18.703 -11.648 1 94.56 51 LEU B O 1
ATOM 2458 N N . ALA B 1 52 ? -4.734 -18.734 -13.766 1 93.69 52 ALA B N 1
ATOM 2459 C CA . ALA B 1 52 ? -5.227 -17.375 -13.945 1 93.69 52 ALA B CA 1
ATOM 2460 C C . ALA B 1 52 ? -5.805 -17.172 -15.344 1 93.69 52 ALA B C 1
ATOM 2462 O O . ALA B 1 52 ? -5.172 -17.531 -16.344 1 93.69 52 ALA B O 1
ATOM 2463 N N . PRO B 1 53 ? -7.016 -16.656 -15.398 1 90.88 53 PRO B N 1
ATOM 2464 C CA . PRO B 1 53 ? -7.457 -16.141 -16.688 1 90.88 53 PRO B CA 1
ATOM 2465 C C . PRO B 1 53 ? -6.68 -14.898 -17.125 1 90.88 53 PRO B C 1
ATOM 2467 O O . PRO B 1 53 ? -6.383 -14.031 -16.297 1 90.88 53 PRO B O 1
ATOM 2470 N N . LEU B 1 54 ? -6.234 -14.875 -18.328 1 91.06 54 LEU B N 1
ATOM 2471 C CA . LEU B 1 54 ? -5.484 -13.727 -18.828 1 91.06 54 LEU B CA 1
ATOM 2472 C C . LEU B 1 54 ? -6.422 -12.695 -19.438 1 91.06 54 LEU B C 1
ATOM 2474 O O . LEU B 1 54 ? -7.406 -13.047 -20.094 1 91.06 54 LEU B O 1
ATOM 2478 N N . PRO B 1 55 ? -6.121 -11.359 -19 1 74.31 55 PRO B N 1
ATOM 2479 C CA . PRO B 1 55 ? -6.961 -10.336 -19.625 1 74.31 55 PRO B CA 1
ATOM 2480 C C . PRO B 1 55 ? -6.871 -10.344 -21.156 1 74.31 55 PRO B C 1
ATOM 2482 O O . PRO B 1 55 ? -5.902 -10.859 -21.719 1 74.31 55 PRO B O 1
ATOM 2485 N N . ARG B 1 56 ? -8.07 -9.836 -21.703 1 64.06 56 ARG B N 1
ATOM 2486 C CA . ARG B 1 56 ? -8.125 -9.734 -23.156 1 64.06 56 ARG B CA 1
ATOM 2487 C C . ARG B 1 56 ? -7.062 -8.773 -23.672 1 64.06 56 ARG B C 1
ATOM 2489 O O . ARG B 1 56 ? -6.801 -7.742 -23.062 1 64.06 56 ARG B O 1
ATOM 2496 N N . ALA B 1 57 ? -6.039 -9.281 -24.359 1 54.62 57 ALA B N 1
ATOM 2497 C CA . ALA B 1 57 ? -5.078 -8.367 -24.969 1 54.62 57 ALA B CA 1
ATOM 2498 C C . ALA B 1 57 ? -5.781 -7.172 -25.609 1 54.62 57 ALA B C 1
ATOM 2500 O O . ALA B 1 57 ? -6.949 -7.27 -26 1 54.62 57 ALA B O 1
ATOM 2501 N N . GLY B 1 58 ? -5.496 -5.871 -25.406 1 45.78 58 GLY B N 1
ATOM 2502 C CA . GLY B 1 58 ? -6.008 -4.672 -26.047 1 45.78 58 GLY B CA 1
ATOM 2503 C C . GLY B 1 58 ? -6.57 -4.93 -27.438 1 45.78 58 GLY B C 1
ATOM 2504 O O . GLY B 1 58 ? -6.645 -6.078 -27.875 1 45.78 58 GLY B O 1
ATOM 2505 N N . PRO B 1 59 ? -6.996 -3.686 -28.188 1 40.38 59 PRO B N 1
ATOM 2506 C CA . PRO B 1 59 ? -7.559 -3.695 -29.531 1 40.38 59 PRO B CA 1
ATOM 2507 C C . PRO B 1 59 ? -6.797 -4.617 -30.484 1 40.38 59 PRO B C 1
ATOM 2509 O O . PRO B 1 59 ? -7.383 -5.156 -31.422 1 40.38 59 PRO B O 1
ATOM 2512 N N . GLU B 1 60 ? -5.57 -4.457 -30.453 1 41.22 60 GLU B N 1
ATOM 2513 C CA . GLU B 1 60 ? -4.824 -5.066 -31.547 1 41.22 60 GLU B CA 1
ATOM 2514 C C . GLU B 1 60 ? -4.91 -6.59 -31.5 1 41.22 60 GLU B C 1
ATOM 2516 O O . GLU B 1 60 ? -4.617 -7.27 -32.469 1 41.22 60 GLU B O 1
ATOM 2521 N N . GLY B 1 61 ? -4.711 -7.164 -30.438 1 37.84 61 GLY B N 1
ATOM 2522 C CA . GLY B 1 61 ? -4.832 -8.602 -30.578 1 37.84 61 GLY B CA 1
ATOM 2523 C C . GLY B 1 61 ? -6.273 -9.078 -30.625 1 37.84 61 GLY B C 1
ATOM 2524 O O . GLY B 1 61 ? -6.996 -8.984 -29.625 1 37.84 61 GLY B O 1
ATOM 2525 N N . ALA B 1 62 ? -6.938 -8.961 -31.688 1 42.84 62 ALA B N 1
ATOM 2526 C CA . ALA B 1 62 ? -8.25 -9.469 -32.094 1 42.84 62 ALA B CA 1
ATOM 2527 C C . ALA B 1 62 ? -8.586 -10.766 -31.359 1 42.84 62 ALA B C 1
ATOM 2529 O O . ALA B 1 62 ? -8.117 -11.836 -31.75 1 42.84 62 ALA B O 1
ATOM 2530 N N . THR B 1 63 ? -8.383 -10.664 -30.016 1 51.28 63 THR B N 1
ATOM 2531 C CA . THR B 1 63 ? -8.961 -11.922 -29.547 1 51.28 63 THR B CA 1
ATOM 2532 C C . THR B 1 63 ? -10.383 -12.094 -30.078 1 51.28 63 THR B C 1
ATOM 2534 O O . THR B 1 63 ? -11.18 -11.156 -30.047 1 51.28 63 THR B O 1
ATOM 2537 N N . LEU B 1 64 ? -10.508 -12.898 -30.938 1 53.44 64 LEU B N 1
ATOM 2538 C CA . LEU B 1 64 ? -11.789 -13.297 -31.5 1 53.44 64 LEU B CA 1
ATOM 2539 C C . LEU B 1 64 ? -12.867 -13.375 -30.438 1 53.44 64 LEU B C 1
ATOM 2541 O O . LEU B 1 64 ? -12.586 -13.695 -29.281 1 53.44 64 LEU B O 1
ATOM 2545 N N . LYS B 1 65 ? -13.93 -12.828 -30.75 1 61.19 65 LYS B N 1
ATOM 2546 C CA . LYS B 1 65 ? -15.164 -13.078 -30.016 1 61.19 65 LYS B CA 1
ATOM 2547 C C . LYS B 1 65 ? -15.242 -14.531 -29.547 1 61.19 65 LYS B C 1
ATOM 2549 O O . LYS B 1 65 ? -14.992 -15.453 -30.328 1 61.19 65 LYS B O 1
ATOM 2554 N N . GLY B 1 66 ? -14.977 -14.758 -28.188 1 77.06 66 GLY B N 1
ATOM 2555 C CA . GLY B 1 66 ? -15.211 -16.078 -27.625 1 77.06 66 GLY B CA 1
ATOM 2556 C C . GLY B 1 66 ? -13.938 -16.75 -27.141 1 77.06 66 GLY B C 1
ATOM 2557 O O . GLY B 1 66 ? -13.977 -17.906 -26.703 1 77.06 66 GLY B O 1
ATOM 2558 N N . THR B 1 67 ? -12.836 -16.078 -27.25 1 85.06 67 THR B N 1
ATOM 2559 C CA . THR B 1 67 ? -11.594 -16.734 -26.859 1 85.06 67 THR B CA 1
ATOM 2560 C C . THR B 1 67 ? -11.273 -16.453 -25.391 1 85.06 67 THR B C 1
ATOM 2562 O O . THR B 1 67 ? -11.398 -15.312 -24.922 1 85.06 67 THR B O 1
ATOM 2565 N N . LEU B 1 68 ? -10.961 -17.5 -24.625 1 88.12 68 LEU B N 1
ATOM 2566 C CA . LEU B 1 68 ? -10.5 -17.453 -23.234 1 88.12 68 LEU B CA 1
ATOM 2567 C C . LEU B 1 68 ? -9.086 -18 -23.109 1 88.12 68 LEU B C 1
ATOM 2569 O O . LEU B 1 68 ? -8.812 -19.109 -23.578 1 88.12 68 LEU B O 1
ATOM 2573 N N . ARG B 1 69 ? -8.242 -17.188 -22.578 1 92.38 69 ARG B N 1
ATOM 2574 C CA . ARG B 1 69 ? -6.891 -17.672 -22.312 1 92.38 69 ARG B CA 1
ATOM 2575 C C . ARG B 1 69 ? -6.695 -17.953 -20.828 1 92.38 69 ARG B C 1
ATOM 2577 O O . ARG B 1 69 ? -6.961 -17.094 -19.984 1 92.38 69 ARG B O 1
ATOM 2584 N N . LEU B 1 70 ? -6.234 -19.156 -20.594 1 93.12 70 LEU B N 1
ATOM 2585 C CA . LEU B 1 70 ? -5.926 -19.578 -19.234 1 93.12 70 LEU B CA 1
ATOM 2586 C C . LEU B 1 70 ? -4.441 -19.891 -19.094 1 93.12 70 LEU B C 1
ATOM 2588 O O . LEU B 1 70 ? -3.854 -20.562 -19.938 1 93.12 70 LEU B O 1
ATOM 2592 N N . ARG B 1 71 ? -3.912 -19.344 -18.062 1 96.25 71 ARG B N 1
ATOM 2593 C CA . ARG B 1 71 ? -2.525 -19.656 -17.75 1 96.25 71 ARG B CA 1
ATOM 2594 C C . ARG B 1 71 ? -2.436 -20.594 -16.547 1 96.25 71 ARG B C 1
ATOM 2596 O O . ARG B 1 71 ? -3.053 -20.344 -15.508 1 96.25 71 ARG B O 1
ATOM 2603 N N . LEU B 1 72 ? -1.691 -21.641 -16.734 1 94.88 72 LEU B N 1
ATOM 2604 C CA . LEU B 1 72 ? -1.409 -22.578 -15.656 1 94.88 72 LEU B CA 1
ATOM 2605 C C . LEU B 1 72 ? 0.093 -22.719 -15.43 1 94.88 72 LEU B C 1
ATOM 2607 O O . LEU B 1 72 ? 0.865 -22.812 -16.391 1 94.88 72 LEU B O 1
ATOM 2611 N N . THR B 1 73 ? 0.44 -22.609 -14.18 1 96.62 73 THR B N 1
ATOM 2612 C CA . THR B 1 73 ? 1.822 -22.906 -13.828 1 96.62 73 THR B CA 1
ATOM 2613 C C . THR B 1 73 ? 1.887 -24.062 -12.836 1 96.62 73 THR B C 1
ATOM 2615 O O . THR B 1 73 ? 0.938 -24.297 -12.078 1 96.62 73 THR B O 1
ATOM 2618 N N . THR B 1 74 ? 2.951 -24.797 -12.922 1 95.31 74 THR B N 1
ATOM 2619 C CA . THR B 1 74 ? 3.223 -25.844 -11.938 1 95.31 74 THR B CA 1
ATOM 2620 C C . THR B 1 74 ? 4.656 -25.734 -11.43 1 95.31 74 THR B C 1
ATOM 2622 O O . THR B 1 74 ? 5.566 -25.391 -12.18 1 95.31 74 THR B O 1
ATOM 2625 N N . LEU B 1 75 ? 4.816 -25.984 -10.164 1 96.12 75 LEU B N 1
ATOM 2626 C CA . LEU B 1 75 ? 6.133 -26 -9.531 1 96.12 75 LEU B CA 1
ATOM 2627 C C . LEU B 1 75 ? 6.594 -27.438 -9.266 1 96.12 75 LEU B C 1
ATOM 2629 O O . LEU B 1 75 ? 7.703 -27.641 -8.773 1 96.12 75 LEU B O 1
ATOM 2633 N N . ASP B 1 76 ? 5.75 -28.328 -9.602 1 88.44 76 ASP B N 1
ATOM 2634 C CA . ASP B 1 76 ? 5.996 -29.75 -9.391 1 88.44 76 ASP B CA 1
ATOM 2635 C C . ASP B 1 76 ? 6.086 -30.5 -10.727 1 88.44 76 ASP B C 1
ATOM 2637 O O . ASP B 1 76 ? 5.113 -30.547 -11.477 1 88.44 76 ASP B O 1
ATOM 2641 N N . ASP B 1 77 ? 7.168 -31.109 -10.969 1 80.44 77 ASP B N 1
ATOM 2642 C CA . ASP B 1 77 ? 7.434 -31.797 -12.219 1 80.44 77 ASP B CA 1
ATOM 2643 C C . ASP B 1 77 ? 6.41 -32.906 -12.461 1 80.44 77 ASP B C 1
ATOM 2645 O O . ASP B 1 77 ? 6.086 -33.219 -13.609 1 80.44 77 ASP B O 1
ATOM 2649 N N . GLY B 1 78 ? 5.961 -33.438 -11.406 1 82.12 78 GLY B N 1
ATOM 2650 C CA . GLY B 1 78 ? 5.059 -34.562 -11.516 1 82.12 78 GLY B CA 1
ATOM 2651 C C . GLY B 1 78 ? 3.639 -34.188 -11.867 1 82.12 78 GLY B C 1
ATOM 2652 O O . GLY B 1 78 ? 2.814 -35.031 -12.203 1 82.12 78 GLY B O 1
ATOM 2653 N N . LEU B 1 79 ? 3.381 -32.906 -11.93 1 86.69 79 LEU B N 1
ATOM 2654 C CA . LEU B 1 79 ? 2.006 -32.438 -12.117 1 86.69 79 LEU B CA 1
ATOM 2655 C C . LEU B 1 79 ? 1.745 -32.062 -13.57 1 86.69 79 LEU B C 1
ATOM 2657 O O . LEU B 1 79 ? 0.646 -32.281 -14.086 1 86.69 79 LEU B O 1
ATOM 2661 N N . PHE B 1 80 ? 2.682 -31.609 -14.258 1 86.44 80 PHE B N 1
ATOM 2662 C CA . PHE B 1 80 ? 2.496 -31.016 -15.578 1 86.44 80 PHE B CA 1
ATOM 2663 C C . PHE B 1 80 ? 2.064 -32.062 -16.594 1 86.44 80 PHE B C 1
ATOM 2665 O O . PHE B 1 80 ? 1.061 -31.906 -17.281 1 86.44 80 PHE B O 1
ATOM 2672 N N . ALA B 1 81 ? 2.791 -33.125 -16.609 1 87.12 81 ALA B N 1
ATOM 2673 C CA . ALA B 1 81 ? 2.541 -34.125 -17.625 1 87.12 81 ALA B CA 1
ATOM 2674 C C . ALA B 1 81 ? 1.162 -34.781 -17.453 1 87.12 81 ALA B C 1
ATOM 2676 O O . ALA B 1 81 ? 0.385 -34.875 -18.406 1 87.12 81 ALA B O 1
ATOM 2677 N N . PRO B 1 82 ? 0.892 -35.156 -16.234 1 86.19 82 PRO B N 1
ATOM 2678 C CA . PRO B 1 82 ? -0.451 -35.719 -16.031 1 86.19 82 PRO B CA 1
ATOM 2679 C C . PRO B 1 82 ? -1.555 -34.719 -16.391 1 86.19 82 PRO B C 1
ATOM 2681 O O . PRO B 1 82 ? -2.58 -35.125 -16.969 1 86.19 82 PRO B O 1
ATOM 2684 N N . PHE B 1 83 ? -1.408 -33.531 -16.109 1 87.56 83 PHE B N 1
ATOM 2685 C CA . PHE B 1 83 ? -2.398 -32.5 -16.438 1 87.56 83 PHE B CA 1
ATOM 2686 C C . PHE B 1 83 ? -2.555 -32.375 -17.953 1 87.56 83 PHE B C 1
ATOM 2688 O O . PHE B 1 83 ? -3.676 -32.375 -18.469 1 87.56 83 PHE B O 1
ATOM 2695 N N . LEU B 1 84 ? -1.433 -32.219 -18.594 1 87.38 84 LEU B N 1
ATOM 2696 C CA . LEU B 1 84 ? -1.478 -32.031 -20.031 1 87.38 84 LEU B CA 1
ATOM 2697 C C . LEU B 1 84 ? -2.139 -33.25 -20.703 1 87.38 84 LEU B C 1
ATOM 2699 O O . LEU B 1 84 ? -2.902 -33.094 -21.656 1 87.38 84 LEU B O 1
ATOM 2703 N N . ARG B 1 85 ? -1.846 -34.406 -20.234 1 88.69 85 ARG B N 1
ATOM 2704 C CA . ARG B 1 85 ? -2.463 -35.594 -20.766 1 88.69 85 ARG B CA 1
ATOM 2705 C C . ARG B 1 85 ? -3.977 -35.562 -20.594 1 88.69 85 ARG B C 1
ATOM 2707 O O . ARG B 1 85 ? -4.723 -35.844 -21.531 1 88.69 85 ARG B O 1
ATOM 2714 N N . ALA B 1 86 ? -4.359 -35.25 -19.406 1 90.12 86 ALA B N 1
ATOM 2715 C CA . ALA B 1 86 ? -5.789 -35.156 -19.109 1 90.12 86 ALA B CA 1
ATOM 2716 C C . ALA B 1 86 ? -6.477 -34.125 -20 1 90.12 86 ALA B C 1
ATOM 2718 O O . ALA B 1 86 ? -7.582 -34.375 -20.5 1 90.12 86 ALA B O 1
ATOM 2719 N N . LEU B 1 87 ? -5.84 -33.031 -20.156 1 90.81 87 LEU B N 1
ATOM 2720 C CA . LEU B 1 87 ? -6.375 -31.953 -20.969 1 90.81 87 LEU B CA 1
ATOM 2721 C C . LEU B 1 87 ? -6.566 -32.375 -22.406 1 90.81 87 LEU B C 1
ATOM 2723 O O . LEU B 1 87 ? -7.633 -32.188 -22.984 1 90.81 87 LEU B O 1
ATOM 2727 N N . LEU B 1 88 ? -5.605 -33.031 -22.922 1 89.75 88 LEU B N 1
ATOM 2728 C CA . LEU B 1 88 ? -5.641 -33.438 -24.328 1 89.75 88 LEU B CA 1
ATOM 2729 C C . LEU B 1 88 ? -6.668 -34.562 -24.531 1 89.75 88 LEU B C 1
ATOM 2731 O O . LEU B 1 88 ? -7.297 -34.625 -25.594 1 89.75 88 LEU B O 1
ATOM 2735 N N . GLU B 1 89 ? -6.82 -35.312 -23.562 1 89.75 89 GLU B N 1
ATOM 2736 C CA . GLU B 1 89 ? -7.797 -36.375 -23.656 1 89.75 89 GLU B CA 1
ATOM 2737 C C . GLU B 1 89 ? -9.227 -35.844 -23.578 1 89.75 89 GLU B C 1
ATOM 2739 O O . GLU B 1 89 ? -10.133 -36.406 -24.203 1 89.75 89 GLU B O 1
ATOM 2744 N N . ALA B 1 90 ? -9.344 -34.844 -22.828 1 89.69 90 ALA B N 1
ATOM 2745 C CA . ALA B 1 90 ? -10.672 -34.281 -22.609 1 89.69 90 ALA B CA 1
ATOM 2746 C C . ALA B 1 90 ? -11.047 -33.281 -23.703 1 89.69 90 ALA B C 1
ATOM 2748 O O . ALA B 1 90 ? -12.234 -33.031 -23.938 1 89.69 90 ALA B O 1
ATOM 2749 N N . ALA B 1 91 ? -10.117 -32.812 -24.359 1 88.69 91 ALA B N 1
ATOM 2750 C CA . ALA B 1 91 ? -10.281 -31.703 -25.281 1 88.69 91 ALA B CA 1
ATOM 2751 C C . ALA B 1 91 ? -11.312 -32 -26.359 1 88.69 91 ALA B C 1
ATOM 2753 O O . ALA B 1 91 ? -12.164 -31.188 -26.672 1 88.69 91 ALA B O 1
ATOM 2754 N N . PRO B 1 92 ? -11.305 -33.25 -26.891 1 88.31 92 PRO B N 1
ATOM 2755 C CA . PRO B 1 92 ? -12.273 -33.562 -27.938 1 88.31 92 PRO B CA 1
ATOM 2756 C C . PRO B 1 92 ? -13.719 -33.469 -27.469 1 88.31 92 PRO B C 1
ATOM 2758 O O . PRO B 1 92 ? -14.617 -33.156 -28.266 1 88.31 92 PRO B O 1
ATOM 2761 N N . ASP B 1 93 ? -13.953 -33.719 -26.234 1 87.06 93 ASP B N 1
ATOM 2762 C CA . ASP B 1 93 ? -15.305 -33.719 -25.688 1 87.06 93 ASP B CA 1
ATOM 2763 C C . ASP B 1 93 ? -15.734 -32.312 -25.25 1 87.06 93 ASP B C 1
ATOM 2765 O O . ASP B 1 93 ? -16.906 -32.094 -24.938 1 87.06 93 ASP B O 1
ATOM 2769 N N . GLY B 1 94 ? -14.805 -31.5 -25.312 1 88.94 94 GLY B N 1
ATOM 2770 C CA . GLY B 1 94 ? -15.094 -30.172 -24.812 1 88.94 94 GLY B CA 1
ATOM 2771 C C . GLY B 1 94 ? -14.711 -29.984 -23.359 1 88.94 94 GLY B C 1
ATOM 2772 O O . GLY B 1 94 ? -14.727 -30.922 -22.578 1 88.94 94 GLY B O 1
ATOM 2773 N N . LEU B 1 95 ? -14.375 -28.812 -23.047 1 89.75 95 LEU B N 1
ATOM 2774 C CA . LEU B 1 95 ? -13.984 -28.438 -21.688 1 89.75 95 LEU B CA 1
ATOM 2775 C C . LEU B 1 95 ? -15.039 -27.531 -21.047 1 89.75 95 LEU B C 1
ATOM 2777 O O . LEU B 1 95 ? -15.203 -26.391 -21.453 1 89.75 95 LEU B O 1
ATOM 2781 N N . PRO B 1 96 ? -15.703 -28.062 -20.094 1 86.19 96 PRO B N 1
ATOM 2782 C CA . PRO B 1 96 ? -16.781 -27.266 -19.484 1 86.19 96 PRO B CA 1
ATOM 2783 C C . PRO B 1 96 ? -16.25 -26.172 -18.562 1 86.19 96 PRO B C 1
ATOM 2785 O O . PRO B 1 96 ? -15.445 -26.453 -17.672 1 86.19 96 PRO B O 1
ATOM 2788 N N . LEU B 1 97 ? -16.609 -25.016 -18.781 1 86.5 97 LEU B N 1
ATOM 2789 C CA . LEU B 1 97 ? -16.422 -23.875 -17.891 1 86.5 97 LEU B CA 1
ATOM 2790 C C . LEU B 1 97 ? -17.75 -23.203 -17.562 1 86.5 97 LEU B C 1
ATOM 2792 O O . LEU B 1 97 ? -18.297 -22.469 -18.375 1 86.5 97 LEU B O 1
ATOM 2796 N N . GLY B 1 98 ? -18.172 -23.453 -16.297 1 81.56 98 GLY B N 1
ATOM 2797 C CA . GLY B 1 98 ? -19.547 -23.062 -15.977 1 81.56 98 GLY B CA 1
ATOM 2798 C C . GLY B 1 98 ? -20.578 -23.766 -16.844 1 81.56 98 GLY B C 1
ATOM 2799 O O . GLY B 1 98 ? -20.578 -24.984 -16.953 1 81.56 98 GLY B O 1
ATOM 2800 N N . ASP B 1 99 ? -21.391 -22.859 -17.453 1 80.44 99 ASP B N 1
ATOM 2801 C CA . ASP B 1 99 ? -22.469 -23.406 -18.266 1 80.44 99 ASP B CA 1
ATOM 2802 C C . ASP B 1 99 ? -22.062 -23.484 -19.734 1 80.44 99 ASP B C 1
ATOM 2804 O O . ASP B 1 99 ? -22.906 -23.766 -20.594 1 80.44 99 ASP B O 1
ATOM 2808 N N . SER B 1 100 ? -20.875 -23.25 -19.969 1 82.56 100 SER B N 1
ATOM 2809 C CA . SER B 1 100 ? -20.406 -23.234 -21.359 1 82.56 100 SER B CA 1
ATOM 2810 C C . SER B 1 100 ? -19.328 -24.281 -21.594 1 82.56 100 SER B C 1
ATOM 2812 O O . SER B 1 100 ? -18.578 -24.625 -20.672 1 82.56 100 SER B O 1
ATOM 2814 N N . SER B 1 101 ? -19.359 -24.734 -22.797 1 87.12 101 SER B N 1
ATOM 2815 C CA . SER B 1 101 ? -18.312 -25.656 -23.219 1 87.12 101 SER B CA 1
ATOM 2816 C C . SER B 1 101 ? -17.312 -24.969 -24.141 1 87.12 101 SER B C 1
ATOM 2818 O O . SER B 1 101 ? -17.703 -24.219 -25.031 1 87.12 101 SER B O 1
ATOM 2820 N N . TYR B 1 102 ? -16.047 -25.266 -23.828 1 89.44 102 TYR B N 1
ATOM 2821 C CA . TYR B 1 102 ? -14.984 -24.656 -24.609 1 89.44 102 TYR B CA 1
ATOM 2822 C C . TYR B 1 102 ? -14.172 -25.719 -25.359 1 89.44 102 TYR B C 1
ATOM 2824 O O . TYR B 1 102 ? -14.039 -26.844 -24.891 1 89.44 102 TYR B O 1
ATOM 2832 N N . ARG B 1 103 ? -13.711 -25.297 -26.484 1 92 103 ARG B N 1
ATOM 2833 C CA . ARG B 1 103 ? -12.773 -26.109 -27.25 1 92 103 ARG B CA 1
ATOM 2834 C C . ARG B 1 103 ? -11.336 -25.641 -27.047 1 92 103 ARG B C 1
ATOM 2836 O O . ARG B 1 103 ? -11.078 -24.438 -27.016 1 92 103 ARG B O 1
ATOM 2843 N N . LEU B 1 104 ? -10.477 -26.625 -26.938 1 93.25 104 LEU B N 1
ATOM 2844 C CA . LEU B 1 104 ? -9.055 -26.297 -26.828 1 93.25 104 LEU B CA 1
ATOM 2845 C C . LEU B 1 104 ? -8.477 -25.938 -28.188 1 93.25 104 LEU B C 1
ATOM 2847 O O . LEU B 1 104 ? -8.406 -26.797 -29.078 1 93.25 104 LEU B O 1
ATOM 2851 N N . ALA B 1 105 ? -8.102 -24.75 -28.312 1 92 105 ALA B N 1
ATOM 2852 C CA . ALA B 1 105 ? -7.57 -24.297 -29.594 1 92 105 ALA B CA 1
ATOM 2853 C C . ALA B 1 105 ? -6.059 -24.469 -29.656 1 92 105 ALA B C 1
ATOM 2855 O O . ALA B 1 105 ? -5.523 -24.969 -30.656 1 92 105 ALA B O 1
ATOM 2856 N N . ARG B 1 106 ? -5.352 -24.016 -28.656 1 93.81 106 ARG B N 1
ATOM 2857 C CA . ARG B 1 106 ? -3.895 -24.062 -28.625 1 93.81 106 ARG B CA 1
ATOM 2858 C C . ARG B 1 106 ? -3.389 -24.312 -27.203 1 93.81 106 ARG B C 1
ATOM 2860 O O . ARG B 1 106 ? -4.027 -23.891 -26.234 1 93.81 106 ARG B O 1
ATOM 2867 N N . VAL B 1 107 ? -2.359 -25 -27.109 1 93.81 107 VAL B N 1
ATOM 2868 C CA . VAL B 1 107 ? -1.542 -25.109 -25.906 1 93.81 107 VAL B CA 1
ATOM 2869 C C . VAL B 1 107 ? -0.174 -24.484 -26.141 1 93.81 107 VAL B C 1
ATOM 2871 O O . VAL B 1 107 ? 0.607 -24.969 -26.969 1 93.81 107 VAL B O 1
ATOM 2874 N N . LEU B 1 108 ? 0.091 -23.375 -25.5 1 95.56 108 LEU B N 1
ATOM 2875 C CA . LEU B 1 108 ? 1.339 -22.641 -25.672 1 95.56 108 LEU B CA 1
ATOM 2876 C C . LEU B 1 108 ? 2.25 -22.828 -24.469 1 95.56 108 LEU B C 1
ATOM 2878 O O . LEU B 1 108 ? 2.018 -22.25 -23.406 1 95.56 108 LEU B O 1
ATOM 2882 N N . ALA B 1 109 ? 3.322 -23.609 -24.672 1 93.38 109 ALA B N 1
ATOM 2883 C CA . ALA B 1 109 ? 4.141 -24.031 -23.547 1 93.38 109 ALA B CA 1
ATOM 2884 C C . ALA B 1 109 ? 5.531 -23.406 -23.609 1 93.38 109 ALA B C 1
ATOM 2886 O O . ALA B 1 109 ? 6.363 -23.625 -22.734 1 93.38 109 ALA B O 1
ATOM 2887 N N . THR B 1 110 ? 5.781 -22.609 -24.688 1 94.69 110 THR B N 1
ATOM 2888 C CA . THR B 1 110 ? 7.09 -21.984 -24.844 1 94.69 110 THR B CA 1
ATOM 2889 C C . THR B 1 110 ? 6.957 -20.469 -24.922 1 94.69 110 THR B C 1
ATOM 2891 O O . THR B 1 110 ? 5.879 -19.953 -25.234 1 94.69 110 THR B O 1
ATOM 2894 N N . ARG B 1 111 ? 8.07 -19.875 -24.688 1 93.94 111 ARG B N 1
ATOM 2895 C CA . ARG B 1 111 ? 8.086 -18.422 -24.719 1 93.94 111 ARG B CA 1
ATOM 2896 C C . ARG B 1 111 ? 7.82 -17.906 -26.125 1 93.94 111 ARG B C 1
ATOM 2898 O O . ARG B 1 111 ? 7.273 -16.812 -26.297 1 93.94 111 ARG B O 1
ATOM 2905 N N . GLU B 1 112 ? 8.203 -18.609 -27.062 1 94.06 112 GLU B N 1
ATOM 2906 C CA . GLU B 1 112 ? 7.965 -18.25 -28.453 1 94.06 112 GLU B CA 1
ATOM 2907 C C . GLU B 1 112 ? 6.473 -18.203 -28.766 1 94.06 112 GLU B C 1
ATOM 2909 O O . GLU B 1 112 ? 6.02 -17.391 -29.562 1 94.06 112 GLU B O 1
ATOM 2914 N N . GLY B 1 113 ? 5.785 -19.125 -28.188 1 93.62 113 GLY B N 1
ATOM 2915 C CA . GLY B 1 113 ? 4.348 -19.172 -28.406 1 93.62 113 GLY B CA 1
ATOM 2916 C C . GLY B 1 113 ? 3.598 -18.078 -27.672 1 93.62 113 GLY B C 1
ATOM 2917 O O . GLY B 1 113 ? 2.66 -17.5 -28.219 1 93.62 113 GLY B O 1
ATOM 2918 N N . HIS B 1 114 ? 3.99 -17.859 -26.469 1 95.75 114 HIS B N 1
ATOM 2919 C CA . HIS B 1 114 ? 3.385 -16.812 -25.641 1 95.75 114 HIS B CA 1
ATOM 2920 C C . HIS B 1 114 ? 4.367 -16.297 -24.609 1 95.75 114 HIS B C 1
ATOM 2922 O O . HIS B 1 114 ? 5.07 -17.078 -23.969 1 95.75 114 HIS B O 1
ATOM 2928 N N . PRO B 1 115 ? 4.359 -15 -24.359 1 96.19 115 PRO B N 1
ATOM 2929 C CA . PRO B 1 115 ? 5.34 -14.43 -23.422 1 96.19 115 PRO B CA 1
ATOM 2930 C C . PRO B 1 115 ? 5.133 -14.914 -21.984 1 96.19 115 PRO B C 1
ATOM 2932 O O . PRO B 1 115 ? 6.047 -14.828 -21.172 1 96.19 115 PRO B O 1
ATOM 2935 N N . LEU B 1 116 ? 3.975 -15.438 -21.688 1 97.69 116 LEU B N 1
ATOM 2936 C CA . LEU B 1 116 ? 3.678 -15.875 -20.328 1 97.69 116 LEU B CA 1
ATOM 2937 C C . LEU B 1 116 ? 3.787 -17.391 -20.203 1 97.69 116 LEU B C 1
ATOM 2939 O O . LEU B 1 116 ? 3.328 -17.969 -19.219 1 97.69 116 LEU B O 1
ATOM 2943 N N . ALA B 1 117 ? 4.359 -18 -21.203 1 97.31 117 ALA B N 1
ATOM 2944 C CA . ALA B 1 117 ? 4.633 -19.438 -21.188 1 97.31 117 ALA B CA 1
ATOM 2945 C C . ALA B 1 117 ? 6.133 -19.703 -21.094 1 97.31 117 ALA B C 1
ATOM 2947 O O . ALA B 1 117 ? 6.945 -18.812 -21.328 1 97.31 117 ALA B O 1
ATOM 2948 N N . GLY B 1 118 ? 6.434 -20.859 -20.609 1 96.25 118 GLY B N 1
ATOM 2949 C CA . GLY B 1 118 ? 7.832 -21.25 -20.562 1 96.25 118 GLY B CA 1
ATOM 2950 C C . GLY B 1 118 ? 8.125 -22.234 -19.438 1 96.25 118 GLY B C 1
ATOM 2951 O O . GLY B 1 118 ? 7.215 -22.703 -18.766 1 96.25 118 GLY B O 1
ATOM 2952 N N . ALA B 1 119 ? 9.352 -22.656 -19.422 1 95.88 119 ALA B N 1
ATOM 2953 C CA . ALA B 1 119 ? 9.836 -23.594 -18.406 1 95.88 119 ALA B CA 1
ATOM 2954 C C . ALA B 1 119 ? 11.234 -23.203 -17.938 1 95.88 119 ALA B C 1
ATOM 2956 O O . ALA B 1 119 ? 11.961 -22.5 -18.625 1 95.88 119 ALA B O 1
ATOM 2957 N N . THR B 1 120 ? 11.516 -23.578 -16.781 1 96.69 120 THR B N 1
ATOM 2958 C CA . THR B 1 120 ? 12.852 -23.391 -16.219 1 96.69 120 THR B CA 1
ATOM 2959 C C . THR B 1 120 ? 13.195 -24.531 -15.258 1 96.69 120 THR B C 1
ATOM 2961 O O . THR B 1 120 ? 12.367 -25.406 -15.016 1 96.69 120 THR B O 1
ATOM 2964 N N . SER B 1 121 ? 14.43 -24.641 -14.93 1 96.75 121 SER B N 1
ATOM 2965 C CA . SER B 1 121 ? 14.828 -25.594 -13.891 1 96.75 121 SER B CA 1
ATOM 2966 C C . SER B 1 121 ? 15 -24.891 -12.547 1 96.75 121 SER B C 1
ATOM 2968 O O . SER B 1 121 ? 15.219 -23.688 -12.492 1 96.75 121 SER B O 1
ATOM 2970 N N . TRP B 1 122 ? 14.883 -25.688 -11.484 1 97.88 122 TRP B N 1
ATOM 2971 C CA . TRP B 1 122 ? 15.141 -25.125 -10.156 1 97.88 122 TRP B CA 1
ATOM 2972 C C . TRP B 1 122 ? 16.578 -24.641 -10.039 1 97.88 122 TRP B C 1
ATOM 2974 O O . TRP B 1 122 ? 16.859 -23.672 -9.328 1 97.88 122 TRP B O 1
ATOM 2984 N N . GLU B 1 123 ? 17.484 -25.312 -10.742 1 98.06 123 GLU B N 1
ATOM 2985 C CA . GLU B 1 123 ? 18.891 -24.875 -10.766 1 98.06 123 GLU B CA 1
ATOM 2986 C C . GLU B 1 123 ? 19.031 -23.5 -11.391 1 98.06 123 GLU B C 1
ATOM 2988 O O . GLU B 1 123 ? 19.781 -22.656 -10.891 1 98.06 123 GLU B O 1
ATOM 2993 N N . GLU B 1 124 ? 18.281 -23.312 -12.445 1 98.06 124 GLU B N 1
ATOM 2994 C CA . GLU B 1 124 ? 18.328 -22 -13.094 1 98.06 124 GLU B CA 1
ATOM 2995 C C . GLU B 1 124 ? 17.781 -20.922 -12.18 1 98.06 124 GLU B C 1
ATOM 2997 O O . GLU B 1 124 ? 18.312 -19.812 -12.125 1 98.06 124 GLU B O 1
ATOM 3002 N N . LEU B 1 125 ? 16.734 -21.203 -11.492 1 98.44 125 LEU B N 1
ATOM 3003 C CA . LEU B 1 125 ? 16.172 -20.25 -10.531 1 98.44 125 LEU B CA 1
ATOM 3004 C C . LEU B 1 125 ? 17.156 -19.969 -9.406 1 98.44 125 LEU B C 1
ATOM 3006 O O . LEU B 1 125 ? 17.312 -18.828 -8.984 1 98.44 125 LEU B O 1
ATOM 3010 N N . LYS B 1 126 ? 17.797 -21.016 -8.953 1 98.38 126 LYS B N 1
ATOM 3011 C CA . LYS B 1 126 ? 18.781 -20.891 -7.879 1 98.38 126 LYS B CA 1
ATOM 3012 C C . LYS B 1 126 ? 19.938 -19.984 -8.297 1 98.38 126 LYS B C 1
ATOM 3014 O O . LYS B 1 126 ? 20.484 -19.25 -7.469 1 98.38 126 LYS B O 1
ATOM 3019 N N . GLU B 1 127 ? 20.219 -20 -9.578 1 98.12 127 GLU B N 1
ATOM 3020 C CA . GLU B 1 127 ? 21.375 -19.266 -10.086 1 98.12 127 GLU B CA 1
ATOM 3021 C C . GLU B 1 127 ? 20.969 -17.906 -10.648 1 98.12 127 GLU B C 1
ATOM 3023 O O . GLU B 1 127 ? 21.766 -17.25 -11.336 1 98.12 127 GLU B O 1
ATOM 3028 N N . ALA B 1 128 ? 19.75 -17.562 -10.414 1 98.44 128 ALA B N 1
ATOM 3029 C CA . ALA B 1 128 ? 19.312 -16.25 -10.875 1 98.44 128 ALA B CA 1
ATOM 3030 C C . ALA B 1 128 ? 20.234 -15.156 -10.344 1 98.44 128 ALA B C 1
ATOM 3032 O O . ALA B 1 128 ? 20.766 -15.266 -9.234 1 98.44 128 ALA B O 1
ATOM 3033 N N . PRO B 1 129 ? 20.422 -14.109 -11.078 1 98.19 129 PRO B N 1
ATOM 3034 C CA . PRO B 1 129 ? 21.344 -13.047 -10.656 1 98.19 129 PRO B CA 1
ATOM 3035 C C . PRO B 1 129 ? 20.906 -12.359 -9.367 1 98.19 129 PRO B C 1
ATOM 3037 O O . PRO B 1 129 ? 19.703 -12.156 -9.156 1 98.19 129 PRO B O 1
ATOM 3040 N N . LYS B 1 130 ? 21.891 -12.062 -8.555 1 98.31 130 LYS B N 1
ATOM 3041 C CA . LYS B 1 130 ? 21.594 -11.312 -7.332 1 98.31 130 LYS B CA 1
ATOM 3042 C C . LYS B 1 130 ? 21 -9.953 -7.66 1 98.31 130 LYS B C 1
ATOM 3044 O O . LYS B 1 130 ? 21.266 -9.391 -8.727 1 98.31 130 LYS B O 1
ATOM 3049 N N . ARG B 1 131 ? 20.219 -9.43 -6.727 1 98.12 131 ARG B N 1
ATOM 3050 C CA . ARG B 1 131 ? 19.531 -8.164 -6.965 1 98.12 131 ARG B CA 1
ATOM 3051 C C . ARG B 1 131 ? 19.531 -7.289 -5.715 1 98.12 131 ARG B C 1
ATOM 3053 O O . ARG B 1 131 ? 19.344 -7.789 -4.605 1 98.12 131 ARG B O 1
ATOM 3060 N N . GLU B 1 132 ? 19.719 -6.031 -5.906 1 98.12 132 GLU B N 1
ATOM 3061 C CA . GLU B 1 132 ? 19.469 -5.023 -4.883 1 98.12 132 GLU B CA 1
ATOM 3062 C C . GLU B 1 132 ? 18.078 -4.406 -5.047 1 98.12 132 GLU B C 1
ATOM 3064 O O . GLU B 1 132 ? 17.5 -3.906 -4.078 1 98.12 132 GLU B O 1
ATOM 3069 N N . LYS B 1 133 ? 17.688 -4.438 -6.305 1 98.5 133 LYS B N 1
ATOM 3070 C CA . LYS B 1 133 ? 16.359 -3.945 -6.668 1 98.5 133 LYS B CA 1
ATOM 3071 C C . LYS B 1 133 ? 15.586 -4.984 -7.473 1 98.5 133 LYS B C 1
ATOM 3073 O O . LYS B 1 133 ? 16.156 -5.664 -8.328 1 98.5 133 LYS B O 1
ATOM 3078 N N . ALA B 1 134 ? 14.336 -5.152 -7.176 1 98.81 134 ALA B N 1
ATOM 3079 C CA . ALA B 1 134 ? 13.477 -6.086 -7.895 1 98.81 134 ALA B CA 1
ATOM 3080 C C . ALA B 1 134 ? 12.141 -5.438 -8.25 1 98.81 134 ALA B C 1
ATOM 3082 O O . ALA B 1 134 ? 11.43 -4.938 -7.375 1 98.81 134 ALA B O 1
ATOM 3083 N N . THR B 1 135 ? 11.805 -5.418 -9.508 1 98.88 135 THR B N 1
ATOM 3084 C CA . THR B 1 135 ? 10.531 -4.875 -9.969 1 98.88 135 THR B CA 1
ATOM 3085 C C . THR B 1 135 ? 9.602 -5.988 -10.445 1 98.88 135 THR B C 1
ATOM 3087 O O . THR B 1 135 ? 10.031 -6.887 -11.18 1 98.88 135 THR B O 1
ATOM 3090 N N . PHE B 1 136 ? 8.391 -5.977 -10.016 1 98.81 136 PHE B N 1
ATOM 3091 C CA . PHE B 1 136 ? 7.352 -6.926 -10.406 1 98.81 136 PHE B CA 1
ATOM 3092 C C . PHE B 1 136 ? 6.203 -6.211 -11.109 1 98.81 136 PHE B C 1
ATOM 3094 O O . PHE B 1 136 ? 5.797 -5.121 -10.703 1 98.81 136 PHE B O 1
ATOM 3101 N N . ARG B 1 137 ? 5.715 -6.781 -12.141 1 98.75 137 ARG B N 1
ATOM 3102 C CA . ARG B 1 137 ? 4.445 -6.367 -12.734 1 98.75 137 ARG B CA 1
ATOM 3103 C C . ARG B 1 137 ? 3.342 -7.367 -12.406 1 98.75 137 ARG B C 1
ATOM 3105 O O . ARG B 1 137 ? 3.406 -8.531 -12.82 1 98.75 137 ARG B O 1
ATOM 3112 N N . PHE B 1 138 ? 2.402 -6.895 -11.68 1 98.5 138 PHE B N 1
ATOM 3113 C CA . PHE B 1 138 ? 1.275 -7.734 -11.281 1 98.5 138 PHE B CA 1
ATOM 3114 C C . PHE B 1 138 ? 0.147 -7.633 -12.305 1 98.5 138 PHE B C 1
ATOM 3116 O O . PHE B 1 138 ? -0.504 -6.594 -12.422 1 98.5 138 PHE B O 1
ATOM 3123 N N . LEU B 1 139 ? -0.143 -8.695 -12.945 1 97.5 139 LEU B N 1
ATOM 3124 C CA . LEU B 1 139 ? -1.062 -8.695 -14.078 1 97.5 139 LEU B CA 1
ATOM 3125 C C . LEU B 1 139 ? -2.484 -9.016 -13.625 1 97.5 139 LEU B C 1
ATOM 3127 O O . LEU B 1 139 ? -3.451 -8.625 -14.281 1 97.5 139 LEU B O 1
ATOM 3131 N N . THR B 1 140 ? -2.678 -9.789 -12.633 1 97.06 140 THR B N 1
ATOM 3132 C CA . THR B 1 140 ? -3.979 -10.047 -12.023 1 97.06 140 THR B CA 1
ATOM 3133 C C . THR B 1 140 ? -4.016 -9.547 -10.586 1 97.06 140 THR B C 1
ATOM 3135 O O . THR B 1 140 ? -2.967 -9.352 -9.969 1 97.06 140 THR B O 1
ATOM 3138 N N . PRO B 1 141 ? -5.234 -9.289 -10.117 1 97.44 141 PRO B N 1
ATOM 3139 C CA . PRO B 1 141 ? -5.309 -8.789 -8.75 1 97.44 141 PRO B CA 1
ATOM 3140 C C . PRO B 1 141 ? -4.523 -9.648 -7.762 1 97.44 141 PRO B C 1
ATOM 3142 O O . PRO B 1 141 ? -4.633 -10.875 -7.789 1 97.44 141 PRO B O 1
ATOM 3145 N N . THR B 1 142 ? -3.736 -8.992 -6.918 1 98.69 142 THR B N 1
ATOM 3146 C CA . THR B 1 142 ? -2.877 -9.656 -5.945 1 98.69 142 THR B CA 1
ATOM 3147 C C . THR B 1 142 ? -3.24 -9.234 -4.523 1 98.69 142 THR B C 1
ATOM 3149 O O . THR B 1 142 ? -3.488 -8.055 -4.266 1 98.69 142 THR B O 1
ATOM 3152 N N . VAL B 1 143 ? -3.311 -10.203 -3.645 1 98.44 143 VAL B N 1
ATOM 3153 C CA . VAL B 1 143 ? -3.68 -9.953 -2.254 1 98.44 143 VAL B CA 1
ATOM 3154 C C . VAL B 1 143 ? -2.742 -10.719 -1.324 1 98.44 143 VAL B C 1
ATOM 3156 O O . VAL B 1 143 ? -2.186 -11.75 -1.706 1 98.44 143 VAL B O 1
ATOM 3159 N N . PHE B 1 144 ? -2.512 -10.18 -0.145 1 98.06 144 PHE B N 1
ATOM 3160 C CA . PHE B 1 144 ? -1.719 -10.867 0.866 1 98.06 144 PHE B CA 1
ATOM 3161 C C . PHE B 1 144 ? -2.559 -11.172 2.102 1 98.06 144 PHE B C 1
ATOM 3163 O O . PHE B 1 144 ? -3.316 -10.312 2.566 1 98.06 144 PHE B O 1
ATOM 3170 N N . ALA B 1 145 ? -2.49 -12.383 2.494 1 95.19 145 ALA B N 1
ATOM 3171 C CA . ALA B 1 145 ? -3.102 -12.766 3.764 1 95.19 145 ALA B CA 1
ATOM 3172 C C . ALA B 1 145 ? -2.168 -12.477 4.934 1 95.19 145 ALA B C 1
ATOM 3174 O O . ALA B 1 145 ? -0.988 -12.836 4.902 1 95.19 145 ALA B O 1
ATOM 3175 N N . THR B 1 146 ? -2.688 -11.742 5.855 1 91.25 146 THR B N 1
ATOM 3176 C CA . THR B 1 146 ? -1.912 -11.445 7.055 1 91.25 146 THR B CA 1
ATOM 3177 C C . THR B 1 146 ? -2.656 -11.906 8.305 1 91.25 146 THR B C 1
ATOM 3179 O O . THR B 1 146 ? -3.887 -11.961 8.312 1 91.25 146 THR B O 1
ATOM 3182 N N . SER B 1 147 ? -1.896 -12.406 9.219 1 83.25 147 SER B N 1
ATOM 3183 C CA . SER B 1 147 ? -2.533 -12.82 10.469 1 83.25 147 SER B CA 1
ATOM 3184 C C . SER B 1 147 ? -2.904 -11.609 11.328 1 83.25 147 SER B C 1
ATOM 3186 O O . SER B 1 147 ? -2.232 -10.578 11.281 1 83.25 147 SER B O 1
ATOM 3188 N N . LYS B 1 148 ? -4.125 -11.602 11.867 1 72.06 148 LYS B N 1
ATOM 3189 C CA . LYS B 1 148 ? -4.574 -10.586 12.82 1 72.06 148 LYS B CA 1
ATOM 3190 C C . LYS B 1 148 ? -4.344 -11.047 14.258 1 72.06 148 LYS B C 1
ATOM 3192 O O . LYS B 1 148 ? -4.203 -12.242 14.516 1 72.06 148 LYS B O 1
ATOM 3197 N N . PRO B 1 149 ? -4.148 -9.969 15.047 1 71.56 149 PRO B N 1
ATOM 3198 C CA . PRO B 1 149 ? -4.23 -10.375 16.453 1 71.56 149 PRO B CA 1
ATOM 3199 C C . PRO B 1 149 ? -5.531 -11.102 16.781 1 71.56 149 PRO B C 1
ATOM 3201 O O . PRO B 1 149 ? -6.594 -10.727 16.297 1 71.56 149 PRO B O 1
ATOM 3204 N N . GLY B 1 150 ? -5.566 -12.32 17.406 1 73.56 150 GLY B N 1
ATOM 3205 C CA . GLY B 1 150 ? -6.734 -13.125 17.734 1 73.56 150 GLY B CA 1
ATOM 3206 C C . GLY B 1 150 ? -6.891 -14.344 16.844 1 73.56 150 GLY B C 1
ATOM 3207 O O . GLY B 1 150 ? -7.875 -15.078 16.953 1 73.56 150 GLY B O 1
ATOM 3208 N N . GLY B 1 151 ? -6.035 -14.398 15.914 1 79.19 151 GLY B N 1
ATOM 3209 C CA . GLY B 1 151 ? -5.984 -15.617 15.125 1 79.19 151 GLY B CA 1
ATOM 3210 C C . GLY B 1 151 ? -6.762 -15.516 13.82 1 79.19 151 GLY B C 1
ATOM 3211 O O . GLY B 1 151 ? -6.902 -16.5 13.102 1 79.19 151 GLY B O 1
ATOM 3212 N N . ARG B 1 152 ? -7.312 -14.289 13.547 1 84.38 152 ARG B N 1
ATOM 3213 C CA . ARG B 1 152 ? -8.078 -14.094 12.312 1 84.38 152 ARG B CA 1
ATOM 3214 C C . ARG B 1 152 ? -7.172 -13.68 11.164 1 84.38 152 ARG B C 1
ATOM 3216 O O . ARG B 1 152 ? -6.18 -12.977 11.367 1 84.38 152 ARG B O 1
ATOM 3223 N N . THR B 1 153 ? -7.57 -14.18 9.953 1 89.19 153 THR B N 1
ATOM 3224 C CA . THR B 1 153 ? -6.805 -13.812 8.766 1 89.19 153 THR B CA 1
ATOM 3225 C C . THR B 1 153 ? -7.305 -12.5 8.18 1 89.19 153 THR B C 1
ATOM 3227 O O . THR B 1 153 ? -8.516 -12.289 8.062 1 89.19 153 THR B O 1
ATOM 3230 N N . ARG B 1 154 ? -6.402 -11.656 7.934 1 90.56 154 ARG B N 1
ATOM 3231 C CA . ARG B 1 154 ? -6.684 -10.406 7.23 1 90.56 154 ARG B CA 1
ATOM 3232 C C . ARG B 1 154 ? -6.043 -10.406 5.848 1 90.56 154 ARG B C 1
ATOM 3234 O O . ARG B 1 154 ? -5.125 -11.18 5.582 1 90.56 154 ARG B O 1
ATOM 3241 N N . TYR B 1 155 ? -6.668 -9.492 4.988 1 94.88 155 TYR B N 1
ATOM 3242 C CA . TYR B 1 155 ? -6.148 -9.398 3.627 1 94.88 155 TYR B CA 1
ATOM 3243 C C . TYR B 1 155 ? -5.801 -7.957 3.273 1 94.88 155 TYR B C 1
ATOM 3245 O O . TYR B 1 155 ? -6.531 -7.031 3.639 1 94.88 155 TYR B O 1
ATOM 3253 N N . THR B 1 156 ? -4.691 -7.734 2.637 1 96.81 156 THR B N 1
ATOM 3254 C CA . THR B 1 156 ? -4.328 -6.391 2.201 1 96.81 156 THR B CA 1
ATOM 3255 C C . THR B 1 156 ? -3.982 -6.379 0.715 1 96.81 156 THR B C 1
ATOM 3257 O O . THR B 1 156 ? -3.252 -7.246 0.235 1 96.81 156 THR B O 1
ATOM 3260 N N . PRO B 1 157 ? -4.535 -5.457 -0.02 1 98.25 157 PRO B N 1
ATOM 3261 C CA . PRO B 1 157 ? -4.246 -5.293 -1.447 1 98.25 157 PRO B CA 1
ATOM 3262 C C . PRO B 1 157 ? -3.135 -4.281 -1.712 1 98.25 157 PRO B C 1
ATOM 3264 O O . PRO B 1 157 ? -3.225 -3.49 -2.654 1 98.25 157 PRO B O 1
ATOM 3267 N N . LEU B 1 158 ? -2.131 -4.164 -0.848 1 98.38 158 LEU B N 1
ATOM 3268 C CA . LEU B 1 158 ? -1.024 -3.227 -1.005 1 98.38 158 LEU B CA 1
ATOM 3269 C C . LEU B 1 158 ? 0.285 -3.969 -1.247 1 98.38 158 LEU B C 1
ATOM 3271 O O . LEU B 1 158 ? 0.539 -5.004 -0.629 1 98.38 158 LEU B O 1
ATOM 3275 N N . PRO B 1 159 ? 1.121 -3.42 -2.135 1 98.44 159 PRO B N 1
ATOM 3276 C CA . PRO B 1 159 ? 2.361 -4.121 -2.479 1 98.44 159 PRO B CA 1
ATOM 3277 C C . PRO B 1 159 ? 3.459 -3.918 -1.437 1 98.44 159 PRO B C 1
ATOM 3279 O O . PRO B 1 159 ? 4.531 -3.396 -1.758 1 98.44 159 PRO B O 1
ATOM 3282 N N . ASP B 1 160 ? 3.223 -4.438 -0.289 1 96.88 160 ASP B N 1
ATOM 3283 C CA . ASP B 1 160 ? 4.219 -4.402 0.777 1 96.88 160 ASP B CA 1
ATOM 3284 C C . ASP B 1 160 ? 5.406 -5.301 0.447 1 96.88 160 ASP B C 1
ATOM 3286 O O . ASP B 1 160 ? 5.246 -6.512 0.261 1 96.88 160 ASP B O 1
ATOM 3290 N N . PRO B 1 161 ? 6.621 -4.723 0.448 1 97.38 161 PRO B N 1
ATOM 3291 C CA . PRO B 1 161 ? 7.793 -5.504 0.045 1 97.38 161 PRO B CA 1
ATOM 3292 C C . PRO B 1 161 ? 8.016 -6.73 0.925 1 97.38 161 PRO B C 1
ATOM 3294 O O . PRO B 1 161 ? 8.438 -7.781 0.43 1 97.38 161 PRO B O 1
ATOM 3297 N N . ARG B 1 162 ? 7.75 -6.598 2.182 1 95.31 162 ARG B N 1
ATOM 3298 C CA . ARG B 1 162 ? 7.961 -7.707 3.107 1 95.31 162 ARG B CA 1
ATOM 3299 C C . ARG B 1 162 ? 6.992 -8.852 2.824 1 95.31 162 ARG B C 1
ATOM 3301 O O . ARG B 1 162 ? 7.367 -10.023 2.908 1 95.31 162 ARG B O 1
ATOM 3308 N N . LEU B 1 163 ? 5.762 -8.508 2.486 1 97.69 163 LEU B N 1
ATOM 3309 C CA . LEU B 1 163 ? 4.762 -9.516 2.17 1 97.69 163 LEU B CA 1
ATOM 3310 C C . LEU B 1 163 ? 5.055 -10.172 0.823 1 97.69 163 LEU B C 1
ATOM 3312 O O . LEU B 1 163 ? 4.863 -11.375 0.659 1 97.69 163 LEU B O 1
ATOM 3316 N N . ILE B 1 164 ? 5.543 -9.352 -0.122 1 98.81 164 ILE B N 1
ATOM 3317 C CA . ILE B 1 164 ? 5.934 -9.891 -1.42 1 98.81 164 ILE B CA 1
ATOM 3318 C C . ILE B 1 164 ? 7.07 -10.898 -1.242 1 98.81 164 ILE B C 1
ATOM 3320 O O . ILE B 1 164 ? 6.961 -12.047 -1.663 1 98.81 164 ILE B O 1
ATOM 3324 N N . ALA B 1 165 ? 8.125 -10.461 -0.558 1 98.5 165 ALA B N 1
ATOM 3325 C CA . ALA B 1 165 ? 9.289 -11.32 -0.35 1 98.5 165 ALA B CA 1
ATOM 3326 C C . ALA B 1 165 ? 8.93 -12.539 0.502 1 98.5 165 ALA B C 1
ATOM 3328 O O . ALA B 1 165 ? 9.367 -13.656 0.22 1 98.5 165 ALA B O 1
ATOM 3329 N N . GLY B 1 166 ? 8.117 -12.289 1.521 1 97.69 166 GLY B N 1
ATOM 3330 C CA . GLY B 1 166 ? 7.707 -13.383 2.383 1 97.69 166 GLY B CA 1
ATOM 3331 C C . GLY B 1 166 ? 6.902 -14.445 1.656 1 97.69 166 GLY B C 1
ATOM 3332 O O . GLY B 1 166 ? 7.129 -15.641 1.849 1 97.69 166 GLY B O 1
ATOM 3333 N N . SER B 1 167 ? 5.953 -13.977 0.857 1 97.69 167 SER B N 1
ATOM 3334 C CA . SER B 1 167 ? 5.137 -14.906 0.078 1 97.69 167 SER B CA 1
ATOM 3335 C C . SER B 1 167 ? 6 -15.758 -0.848 1 97.69 167 SER B C 1
ATOM 3337 O O . SER B 1 167 ? 5.793 -16.969 -0.957 1 97.69 167 SER B O 1
ATOM 3339 N N . LEU B 1 168 ? 6.934 -15.141 -1.497 1 98.56 168 LEU B N 1
ATOM 3340 C CA . LEU B 1 168 ? 7.801 -15.844 -2.438 1 98.56 168 LEU B CA 1
ATOM 3341 C C . LEU B 1 168 ? 8.75 -16.781 -1.702 1 98.56 168 LEU B C 1
ATOM 3343 O O . LEU B 1 168 ? 9.016 -17.891 -2.17 1 98.56 168 LEU B O 1
ATOM 3347 N N . LEU B 1 169 ? 9.227 -16.344 -0.569 1 98.62 169 LEU B N 1
ATOM 3348 C CA . LEU B 1 169 ? 10.102 -17.203 0.229 1 98.62 169 LEU B CA 1
ATOM 3349 C C . LEU B 1 169 ? 9.359 -18.438 0.717 1 98.62 169 LEU B C 1
ATOM 3351 O O . LEU B 1 169 ? 9.906 -19.547 0.702 1 98.62 169 LEU B O 1
ATOM 3355 N N . ASP B 1 170 ? 8.133 -18.266 1.131 1 97.5 170 ASP B N 1
ATOM 3356 C CA . ASP B 1 170 ? 7.312 -19.406 1.547 1 97.5 170 ASP B CA 1
ATOM 3357 C C . ASP B 1 170 ? 7.18 -20.422 0.423 1 97.5 170 ASP B C 1
ATOM 3359 O O . ASP B 1 170 ? 7.27 -21.641 0.662 1 97.5 170 ASP B O 1
ATOM 3363 N N . LYS B 1 171 ? 6.945 -19.953 -0.756 1 97.31 171 LYS B N 1
ATOM 3364 C CA . LYS B 1 171 ? 6.789 -20.828 -1.911 1 97.31 171 LYS B CA 1
ATOM 3365 C C . LYS B 1 171 ? 8.102 -21.531 -2.25 1 97.31 171 LYS B C 1
ATOM 3367 O O . LYS B 1 171 ? 8.109 -22.719 -2.594 1 97.31 171 LYS B O 1
ATOM 3372 N N . TRP B 1 172 ? 9.156 -20.781 -2.141 1 98.19 172 TRP B N 1
ATOM 3373 C CA . TRP B 1 172 ? 10.469 -21.375 -2.35 1 98.19 172 TRP B CA 1
ATOM 3374 C C . TRP B 1 172 ? 10.719 -22.516 -1.359 1 98.19 172 TRP B C 1
ATOM 3376 O O . TRP B 1 172 ? 11.109 -23.625 -1.751 1 98.19 172 TRP B O 1
ATOM 3386 N N . GLN B 1 173 ? 10.414 -22.25 -0.097 1 97.56 173 GLN B N 1
ATOM 3387 C CA . GLN B 1 173 ? 10.617 -23.234 0.964 1 97.56 173 GLN B CA 1
ATOM 3388 C C . GLN B 1 173 ? 9.75 -24.469 0.753 1 97.56 173 GLN B C 1
ATOM 3390 O O . GLN B 1 173 ? 10.172 -25.594 1.021 1 97.56 173 GLN B O 1
ATOM 3395 N N . ALA B 1 174 ? 8.641 -24.25 0.224 1 95.5 174 ALA B N 1
ATOM 3396 C CA . ALA B 1 174 ? 7.652 -25.328 0.113 1 95.5 174 ALA B CA 1
ATOM 3397 C C . ALA B 1 174 ? 7.977 -26.25 -1.059 1 95.5 174 ALA B C 1
ATOM 3399 O O . ALA B 1 174 ? 7.695 -27.453 -1.006 1 95.5 174 ALA B O 1
ATOM 3400 N N . HIS B 1 175 ? 8.594 -25.703 -2.119 1 95.81 175 HIS B N 1
ATOM 3401 C CA . HIS B 1 175 ? 8.578 -26.5 -3.344 1 95.81 175 HIS B CA 1
ATOM 3402 C C . HIS B 1 175 ? 9.984 -26.688 -3.9 1 95.81 175 HIS B C 1
ATOM 3404 O O . HIS B 1 175 ? 10.227 -27.609 -4.688 1 95.81 175 HIS B O 1
ATOM 3410 N N . SER B 1 176 ? 10.852 -25.781 -3.57 1 96.81 176 SER B N 1
ATOM 3411 C CA . SER B 1 176 ? 12.195 -25.844 -4.129 1 96.81 176 SER B CA 1
ATOM 3412 C C . SER B 1 176 ? 12.961 -27.047 -3.6 1 96.81 176 SER B C 1
ATOM 3414 O O . SER B 1 176 ? 12.875 -27.375 -2.414 1 96.81 176 SER B O 1
ATOM 3416 N N . PRO B 1 177 ? 13.758 -27.734 -4.445 1 96.88 177 PRO B N 1
ATOM 3417 C CA . PRO B 1 177 ? 14.664 -28.781 -3.949 1 96.88 177 PRO B CA 1
ATOM 3418 C C . PRO B 1 177 ? 15.875 -28.203 -3.213 1 96.88 177 PRO B C 1
ATOM 3420 O O . PRO B 1 177 ? 16.703 -28.969 -2.695 1 96.88 177 PRO B O 1
ATOM 3423 N N . PHE B 1 178 ? 15.953 -26.875 -3.127 1 97.62 178 PHE B N 1
ATOM 3424 C CA . PHE B 1 178 ? 17.062 -26.203 -2.469 1 97.62 178 PHE B CA 1
ATOM 3425 C C . PHE B 1 178 ? 16.562 -25.281 -1.359 1 97.62 178 PHE B C 1
ATOM 3427 O O . PHE B 1 178 ? 16.938 -24.109 -1.304 1 97.62 178 PHE B O 1
ATOM 3434 N N . PRO B 1 179 ? 15.836 -25.797 -0.438 1 98.12 179 PRO B N 1
ATOM 3435 C CA . PRO B 1 179 ? 15.328 -24.922 0.623 1 98.12 179 PRO B CA 1
ATOM 3436 C C . PRO B 1 179 ? 16.438 -24.359 1.509 1 98.12 179 PRO B C 1
ATOM 3438 O O . PRO B 1 179 ? 17.5 -24.984 1.635 1 98.12 179 PRO B O 1
ATOM 3441 N N . TYR B 1 180 ? 16.203 -23.203 2.021 1 98.31 180 TYR B N 1
ATOM 3442 C CA . TYR B 1 180 ? 17.094 -22.688 3.064 1 98.31 180 TYR B CA 1
ATOM 3443 C C . TYR B 1 180 ? 16.906 -23.453 4.363 1 98.31 180 TYR B C 1
ATOM 3445 O O . TYR B 1 180 ? 15.797 -23.875 4.703 1 98.31 180 TYR B O 1
ATOM 3453 N N . ASN B 1 181 ? 17.969 -23.688 5.078 1 98.12 181 ASN B N 1
ATOM 3454 C CA . ASN B 1 181 ? 17.797 -24.266 6.406 1 98.12 181 ASN B CA 1
ATOM 3455 C C . ASN B 1 181 ? 17.172 -23.266 7.375 1 98.12 181 ASN B C 1
ATOM 3457 O O . ASN B 1 181 ? 17.078 -22.078 7.07 1 98.12 181 ASN B O 1
ATOM 3461 N N . PRO B 1 182 ? 16.734 -23.688 8.516 1 97.81 182 PRO B N 1
ATOM 3462 C CA . PRO B 1 182 ? 15.961 -22.844 9.422 1 97.81 182 PRO B CA 1
ATOM 3463 C C . PRO B 1 182 ? 16.719 -21.578 9.836 1 97.81 182 PRO B C 1
ATOM 3465 O O . PRO B 1 182 ? 16.125 -20.5 9.914 1 97.81 182 PRO B O 1
ATOM 3468 N N . LYS B 1 183 ? 17.953 -21.672 10.109 1 97.94 183 LYS B N 1
ATOM 3469 C CA . LYS B 1 183 ? 18.766 -20.531 10.516 1 97.94 183 LYS B CA 1
ATOM 3470 C C . LYS B 1 183 ? 18.891 -19.516 9.383 1 97.94 183 LYS B C 1
ATOM 3472 O O . LYS B 1 183 ? 18.75 -18.312 9.602 1 97.94 183 LYS B O 1
ATOM 3477 N N . GLU B 1 184 ? 19.172 -20.047 8.203 1 97.56 184 GLU B N 1
ATOM 3478 C CA . GLU B 1 184 ? 19.297 -19.188 7.023 1 97.56 184 GLU B CA 1
ATOM 3479 C C . GLU B 1 184 ? 17.969 -18.484 6.719 1 97.56 184 GLU B C 1
ATOM 3481 O O . GLU B 1 184 ? 17.969 -17.297 6.406 1 97.56 184 GLU B O 1
ATOM 3486 N N . GLU B 1 185 ? 16.938 -19.25 6.789 1 98.19 185 GLU B N 1
ATOM 3487 C CA . GLU B 1 185 ? 15.609 -18.672 6.527 1 98.19 185 GLU B CA 1
ATOM 3488 C C . GLU B 1 185 ? 15.289 -17.547 7.512 1 98.19 185 GLU B C 1
ATOM 3490 O O . GLU B 1 185 ? 14.812 -16.484 7.113 1 98.19 185 GLU B O 1
ATOM 3495 N N . ALA B 1 186 ? 15.516 -17.812 8.781 1 97.81 186 ALA B N 1
ATOM 3496 C CA . ALA B 1 186 ? 15.25 -16.812 9.812 1 97.81 186 ALA B CA 1
ATOM 3497 C C . ALA B 1 186 ? 16.047 -15.547 9.57 1 97.81 186 ALA B C 1
ATOM 3499 O O . ALA B 1 186 ? 15.531 -14.438 9.727 1 97.81 186 ALA B O 1
ATOM 3500 N N . ALA B 1 187 ? 17.297 -15.711 9.234 1 97 187 ALA B N 1
ATOM 3501 C CA . ALA B 1 187 ? 18.172 -14.57 8.961 1 97 187 ALA B CA 1
ATOM 3502 C C . ALA B 1 187 ? 17.656 -13.766 7.762 1 97 187 ALA B C 1
ATOM 3504 O O . ALA B 1 187 ? 17.672 -12.531 7.781 1 97 187 ALA B O 1
ATOM 3505 N N . LEU B 1 188 ? 17.219 -14.469 6.742 1 97.56 188 LEU B N 1
ATOM 3506 C CA . LEU B 1 188 ? 16.703 -13.812 5.543 1 97.56 188 LEU B CA 1
ATOM 3507 C C . LEU B 1 188 ? 15.438 -13.031 5.852 1 97.56 188 LEU B C 1
ATOM 3509 O O . LEU B 1 188 ? 15.289 -11.883 5.422 1 97.56 188 LEU B O 1
ATOM 3513 N N . ARG B 1 189 ? 14.578 -13.664 6.582 1 97.06 189 ARG B N 1
ATOM 3514 C CA . ARG B 1 189 ? 13.328 -13 6.949 1 97.06 189 ARG B CA 1
ATOM 3515 C C . ARG B 1 189 ? 13.602 -11.742 7.766 1 97.06 189 ARG B C 1
ATOM 3517 O O . ARG B 1 189 ? 12.938 -10.719 7.578 1 97.06 189 ARG B O 1
ATOM 3524 N N . GLU B 1 190 ? 14.508 -11.805 8.656 1 94.81 190 GLU B N 1
ATOM 3525 C CA . GLU B 1 190 ? 14.883 -10.633 9.453 1 94.81 190 GLU B CA 1
ATOM 3526 C C . GLU B 1 190 ? 15.445 -9.523 8.578 1 94.81 190 GLU B C 1
ATOM 3528 O O . GLU B 1 190 ? 15.094 -8.359 8.742 1 94.81 190 GLU B O 1
ATOM 3533 N N . LEU B 1 191 ? 16.312 -9.859 7.664 1 94.88 191 LEU B N 1
ATOM 3534 C CA . LEU B 1 191 ? 16.906 -8.875 6.773 1 94.88 191 LEU B CA 1
ATOM 3535 C C . LEU B 1 191 ? 15.859 -8.227 5.887 1 94.88 191 LEU B C 1
ATOM 3537 O O . LEU B 1 191 ? 15.898 -7.016 5.652 1 94.88 191 LEU B O 1
ATOM 3541 N N . PHE B 1 192 ? 14.93 -9.055 5.391 1 95.31 192 PHE B N 1
ATOM 3542 C CA . PHE B 1 192 ? 13.859 -8.508 4.57 1 95.31 192 PHE B CA 1
ATOM 3543 C C . PHE B 1 192 ? 12.977 -7.566 5.387 1 95.31 192 PHE B C 1
ATOM 3545 O O . PHE B 1 192 ? 12.57 -6.512 4.895 1 95.31 192 PHE B O 1
ATOM 3552 N N . GLU B 1 193 ? 12.742 -7.957 6.613 1 93.06 193 GLU B N 1
ATOM 3553 C CA . GLU B 1 193 ? 11.93 -7.121 7.496 1 93.06 193 GLU B CA 1
ATOM 3554 C C . GLU B 1 193 ? 12.609 -5.781 7.766 1 93.06 193 GLU B C 1
ATOM 3556 O O . GLU B 1 193 ? 11.945 -4.746 7.852 1 93.06 193 GLU B O 1
ATOM 3561 N N . LEU B 1 194 ? 13.898 -5.785 7.832 1 91.75 194 LEU B N 1
ATOM 3562 C CA . LEU B 1 194 ? 14.648 -4.605 8.258 1 91.75 194 LEU B CA 1
ATOM 3563 C C . LEU B 1 194 ? 15.016 -3.738 7.055 1 91.75 194 LEU B C 1
ATOM 3565 O O . LEU B 1 194 ? 15.023 -2.51 7.152 1 91.75 194 LEU B O 1
ATOM 3569 N N . ASP B 1 195 ? 15.258 -4.375 5.902 1 93.75 195 ASP B N 1
ATOM 3570 C CA . ASP B 1 195 ? 16.031 -3.631 4.91 1 93.75 195 ASP B CA 1
ATOM 3571 C C . ASP B 1 195 ? 15.289 -3.584 3.572 1 93.75 195 ASP B C 1
ATOM 3573 O O . ASP B 1 195 ? 15.781 -2.99 2.609 1 93.75 195 ASP B O 1
ATOM 3577 N N . LEU B 1 196 ? 14.172 -4.227 3.506 1 95.88 196 LEU B N 1
ATOM 3578 C CA . LEU B 1 196 ? 13.414 -4.195 2.262 1 95.88 196 LEU B CA 1
ATOM 3579 C C . LEU B 1 196 ? 12.375 -3.074 2.287 1 95.88 196 LEU B C 1
ATOM 3581 O O . LEU B 1 196 ? 11.57 -2.99 3.217 1 95.88 196 LEU B O 1
ATOM 3585 N N . GLU B 1 197 ? 12.352 -2.236 1.294 1 96.06 197 GLU B N 1
ATOM 3586 C CA . GLU B 1 197 ? 11.422 -1.11 1.246 1 96.06 197 GLU B CA 1
ATOM 3587 C C . GLU B 1 197 ? 10.812 -0.958 -0.142 1 96.06 197 GLU B C 1
ATOM 3589 O O . GLU B 1 197 ? 11.312 -1.521 -1.115 1 96.06 197 GLU B O 1
ATOM 3594 N N . VAL B 1 198 ? 9.688 -0.229 -0.188 1 97.5 198 VAL B N 1
ATOM 3595 C CA . VAL B 1 198 ? 9.125 0.165 -1.475 1 97.5 198 VAL B CA 1
ATOM 3596 C C . VAL B 1 198 ? 9.984 1.266 -2.1 1 97.5 198 VAL B C 1
ATOM 3598 O O . VAL B 1 198 ? 10.172 2.328 -1.504 1 97.5 198 VAL B O 1
ATOM 3601 N N . ALA B 1 199 ? 10.484 1.003 -3.254 1 97.5 199 ALA B N 1
ATOM 3602 C CA . ALA B 1 199 ? 11.289 2.002 -3.949 1 97.5 199 ALA B CA 1
ATOM 3603 C C . ALA B 1 199 ? 10.469 2.742 -4.996 1 97.5 199 ALA B C 1
ATOM 3605 O O . ALA B 1 199 ? 10.875 3.797 -5.488 1 97.5 199 ALA B O 1
ATOM 3606 N N . GLY B 1 200 ? 9.336 2.203 -5.363 1 98.12 200 GLY B N 1
ATOM 3607 C CA . GLY B 1 200 ? 8.445 2.814 -6.344 1 98.12 200 GLY B CA 1
ATOM 3608 C C . GLY B 1 200 ? 7.27 1.935 -6.711 1 98.12 200 GLY B C 1
ATOM 3609 O O . GLY B 1 200 ? 7.289 0.727 -6.469 1 98.12 200 GLY B O 1
ATOM 3610 N N . PHE B 1 201 ? 6.273 2.537 -7.219 1 98.62 201 PHE B N 1
ATOM 3611 C CA . PHE B 1 201 ? 5.18 1.807 -7.844 1 98.62 201 PHE B CA 1
ATOM 3612 C C . PHE B 1 201 ? 4.547 2.629 -8.961 1 98.62 201 PHE B C 1
ATOM 3614 O O . PHE B 1 201 ? 4.668 3.855 -8.977 1 98.62 201 PHE B O 1
ATOM 3621 N N . ARG B 1 202 ? 3.93 1.937 -9.867 1 98.12 202 ARG B N 1
ATOM 3622 C CA . ARG B 1 202 ? 3.289 2.561 -11.023 1 98.12 202 ARG B CA 1
ATOM 3623 C C . ARG B 1 202 ? 1.979 1.859 -11.367 1 98.12 202 ARG B C 1
ATOM 3625 O O . ARG B 1 202 ? 1.892 0.631 -11.305 1 98.12 202 ARG B O 1
ATOM 3632 N N . ASN B 1 203 ? 0.976 2.703 -11.672 1 97.44 203 ASN B N 1
ATOM 3633 C CA . ASN B 1 203 ? -0.3 2.232 -12.203 1 97.44 203 ASN B CA 1
ATOM 3634 C C . ASN B 1 203 ? -0.971 1.246 -11.25 1 97.44 203 ASN B C 1
ATOM 3636 O O . ASN B 1 203 ? -1.484 0.212 -11.68 1 97.44 203 ASN B O 1
ATOM 3640 N N . LEU B 1 204 ? -0.882 1.533 -9.984 1 98.12 204 LEU B N 1
ATOM 3641 C CA . LEU B 1 204 ? -1.568 0.675 -9.031 1 98.12 204 LEU B CA 1
ATOM 3642 C C . LEU B 1 204 ? -3.08 0.841 -9.133 1 98.12 204 LEU B C 1
ATOM 3644 O O . LEU B 1 204 ? -3.588 1.965 -9.125 1 98.12 204 LEU B O 1
ATOM 3648 N N . ARG B 1 205 ? -3.721 -0.243 -9.289 1 97.94 205 ARG B N 1
ATOM 3649 C CA . ARG B 1 205 ? -5.176 -0.249 -9.375 1 97.94 205 ARG B CA 1
ATOM 3650 C C . ARG B 1 205 ? -5.785 -1.205 -8.352 1 97.94 205 ARG B C 1
ATOM 3652 O O . ARG B 1 205 ? -5.262 -2.299 -8.133 1 97.94 205 ARG B O 1
ATOM 3659 N N . PHE B 1 206 ? -6.875 -0.739 -7.82 1 98.56 206 PHE B N 1
ATOM 3660 C CA . PHE B 1 206 ? -7.609 -1.547 -6.855 1 98.56 206 PHE B CA 1
ATOM 3661 C C . PHE B 1 206 ? -8.672 -2.395 -7.551 1 98.56 206 PHE B C 1
ATOM 3663 O O . PHE B 1 206 ? -9.32 -1.934 -8.492 1 98.56 206 PHE B O 1
ATOM 3670 N N . HIS B 1 207 ? -8.812 -3.621 -7.047 1 96.81 207 HIS B N 1
ATOM 3671 C CA . HIS B 1 207 ? -9.844 -4.527 -7.555 1 96.81 207 HIS B CA 1
ATOM 3672 C C . HIS B 1 207 ? -10.531 -5.266 -6.414 1 96.81 207 HIS B C 1
ATOM 3674 O O . HIS B 1 207 ? -9.953 -5.445 -5.34 1 96.81 207 HIS B O 1
ATOM 3680 N N . ARG B 1 208 ? -11.75 -5.621 -6.559 1 95.5 208 ARG B N 1
ATOM 3681 C CA . ARG B 1 208 ? -12.453 -6.633 -5.781 1 95.5 208 ARG B CA 1
ATOM 3682 C C . ARG B 1 208 ? -12.836 -7.828 -6.648 1 95.5 208 ARG B C 1
ATOM 3684 O O . ARG B 1 208 ? -13.555 -7.68 -7.637 1 95.5 208 ARG B O 1
ATOM 3691 N N . VAL B 1 209 ? -12.297 -8.93 -6.324 1 93.69 209 VAL B N 1
ATOM 3692 C CA . VAL B 1 209 ? -12.461 -10.047 -7.246 1 93.69 209 VAL B CA 1
ATOM 3693 C C . VAL B 1 209 ? -12.969 -11.273 -6.488 1 93.69 209 VAL B C 1
ATOM 3695 O O . VAL B 1 209 ? -12.695 -11.43 -5.297 1 93.69 209 VAL B O 1
ATOM 3698 N N . GLN B 1 210 ? -13.68 -12.055 -7.18 1 91.81 210 GLN B N 1
ATOM 3699 C CA . GLN B 1 210 ? -14.117 -13.336 -6.629 1 91.81 210 GLN B CA 1
ATOM 3700 C C . GLN B 1 210 ? -13.023 -14.391 -6.746 1 91.81 210 GLN B C 1
ATOM 3702 O O . GLN B 1 210 ? -12.445 -14.578 -7.82 1 91.81 210 GLN B O 1
ATOM 3707 N N . ALA B 1 211 ? -12.664 -14.953 -5.719 1 90.69 211 ALA B N 1
ATOM 3708 C CA . ALA B 1 211 ? -11.719 -16.062 -5.66 1 90.69 211 ALA B CA 1
ATOM 3709 C C . ALA B 1 211 ? -12.242 -17.172 -4.738 1 90.69 211 ALA B C 1
ATOM 3711 O O . ALA B 1 211 ? -12.367 -16.969 -3.529 1 90.69 211 ALA B O 1
ATOM 3712 N N . GLY B 1 212 ? -12.484 -18.297 -5.359 1 87.31 212 GLY B N 1
ATOM 3713 C CA . GLY B 1 212 ? -13.156 -19.344 -4.598 1 87.31 212 GLY B CA 1
ATOM 3714 C C . GLY B 1 212 ? -14.547 -18.953 -4.145 1 87.31 212 GLY B C 1
ATOM 3715 O O . GLY B 1 212 ? -15.383 -18.547 -4.961 1 87.31 212 GLY B O 1
ATOM 3716 N N . LYS B 1 213 ? -14.734 -19.078 -2.842 1 84.56 213 LYS B N 1
ATOM 3717 C CA . LYS B 1 213 ? -16.078 -18.828 -2.314 1 84.56 213 LYS B CA 1
ATOM 3718 C C . LYS B 1 213 ? -16.203 -17.406 -1.782 1 84.56 213 LYS B C 1
ATOM 3720 O O . LYS B 1 213 ? -17.25 -17.031 -1.237 1 84.56 213 LYS B O 1
ATOM 3725 N N . GLY B 1 214 ? -15.195 -16.609 -1.978 1 90.69 214 GLY B N 1
ATOM 3726 C CA . GLY B 1 214 ? -15.258 -15.281 -1.387 1 90.69 214 GLY B CA 1
ATOM 3727 C C . GLY B 1 214 ? -14.734 -14.195 -2.307 1 90.69 214 GLY B C 1
ATOM 3728 O O . GLY B 1 214 ? -14.289 -14.477 -3.42 1 90.69 214 GLY B O 1
ATOM 3729 N N . PHE B 1 215 ? -15.023 -12.992 -1.851 1 93.88 215 PHE B N 1
ATOM 3730 C CA . PHE B 1 215 ? -14.477 -11.82 -2.523 1 93.88 215 PHE B CA 1
ATOM 3731 C C . PHE B 1 215 ? -13.266 -11.281 -1.77 1 93.88 215 PHE B C 1
ATOM 3733 O O . PHE B 1 215 ? -13.266 -1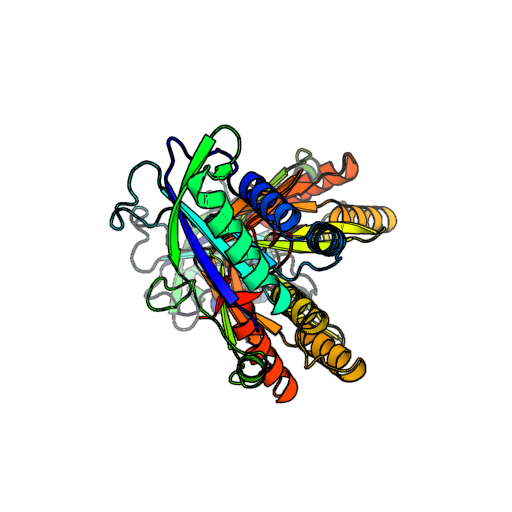1.242 -0.538 1 93.88 215 PHE B O 1
ATOM 3740 N N . PHE B 1 216 ? -12.305 -10.875 -2.504 1 95.75 216 PHE B N 1
ATOM 3741 C CA . PHE B 1 216 ? -11.062 -10.398 -1.912 1 95.75 216 PHE B CA 1
ATOM 3742 C C . PHE B 1 216 ? -10.609 -9.102 -2.576 1 95.75 216 PHE B C 1
ATOM 3744 O O . PHE B 1 216 ? -10.812 -8.914 -3.777 1 95.75 216 PHE B O 1
ATOM 3751 N N . PRO B 1 217 ? -10.023 -8.234 -1.789 1 97.44 217 PRO B N 1
ATOM 3752 C CA . PRO B 1 217 ? -9.344 -7.09 -2.4 1 97.44 217 PRO B CA 1
ATOM 3753 C C . PRO B 1 217 ? -8.023 -7.469 -3.066 1 97.44 217 PRO B C 1
ATOM 3755 O O . PRO B 1 217 ? -7.395 -8.461 -2.678 1 97.44 217 PRO B O 1
ATOM 3758 N N . GLY B 1 218 ? -7.625 -6.75 -4.098 1 98.12 218 GLY B N 1
ATOM 3759 C CA . GLY B 1 218 ? -6.363 -6.973 -4.781 1 98.12 218 GLY B CA 1
ATOM 3760 C C . GLY B 1 218 ? -5.855 -5.742 -5.512 1 98.12 218 GLY B C 1
ATOM 3761 O O . GLY B 1 218 ? -6.602 -4.785 -5.723 1 98.12 218 GLY B O 1
ATOM 3762 N N . PHE B 1 219 ? -4.621 -5.816 -5.82 1 98.62 219 PHE B N 1
ATOM 3763 C CA . PHE B 1 219 ? -4.047 -4.73 -6.609 1 98.62 219 PHE B CA 1
ATOM 3764 C C . PHE B 1 219 ? -3.396 -5.273 -7.879 1 98.62 219 PHE B C 1
ATOM 3766 O O . PHE B 1 219 ? -2.996 -6.438 -7.93 1 98.62 219 PHE B O 1
ATOM 3773 N N . THR B 1 220 ? -3.371 -4.508 -8.945 1 98.25 220 THR B N 1
ATOM 3774 C CA . THR B 1 220 ? -2.508 -4.691 -10.109 1 98.25 220 THR B CA 1
ATOM 3775 C C . THR B 1 220 ? -1.578 -3.496 -10.289 1 98.25 220 THR B C 1
ATOM 3777 O O . THR B 1 220 ? -1.743 -2.471 -9.625 1 98.25 220 THR B O 1
ATOM 3780 N N . GLY B 1 221 ? -0.663 -3.67 -11.125 1 98.44 221 GLY B N 1
ATOM 3781 C CA . GLY B 1 221 ? 0.318 -2.623 -11.359 1 98.44 221 GLY B CA 1
ATOM 3782 C C . GLY B 1 221 ? 1.748 -3.09 -11.164 1 98.44 221 GLY B C 1
ATOM 3783 O O . GLY B 1 221 ? 2.027 -4.289 -11.211 1 98.44 221 GLY B O 1
ATOM 3784 N N . GLU B 1 222 ? 2.648 -2.125 -11.055 1 98.81 222 GLU B N 1
ATOM 3785 C CA . GLU B 1 222 ? 4.066 -2.424 -10.891 1 98.81 222 GLU B CA 1
ATOM 3786 C C . GLU B 1 222 ? 4.578 -1.942 -9.531 1 98.81 222 GLU B C 1
ATOM 3788 O O . GLU B 1 222 ? 4.168 -0.887 -9.047 1 98.81 222 GLU B O 1
ATOM 3793 N N . ALA B 1 223 ? 5.379 -2.693 -8.938 1 98.81 223 ALA B N 1
ATOM 3794 C CA . ALA B 1 223 ? 6.039 -2.314 -7.691 1 98.81 223 ALA B CA 1
ATOM 3795 C C . ALA B 1 223 ? 7.531 -2.643 -7.738 1 98.81 223 ALA B C 1
ATOM 3797 O O . ALA B 1 223 ? 7.926 -3.695 -8.25 1 98.81 223 ALA B O 1
ATOM 3798 N N . THR B 1 224 ? 8.328 -1.761 -7.227 1 98.88 224 THR B N 1
ATOM 3799 C CA . THR B 1 224 ? 9.773 -1.949 -7.133 1 98.88 224 THR B CA 1
ATOM 3800 C C . THR B 1 224 ? 10.219 -2.021 -5.672 1 98.88 224 THR B C 1
ATOM 3802 O O . THR B 1 224 ? 9.898 -1.134 -4.879 1 98.88 224 THR B O 1
ATOM 3805 N N . LEU B 1 225 ? 10.875 -3.064 -5.328 1 98.56 225 LEU B N 1
ATOM 3806 C CA . LEU B 1 225 ? 11.469 -3.264 -4.012 1 98.56 225 LEU B CA 1
ATOM 3807 C C . LEU B 1 225 ? 12.953 -2.91 -4.027 1 98.56 225 LEU B C 1
ATOM 3809 O O . LEU B 1 225 ? 13.641 -3.16 -5.02 1 98.56 225 LEU B O 1
ATOM 3813 N N . ARG B 1 226 ? 13.445 -2.406 -2.938 1 98.19 226 ARG B N 1
ATOM 3814 C CA . ARG B 1 226 ? 14.875 -2.162 -2.76 1 98.19 226 ARG B CA 1
ATOM 3815 C C . ARG B 1 226 ? 15.383 -2.783 -1.463 1 98.19 226 ARG B C 1
ATOM 3817 O O . ARG B 1 226 ? 14.797 -2.568 -0.398 1 98.19 226 ARG B O 1
ATOM 3824 N N . LEU B 1 227 ? 16.391 -3.521 -1.591 1 98.06 227 LEU B N 1
ATOM 3825 C CA . LEU B 1 227 ? 17.094 -4.09 -0.456 1 98.06 227 LEU B CA 1
ATOM 3826 C C . LEU B 1 227 ? 18.328 -3.25 -0.107 1 98.06 227 LEU B C 1
ATOM 3828 O O . LEU B 1 227 ? 19.281 -3.184 -0.885 1 98.06 227 LEU B O 1
ATOM 3832 N N . TRP B 1 228 ? 18.344 -2.684 1.045 1 94.19 228 TRP B N 1
ATOM 3833 C CA . TRP B 1 228 ? 19.438 -1.797 1.442 1 94.19 228 TRP B CA 1
ATOM 3834 C C . TRP B 1 228 ? 20.594 -2.592 2.033 1 94.19 228 TRP B C 1
ATOM 3836 O O . TRP B 1 228 ? 21.719 -2.109 2.068 1 94.19 228 TRP B O 1
ATOM 3846 N N . SER B 1 229 ? 20.281 -3.791 2.422 1 93.44 229 SER B N 1
ATOM 3847 C CA . SER B 1 229 ? 21.328 -4.637 2.979 1 93.44 229 SER B CA 1
ATOM 3848 C C . SER B 1 229 ? 22.391 -4.965 1.931 1 93.44 229 SER B C 1
ATOM 3850 O O . SER B 1 229 ? 22.062 -5.211 0.767 1 93.44 229 SER B O 1
ATOM 3852 N N . GLN B 1 230 ? 23.672 -5.074 2.41 1 95 230 GLN B N 1
ATOM 3853 C CA . GLN B 1 230 ? 24.781 -5.461 1.532 1 95 230 GLN B CA 1
ATOM 3854 C C . GLN B 1 230 ? 25.062 -6.957 1.629 1 95 230 GLN B C 1
ATOM 3856 O O . GLN B 1 230 ? 26.016 -7.457 1.029 1 95 230 GLN B O 1
ATOM 3861 N N . SER B 1 231 ? 24.234 -7.637 2.363 1 96.25 231 SER B N 1
ATOM 3862 C CA . SER B 1 231 ? 24.375 -9.086 2.479 1 96.25 231 SER B CA 1
ATOM 3863 C C . SER B 1 231 ? 24.234 -9.766 1.123 1 96.25 231 SER B C 1
ATOM 3865 O O . SER B 1 231 ? 23.156 -9.695 0.504 1 96.25 231 SER B O 1
ATOM 3867 N N . LEU B 1 232 ? 25.266 -10.484 0.738 1 97.06 232 LEU B N 1
ATOM 3868 C CA . LEU B 1 232 ? 25.234 -11.195 -0.533 1 97.06 232 LEU B CA 1
ATOM 3869 C C . LEU B 1 232 ? 24.141 -12.266 -0.523 1 97.06 232 LEU B C 1
ATOM 3871 O O . LEU B 1 232 ? 23.469 -12.477 -1.533 1 97.06 232 LEU B O 1
ATOM 3875 N N . GLU B 1 233 ? 24.016 -12.906 0.591 1 97 233 GLU B N 1
ATOM 3876 C CA . GLU B 1 233 ? 22.984 -13.938 0.738 1 97 233 GLU B CA 1
ATOM 3877 C C . GLU B 1 233 ? 21.594 -13.375 0.502 1 97 233 GLU B C 1
ATOM 3879 O O . GLU B 1 233 ? 20.766 -14.008 -0.172 1 97 233 GLU B O 1
ATOM 3884 N N . ALA B 1 234 ? 21.344 -12.211 1.039 1 98.06 234 ALA B N 1
ATOM 3885 C CA . ALA B 1 234 ? 20.031 -11.578 0.892 1 98.06 234 ALA B CA 1
ATOM 3886 C C . ALA B 1 234 ? 19.797 -11.141 -0.55 1 98.06 234 ALA B C 1
ATOM 3888 O O . ALA B 1 234 ? 18.688 -11.281 -1.073 1 98.06 234 ALA B O 1
ATOM 3889 N N . GLN B 1 235 ? 20.828 -10.641 -1.147 1 98.62 235 GLN B N 1
ATOM 3890 C CA . GLN B 1 235 ? 20.719 -10.203 -2.533 1 98.62 235 GLN B CA 1
ATOM 3891 C C . GLN B 1 235 ? 20.5 -11.391 -3.469 1 98.62 235 GLN B C 1
ATOM 3893 O O . GLN B 1 235 ? 19.719 -11.297 -4.426 1 98.62 235 GLN B O 1
ATOM 3898 N N . GLU B 1 236 ? 21.188 -12.445 -3.203 1 98.69 236 GLU B N 1
ATOM 3899 C CA . GLU B 1 236 ? 20.969 -13.664 -3.979 1 98.69 236 GLU B CA 1
ATOM 3900 C C . GLU B 1 236 ? 19.562 -14.195 -3.805 1 98.69 236 GLU B C 1
ATOM 3902 O O . GLU B 1 236 ? 18.906 -14.594 -4.777 1 98.69 236 GLU B O 1
ATOM 3907 N N . ALA B 1 237 ? 19.125 -14.195 -2.572 1 98.69 237 ALA B N 1
ATOM 3908 C CA . ALA B 1 237 ? 17.766 -14.648 -2.291 1 98.69 237 ALA B CA 1
ATOM 3909 C C . ALA B 1 237 ? 16.734 -13.805 -3.031 1 98.69 237 ALA B C 1
ATOM 3911 O O . ALA B 1 237 ? 15.789 -14.336 -3.617 1 98.69 237 ALA B O 1
ATOM 3912 N N . LEU B 1 238 ? 16.922 -12.477 -3.002 1 98.75 238 LEU B N 1
ATOM 3913 C CA . LEU B 1 238 ? 16 -11.594 -3.695 1 98.75 238 LEU B CA 1
ATOM 3914 C C . LEU B 1 238 ? 15.969 -11.898 -5.191 1 98.75 238 LEU B C 1
ATOM 3916 O O . LEU B 1 238 ? 14.906 -11.867 -5.812 1 98.75 238 LEU B O 1
ATOM 3920 N N . GLY B 1 239 ? 17.109 -12.18 -5.723 1 98.75 239 GLY B N 1
ATOM 3921 C CA . GLY B 1 239 ? 17.172 -12.562 -7.125 1 98.75 239 GLY B CA 1
ATOM 3922 C C . GLY B 1 239 ? 16.391 -13.828 -7.434 1 98.75 239 GLY B C 1
ATOM 3923 O O . GLY B 1 239 ? 15.633 -13.867 -8.398 1 98.75 239 GLY B O 1
ATOM 3924 N N . ARG B 1 240 ? 16.578 -14.875 -6.621 1 98.62 240 ARG B N 1
ATOM 3925 C CA . ARG B 1 240 ? 15.859 -16.141 -6.77 1 98.62 240 ARG B CA 1
ATOM 3926 C C . ARG B 1 240 ? 14.352 -15.938 -6.684 1 98.62 240 ARG B C 1
ATOM 3928 O O . ARG B 1 240 ? 13.602 -16.484 -7.492 1 98.62 240 ARG B O 1
ATOM 3935 N N . LEU B 1 241 ? 13.992 -15.18 -5.75 1 98.81 241 LEU B N 1
ATOM 3936 C CA . LEU B 1 241 ? 12.578 -14.945 -5.496 1 98.81 241 LEU B CA 1
ATOM 3937 C C . LEU B 1 241 ? 11.953 -14.125 -6.617 1 98.81 241 LEU B C 1
ATOM 3939 O O . LEU B 1 241 ? 10.805 -14.359 -7.004 1 98.81 241 LEU B O 1
ATOM 3943 N N . HIS B 1 242 ? 12.742 -13.156 -7.121 1 98.88 242 HIS B N 1
ATOM 3944 C CA . HIS B 1 242 ? 12.305 -12.352 -8.258 1 98.88 242 HIS B CA 1
ATOM 3945 C C . HIS B 1 242 ? 12 -13.227 -9.469 1 98.88 242 HIS B C 1
ATOM 3947 O O . HIS B 1 242 ? 10.945 -13.086 -10.094 1 98.88 242 HIS B O 1
ATOM 3953 N N . ALA B 1 243 ? 12.844 -14.133 -9.719 1 98.81 243 ALA B N 1
ATOM 3954 C CA . ALA B 1 243 ? 12.672 -15.031 -10.859 1 98.81 243 ALA B CA 1
ATOM 3955 C C . ALA B 1 243 ? 11.531 -16.016 -10.609 1 98.81 243 ALA B C 1
ATOM 3957 O O . ALA B 1 243 ? 10.789 -16.359 -11.531 1 98.81 243 ALA B O 1
ATOM 3958 N N . LEU B 1 244 ? 11.406 -16.453 -9.43 1 98.75 244 LEU B N 1
ATOM 3959 C CA . LEU B 1 244 ? 10.406 -17.438 -9.062 1 98.75 244 LEU B CA 1
ATOM 3960 C C . LEU B 1 244 ? 8.992 -16.906 -9.281 1 98.75 244 LEU B C 1
ATOM 3962 O O . LEU B 1 244 ? 8.07 -17.656 -9.57 1 98.75 244 LEU B O 1
ATOM 3966 N N . ALA B 1 245 ? 8.852 -15.594 -9.172 1 98.88 245 ALA B N 1
ATOM 3967 C CA . ALA B 1 245 ? 7.539 -14.945 -9.219 1 98.88 245 ALA B CA 1
ATOM 3968 C C . ALA B 1 245 ? 6.793 -15.305 -10.492 1 98.88 245 ALA B C 1
ATOM 3970 O O . ALA B 1 245 ? 5.57 -15.461 -10.484 1 98.88 245 ALA B O 1
ATOM 3971 N N . PHE B 1 246 ? 7.504 -15.5 -11.555 1 98.56 246 PHE B N 1
ATOM 3972 C CA . PHE B 1 246 ? 6.906 -15.805 -12.852 1 98.56 246 PHE B CA 1
ATOM 3973 C C . PHE B 1 246 ? 6.133 -17.109 -12.797 1 98.56 246 PHE B C 1
ATOM 3975 O O . PHE B 1 246 ? 5.109 -17.266 -13.469 1 98.56 246 PHE B O 1
ATOM 3982 N N . PHE B 1 247 ? 6.559 -17.984 -11.953 1 98.31 247 PHE B N 1
ATOM 3983 C CA . PHE B 1 247 ? 6.016 -19.344 -11.969 1 98.31 247 PHE B CA 1
ATOM 3984 C C . PHE B 1 247 ? 5.109 -19.578 -10.766 1 98.31 247 PHE B C 1
ATOM 3986 O O . PHE B 1 247 ? 4.102 -20.281 -10.867 1 98.31 247 PHE B O 1
ATOM 3993 N N . SER B 1 248 ? 5.43 -19.016 -9.656 1 98.19 248 SER B N 1
ATOM 3994 C CA . SER B 1 248 ? 4.738 -19.344 -8.414 1 98.19 248 SER B CA 1
ATOM 3995 C C . SER B 1 248 ? 3.553 -18.422 -8.18 1 98.19 248 SER B C 1
ATOM 3997 O O . SER B 1 248 ? 2.703 -18.703 -7.328 1 98.19 248 SER B O 1
ATOM 3999 N N . GLY B 1 249 ? 3.498 -17.328 -8.922 1 97.88 249 GLY B N 1
ATOM 4000 C CA . GLY B 1 249 ? 2.613 -16.266 -8.477 1 97.88 249 GLY B CA 1
ATOM 4001 C C . GLY B 1 249 ? 3.049 -15.633 -7.172 1 97.88 249 GLY B C 1
ATOM 4002 O O . GLY B 1 249 ? 4.031 -16.062 -6.562 1 97.88 249 GLY B O 1
ATOM 4003 N N . VAL B 1 250 ? 2.316 -14.617 -6.797 1 98.69 250 VAL B N 1
ATOM 4004 C CA . VAL B 1 250 ? 2.66 -13.867 -5.594 1 98.69 250 VAL B CA 1
ATOM 4005 C C . VAL B 1 250 ? 1.408 -13.648 -4.746 1 98.69 250 VAL B C 1
ATOM 4007 O O . VAL B 1 250 ? 0.346 -13.305 -5.27 1 98.69 250 VAL B O 1
ATOM 4010 N N . GLY B 1 251 ? 1.564 -13.867 -3.391 1 98.12 251 GLY B N 1
ATOM 4011 C CA . GLY B 1 251 ? 0.455 -13.594 -2.492 1 98.12 251 GLY B CA 1
ATOM 4012 C C . GLY B 1 251 ? -0.481 -14.773 -2.32 1 98.12 251 GLY B C 1
ATOM 4013 O O . GLY B 1 251 ? -0.052 -15.922 -2.393 1 98.12 251 GLY B O 1
ATOM 4014 N N . ALA B 1 252 ? -1.693 -14.492 -2.006 1 96.75 252 ALA B N 1
ATOM 4015 C CA . ALA B 1 252 ? -2.697 -15.508 -1.693 1 96.75 252 ALA B CA 1
ATOM 4016 C C . ALA B 1 252 ? -3.637 -15.734 -2.873 1 96.75 252 ALA B C 1
ATOM 4018 O O . ALA B 1 252 ? -3.725 -14.891 -3.773 1 96.75 252 ALA B O 1
ATOM 4019 N N . LYS B 1 253 ? -4.316 -16.906 -2.914 1 95.75 253 LYS B N 1
ATOM 4020 C CA . LYS B 1 253 ? -5.375 -17.266 -3.855 1 95.75 253 LYS B CA 1
ATOM 4021 C C . LYS B 1 253 ? -4.832 -17.359 -5.277 1 95.75 253 LYS B C 1
ATOM 4023 O O . LYS B 1 253 ? -5.539 -17.062 -6.242 1 95.75 253 LYS B O 1
ATOM 4028 N N . THR B 1 254 ? -3.602 -17.766 -5.375 1 96.44 254 THR B N 1
ATOM 4029 C CA . THR B 1 254 ? -2.957 -17.875 -6.68 1 96.44 254 THR B CA 1
ATOM 4030 C C . THR B 1 254 ? -3.582 -19 -7.5 1 96.44 254 THR B C 1
ATOM 4032 O O . THR B 1 254 ? -3.584 -18.953 -8.734 1 96.44 254 THR B O 1
ATOM 4035 N N . PRO B 1 255 ? -4.18 -20.047 -6.898 1 94.75 255 PRO B N 1
ATOM 4036 C CA . PRO B 1 255 ? -4.883 -21.062 -7.703 1 94.75 255 PRO B CA 1
ATOM 4037 C C . PRO B 1 255 ? -6.234 -20.562 -8.219 1 94.75 255 PRO B C 1
ATOM 4039 O O . PRO B 1 255 ? -6.875 -21.234 -9.023 1 94.75 255 PRO B O 1
ATOM 4042 N N . TYR B 1 256 ? -6.641 -19.422 -7.742 1 94.19 256 TYR B N 1
ATOM 4043 C CA . TYR B 1 256 ? -7.953 -18.891 -8.102 1 94.19 256 TYR B CA 1
ATOM 4044 C C . TYR B 1 256 ? -7.828 -17.625 -8.938 1 94.19 256 TYR B C 1
ATOM 4046 O O . TYR B 1 256 ? -8.711 -16.766 -8.922 1 94.19 256 TYR B O 1
ATOM 4054 N N . GLY B 1 257 ? -6.711 -17.469 -9.555 1 94 257 GLY B N 1
ATOM 4055 C CA . GLY B 1 257 ? -6.586 -16.438 -10.57 1 94 257 GLY B CA 1
ATOM 4056 C C . GLY B 1 257 ? -5.859 -15.203 -10.07 1 94 257 GLY B C 1
ATOM 4057 O O . GLY B 1 257 ? -5.629 -14.266 -10.836 1 94 257 GLY B O 1
ATOM 4058 N N . MET B 1 258 ? -5.48 -15.188 -8.836 1 96.56 258 MET B N 1
ATOM 4059 C CA . MET B 1 258 ? -4.844 -13.992 -8.281 1 96.56 258 MET B CA 1
ATOM 4060 C C . MET B 1 258 ? -3.328 -14.148 -8.242 1 96.56 258 MET B C 1
ATOM 4062 O O . MET B 1 258 ? -2.814 -15.266 -8.328 1 96.56 258 MET B O 1
ATOM 4066 N N . GLY B 1 259 ? -2.607 -13.039 -8.273 1 98.06 259 GLY B N 1
ATOM 4067 C CA . GLY B 1 259 ? -1.195 -13.023 -7.926 1 98.06 259 GLY B CA 1
ATOM 4068 C C . GLY B 1 259 ? -0.287 -13.32 -9.102 1 98.06 259 GLY B C 1
ATOM 4069 O O . GLY B 1 259 ? 0.895 -13.617 -8.922 1 98.06 259 GLY B O 1
ATOM 4070 N N . LEU B 1 260 ? -0.856 -13.312 -10.375 1 98.06 260 LEU B N 1
ATOM 4071 C CA . LEU B 1 260 ? 0.017 -13.445 -11.539 1 98.06 260 LEU B CA 1
ATOM 4072 C C . LEU B 1 260 ? 0.958 -12.25 -11.648 1 98.06 260 LEU B C 1
ATOM 4074 O O . LEU B 1 260 ? 0.51 -11.117 -11.836 1 98.06 260 LEU B O 1
ATOM 4078 N N . ALA B 1 261 ? 2.262 -12.57 -11.562 1 98.44 261 ALA B N 1
ATOM 4079 C CA . ALA B 1 261 ? 3.266 -11.508 -11.586 1 98.44 261 ALA B CA 1
ATOM 4080 C C . ALA B 1 261 ? 4.41 -11.859 -12.531 1 98.44 261 ALA B C 1
ATOM 4082 O O . ALA B 1 261 ? 4.777 -13.023 -12.672 1 98.44 261 ALA B O 1
ATOM 4083 N N . VAL B 1 262 ? 4.965 -10.859 -13.141 1 98.12 262 VAL B N 1
ATOM 4084 C CA . VAL B 1 262 ? 6.109 -10.984 -14.039 1 98.12 262 VAL B CA 1
ATOM 4085 C C . VAL B 1 262 ? 7.285 -10.18 -13.5 1 98.12 262 VAL B C 1
ATOM 4087 O O . VAL B 1 262 ? 7.152 -8.984 -13.219 1 98.12 262 VAL B O 1
ATOM 4090 N N . PRO B 1 263 ? 8.438 -10.883 -13.312 1 98.31 263 PRO B N 1
ATOM 4091 C CA . PRO B 1 263 ? 9.641 -10.125 -12.961 1 98.31 263 PRO B CA 1
ATOM 4092 C C . PRO B 1 263 ? 10.133 -9.234 -14.094 1 98.31 263 PRO B C 1
ATOM 4094 O O . PRO B 1 263 ? 10.172 -9.664 -15.25 1 98.31 263 PRO B O 1
ATOM 4097 N N . LEU B 1 264 ? 10.422 -8.031 -13.805 1 97.56 264 LEU B N 1
ATOM 4098 C CA . LEU B 1 264 ? 10.906 -7.098 -14.82 1 97.56 264 LEU B CA 1
ATOM 4099 C C . LEU B 1 264 ? 12.406 -6.883 -14.695 1 97.56 264 LEU B C 1
ATOM 4101 O O . LEU B 1 264 ? 12.961 -6.953 -13.594 1 97.56 264 LEU B O 1
#

Nearest PDB structures (foldseek):
  4c9d-assembly1_A  TM=9.832E-01  e=8.458E-52  Thermus thermophilus HB8
  4c9d-assembly1_B  TM=9.826E-01  e=1.470E-50  Thermus thermophilus HB8
  4c98-assembly1_A-2  TM=9.070E-01  e=4.852E-43  Thermus thermophilus HB8
  4c8z-assembly1_A  TM=8.965E-01  e=2.352E-21  Thermus thermophilus HB8
  4ilm-assembly3_F  TM=6.523E-01  e=1.285E-10  Saccharolobus solfataricus P2